Protein AF-A0A7V6KFT4-F1 (afdb_monomer)

pLDDT: mean 92.65, std 9.0, range [36.56, 98.69]

Sequence (392 aa):
MIRRILLLGEDSLYEKSLPVTEDDLPKLAQWIGDLHDTLIDFRRTYGAGRAIAAPQIGLQKRLLYMYIDRPTVFINPRLVPLSDELFEVWDDCMSFPNIRVLVDRYRHCRIDYLDEHFQPQSLELTGDLSELLQHEYDHLDGILATMRAKDRQSIRLEPARPKRDGLRIGLLGGISYTSTLVYYRRLLELYYDRFHDYYYPEIVIHSLDFQKFTDFENHDPKNYLDYIARSLTLLKEADVDIALMAANSPHSVFAQLEAMGIVPLISLVEAVAKEAKRLRLKKLLLLGIKYTMDHTFYPETFEKYGLTILTPTEADKIEVDRIIFGELAREIIEPESKDRLKDLIECSDVDGVILGCTELPLILSQSDLSIPVLDSMDLHCREVIDAIYRVV

Mean predicted aligned error: 12.97 Å

Secondary structure (DSSP, 8-state):
---PPPPTT-GGGGSPPBPP-GGGHHHHHHHHHHHHHHHHHHHHHHS--SEEEGGGGT--BSEEEEESSSEEEEEEEEEEESSS-EEEEEE--TTSTTEEEEEEEESEEEEEEE-TTS-EEEEEEEHHHHHHHHHHHHHHTT--GGGG-SSTTSEEEPPPPPP-----EEEEE-SSHHHHHHHHHHHHHHHHHHH-SS-PPPEEEEE--HHHHHHHHHH-HHHHHHHHHHHHHHHHHTT-SEEEESSSGGGGGHHHHHHHTSS-B--HHHHHHHHHHHTT--EEEEES-HHHHHSTHHHHHHHHTT-EEE---HHHHHHHHHHHHHTGGGT---HHHHHHHHHHHHTS--SEEEE-STTGGGT--GGG-SS-EEEHHHHHHHHHHHHHHHH-

Solvent-accessible surface area (backbone atoms only — not comparable to full-atom values): 21343 Å² total; per-residue (Å²): 87,73,53,69,67,46,46,79,87,47,70,66,49,57,41,66,33,40,74,72,52,81,92,43,57,91,50,44,68,58,53,54,41,22,50,48,41,27,45,53,51,44,29,72,66,66,76,48,74,56,59,51,32,32,32,44,56,72,37,63,32,25,38,38,40,35,50,81,95,55,84,45,54,35,37,52,60,45,80,42,74,74,49,92,50,65,43,81,45,73,46,72,45,86,37,42,73,42,42,35,21,36,30,79,35,48,38,33,28,34,41,38,25,22,37,95,82,69,45,84,45,75,45,80,26,52,56,74,57,19,42,52,53,53,54,42,50,29,36,35,61,20,43,54,65,79,79,52,32,83,50,86,81,27,52,42,77,45,78,66,77,55,65,88,76,83,61,26,36,21,38,42,25,17,58,45,59,68,41,30,54,51,52,56,51,48,40,52,50,56,46,32,76,72,66,74,59,84,84,67,69,53,72,49,73,51,66,50,62,46,66,64,49,51,54,19,68,76,75,31,68,67,61,33,53,54,54,53,50,53,51,46,45,54,36,38,75,68,64,33,60,37,31,39,62,41,47,62,68,71,51,68,50,38,72,63,52,57,73,66,62,66,53,54,68,59,55,42,66,56,33,43,46,53,49,40,53,74,73,66,49,51,35,31,36,47,43,34,44,47,68,60,54,71,45,60,53,60,46,63,54,26,48,79,73,72,32,44,69,44,58,67,55,75,71,51,32,52,50,47,29,46,46,43,66,73,24,34,74,72,76,42,81,56,69,68,59,41,50,52,53,48,53,55,54,73,72,42,99,51,57,27,39,33,34,51,38,84,49,48,64,79,68,50,55,58,90,78,46,96,49,56,64,43,50,32,64,62,37,29,40,48,49,52,56,51,50,59,56,74,79,90

Nearest PDB structures (foldseek):
  2zsk-assembly1_B  TM=9.071E-01  e=5.905E-20  Pyrococcus horikoshii OT3
  5vcp-assembly2_B  TM=9.331E-01  e=2.421E-14  Paraburkholderia xenovorans LB400
  1jfl-assembly1_B  TM=8.823E-01  e=9.021E-16  Pyrococcus horikoshii OT3
  5kob-assembly2_D  TM=9.446E-01  e=1.115E-13  Paraburkholderia xenovorans LB400
  2dx7-assembly1_B  TM=8.593E-01  e=3.918E-15  Pyrococcus horikoshii OT3

Radius of gyration: 28.25 Å; Cα contacts (8 Å, |Δi|>4): 693; chains: 1; bounding box: 61×52×76 Å

Foldseek 3Di:
DAAQFAAPPPPLLQDAADADDPVCLVCVVVLLVRQVVNQVVLCVFQVDHQKAASSRRPHRYRWIWGDDPHIWIFGPKDKAQPDPDWDWDWDDDPNHQQKTFIAIFRQWMKIWGATNVRDIDIDIAGDPRRVVVVQNNCSNNSHHSVNRHPDPVRMDGHDRPPRLPAAEEEEEAPCPVVLVVVLVVLLQVLLCVPSVDDPRHHYDYDHDDNVVLVCCLVPNVPVNLVVVLVSLLVCVVVVHAEYEYSAQSSLLCVVVSVVVVNHHYQDLLVLLLVVCVVVVWAEEEEQDALNNLPGCSNVVNNVVSNHHYDYFDPVVNVLSNCCVPVAQVVPHEDPVSLVSVQVRRVPDPTQEYEHRGPRVCSRDDPVSDPHHYHDSSSSSSVVVSVVSVVVD

Structure (mmCIF, N/CA/C/O backbone):
data_AF-A0A7V6KFT4-F1
#
_entry.id   AF-A0A7V6KFT4-F1
#
loop_
_atom_site.group_PDB
_atom_site.id
_atom_site.type_symbol
_atom_site.label_atom_id
_atom_site.label_alt_id
_atom_site.label_comp_id
_atom_site.label_asym_id
_atom_site.label_entity_id
_atom_site.label_seq_id
_atom_site.pdbx_PDB_ins_code
_atom_site.Cartn_x
_atom_site.Cartn_y
_atom_site.Cartn_z
_atom_site.occupancy
_atom_site.B_iso_or_equiv
_atom_site.auth_seq_id
_atom_site.auth_comp_id
_atom_site.auth_asym_id
_atom_site.auth_atom_id
_atom_site.pdbx_PDB_model_num
ATOM 1 N N . MET A 1 1 ? 21.791 10.416 -21.873 1.00 87.12 1 MET A N 1
ATOM 2 C CA . MET A 1 1 ? 20.685 11.325 -22.254 1.00 87.12 1 MET A CA 1
ATOM 3 C C . MET A 1 1 ? 19.443 10.478 -22.459 1.00 87.12 1 MET A C 1
ATOM 5 O O . MET A 1 1 ? 19.546 9.437 -23.094 1.00 87.12 1 MET A O 1
ATOM 9 N N . ILE A 1 2 ? 18.277 10.921 -21.980 1.00 90.88 2 ILE A N 1
ATOM 10 C CA . ILE A 1 2 ? 17.009 10.214 -22.227 1.00 90.88 2 ILE A CA 1
ATOM 11 C C . ILE A 1 2 ? 16.731 10.185 -23.737 1.00 90.88 2 ILE A C 1
ATOM 13 O O . ILE A 1 2 ? 16.728 11.227 -24.399 1.00 90.88 2 ILE A O 1
ATOM 17 N N . ARG A 1 3 ? 16.523 8.990 -24.289 1.00 96.12 3 ARG A N 1
ATOM 18 C CA . ARG A 1 3 ? 16.185 8.759 -25.696 1.00 96.12 3 ARG A CA 1
ATOM 19 C C . ARG A 1 3 ? 14.706 8.423 -25.833 1.00 96.12 3 ARG A C 1
ATOM 21 O O . ARG A 1 3 ? 14.082 7.885 -24.927 1.00 96.12 3 ARG A O 1
ATOM 28 N N . ARG A 1 4 ? 14.145 8.711 -27.008 1.00 95.88 4 ARG A N 1
ATOM 29 C CA . ARG A 1 4 ? 12.795 8.266 -27.360 1.00 95.88 4 ARG A CA 1
ATOM 30 C C . ARG A 1 4 ? 12.811 6.752 -27.561 1.00 95.88 4 ARG A C 1
ATOM 32 O O . ARG A 1 4 ? 13.573 6.267 -28.394 1.00 95.88 4 ARG A O 1
ATOM 39 N N . ILE A 1 5 ? 11.937 6.046 -26.854 1.00 97.19 5 ILE A N 1
ATOM 40 C CA . ILE A 1 5 ? 11.676 4.630 -27.111 1.00 97.19 5 ILE A CA 1
ATOM 41 C C . ILE A 1 5 ? 10.840 4.512 -28.388 1.00 97.19 5 ILE A C 1
ATOM 43 O O . ILE A 1 5 ? 9.820 5.187 -28.530 1.00 97.19 5 ILE A O 1
ATOM 47 N N . LEU A 1 6 ? 11.300 3.690 -29.324 1.00 97.56 6 LEU A N 1
ATOM 48 C CA . LEU A 1 6 ? 10.589 3.368 -30.552 1.00 97.56 6 LEU A CA 1
ATOM 49 C C . LEU A 1 6 ? 9.371 2.505 -30.239 1.00 97.56 6 LEU A C 1
ATOM 51 O O . LEU A 1 6 ? 9.444 1.585 -29.418 1.00 97.56 6 LEU A O 1
ATOM 55 N N . LEU A 1 7 ? 8.263 2.801 -30.910 1.00 96.88 7 LEU A N 1
ATOM 56 C CA . LEU A 1 7 ? 6.974 2.168 -30.684 1.00 96.88 7 LEU A CA 1
ATOM 57 C C . LEU A 1 7 ? 6.652 1.098 -31.735 1.00 96.88 7 LEU A C 1
ATOM 59 O O . LEU A 1 7 ? 7.166 1.107 -32.854 1.00 96.88 7 LEU A O 1
ATOM 63 N N . LEU A 1 8 ? 5.766 0.170 -31.366 1.00 95.31 8 LEU A N 1
ATOM 64 C CA . LEU A 1 8 ? 5.267 -0.899 -32.228 1.00 95.31 8 LEU A CA 1
ATOM 65 C C . LEU A 1 8 ? 4.815 -0.347 -33.584 1.00 95.31 8 LEU A C 1
ATOM 67 O O . LEU A 1 8 ? 3.923 0.497 -33.656 1.00 95.31 8 LEU A O 1
ATOM 71 N N . GLY A 1 9 ? 5.407 -0.880 -34.652 1.00 94.00 9 GLY A N 1
ATOM 72 C CA . GLY A 1 9 ? 5.147 -0.447 -36.026 1.00 94.00 9 GLY A CA 1
ATOM 73 C C . GLY A 1 9 ? 6.238 0.441 -36.625 1.00 94.00 9 GLY A C 1
ATOM 74 O O . GLY A 1 9 ? 6.210 0.661 -37.829 1.00 94.00 9 GLY A O 1
ATOM 75 N N . GLU A 1 10 ? 7.214 0.906 -35.840 1.00 97.50 10 GLU A N 1
ATOM 76 C CA . GLU A 1 10 ? 8.401 1.581 -36.378 1.00 97.50 10 GLU A CA 1
ATOM 77 C C . GLU A 1 10 ? 9.403 0.562 -36.959 1.00 97.50 10 GLU A C 1
ATOM 79 O O . GLU A 1 10 ? 9.819 -0.366 -36.264 1.00 97.50 10 GLU A O 1
ATOM 84 N N . ASP A 1 11 ? 9.811 0.749 -38.223 1.00 95.44 11 ASP A N 1
ATOM 85 C CA . ASP A 1 11 ? 10.597 -0.225 -39.010 1.00 95.44 11 ASP A CA 1
ATOM 86 C C . ASP A 1 11 ? 11.904 -0.667 -38.334 1.00 95.44 11 ASP A C 1
ATOM 88 O O . ASP A 1 11 ? 12.266 -1.841 -38.382 1.00 95.44 11 ASP A O 1
ATOM 92 N N . SER A 1 12 ? 12.586 0.249 -37.641 1.00 94.88 12 SER A N 1
ATOM 93 C CA . SER A 1 12 ? 13.847 -0.047 -36.954 1.00 94.88 12 SER A CA 1
ATOM 94 C C . SER A 1 12 ? 13.724 -1.140 -35.887 1.00 94.88 12 SER A C 1
ATOM 96 O O . SER A 1 12 ? 14.705 -1.822 -35.615 1.00 94.88 12 SER A O 1
ATOM 98 N N . LEU A 1 13 ? 12.544 -1.358 -35.297 1.00 97.06 13 LEU A N 1
ATOM 99 C CA . LEU A 1 13 ? 12.353 -2.431 -34.313 1.00 97.06 13 LEU A CA 1
ATOM 100 C C . LEU A 1 13 ? 12.432 -3.841 -34.919 1.00 97.06 13 LEU A C 1
ATOM 102 O O . LEU A 1 13 ? 12.591 -4.808 -34.180 1.00 97.06 13 LEU A O 1
ATOM 106 N N . TYR A 1 14 ? 12.311 -3.966 -36.242 1.00 97.44 14 TYR A N 1
ATOM 107 C CA . TYR A 1 14 ? 12.306 -5.247 -36.953 1.00 97.44 14 TYR A CA 1
ATOM 108 C C . TYR A 1 14 ? 13.655 -5.560 -37.620 1.00 97.44 14 TYR A C 1
ATOM 110 O O . TYR A 1 14 ? 13.802 -6.576 -38.304 1.00 97.44 14 TYR A O 1
ATOM 118 N N . GLU A 1 15 ? 14.652 -4.692 -37.443 1.00 97.19 15 GLU A N 1
ATOM 119 C CA . GLU A 1 15 ? 15.998 -4.875 -37.978 1.00 97.19 15 GLU A CA 1
ATOM 120 C C . GLU A 1 15 ? 16.873 -5.689 -37.017 1.00 97.1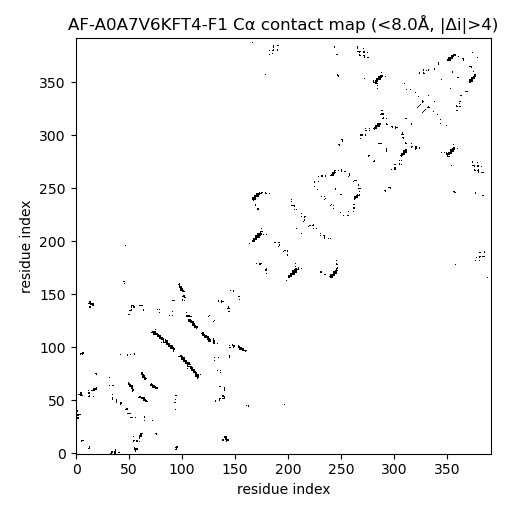9 15 GLU A C 1
ATOM 122 O O . GLU A 1 15 ? 16.808 -5.546 -35.798 1.00 97.19 15 GLU A O 1
ATOM 127 N N . LYS A 1 16 ? 17.745 -6.539 -37.571 1.00 98.06 16 LYS A N 1
ATOM 128 C CA . LYS A 1 16 ? 18.737 -7.265 -36.771 1.00 98.06 16 LYS A CA 1
ATOM 129 C C . LYS A 1 16 ? 19.883 -6.345 -36.371 1.00 98.06 16 LYS A C 1
ATOM 131 O O . LYS A 1 16 ? 20.523 -5.729 -37.223 1.00 98.06 16 LYS A O 1
ATOM 136 N N . SER A 1 17 ? 20.209 -6.351 -35.086 1.00 98.31 17 SER A N 1
ATOM 137 C CA . SER A 1 17 ? 21.313 -5.583 -34.519 1.00 98.31 17 SER A CA 1
ATOM 138 C C . SER A 1 17 ? 22.682 -6.105 -34.931 1.00 98.31 17 SER A C 1
ATOM 140 O O . SER A 1 17 ? 22.939 -7.313 -34.947 1.00 98.31 17 SER A O 1
ATOM 142 N N . LEU A 1 18 ? 23.611 -5.176 -35.155 1.00 98.25 18 LEU A N 1
ATOM 143 C CA . LEU A 1 18 ? 25.008 -5.489 -35.441 1.00 98.25 18 LEU A CA 1
ATOM 144 C C . LEU A 1 18 ? 25.806 -5.708 -34.147 1.00 98.25 18 LEU A C 1
ATOM 146 O O . LEU A 1 18 ? 25.512 -5.078 -33.130 1.00 98.25 18 LEU A O 1
ATOM 150 N N . PRO A 1 19 ? 26.848 -6.553 -34.152 1.00 98.19 19 PRO A N 1
ATOM 151 C CA . PRO A 1 19 ? 27.751 -6.651 -33.013 1.00 98.19 19 PRO A CA 1
ATOM 152 C C . PRO A 1 19 ? 28.384 -5.298 -32.652 1.00 98.19 19 PRO A C 1
ATOM 154 O O . PRO A 1 19 ? 28.642 -4.456 -33.520 1.00 98.19 19 PRO A O 1
ATOM 157 N N . VAL A 1 20 ? 28.650 -5.109 -31.364 1.00 97.81 20 VAL A N 1
ATOM 158 C CA . VAL A 1 20 ? 29.560 -4.083 -30.852 1.00 97.81 20 VAL A CA 1
ATOM 159 C C . VAL A 1 20 ? 30.991 -4.536 -31.147 1.00 97.81 20 VAL A C 1
ATOM 161 O O . VAL A 1 20 ? 31.372 -5.653 -30.793 1.00 97.81 20 VAL A O 1
ATOM 164 N N . THR A 1 21 ? 31.776 -3.691 -31.804 1.00 95.69 21 THR A N 1
ATOM 165 C CA . THR A 1 21 ? 33.168 -3.956 -32.198 1.00 95.69 21 THR A CA 1
ATOM 166 C C . THR A 1 21 ? 34.128 -2.987 -31.510 1.00 95.69 21 THR A C 1
ATOM 168 O O . THR A 1 21 ? 33.699 -2.043 -30.851 1.00 95.69 21 THR A O 1
ATOM 171 N N . GLU A 1 22 ? 35.439 -3.170 -31.684 1.00 89.19 22 GLU A N 1
ATOM 172 C CA . GLU A 1 22 ? 36.450 -2.262 -31.113 1.00 89.19 22 GLU A CA 1
ATOM 173 C C . GLU A 1 22 ? 36.261 -0.801 -31.563 1.00 89.19 22 GLU A C 1
ATOM 175 O O . GLU A 1 22 ? 36.403 0.116 -30.756 1.00 89.19 22 GLU A O 1
ATOM 180 N N . ASP A 1 23 ? 35.823 -0.578 -32.807 1.00 94.12 23 ASP A N 1
ATOM 181 C CA . ASP A 1 23 ? 35.513 0.760 -33.341 1.00 94.12 23 ASP A CA 1
ATOM 182 C C . ASP A 1 23 ? 34.383 1.488 -32.584 1.00 94.12 23 ASP A C 1
ATOM 184 O O . ASP A 1 23 ? 34.249 2.712 -32.667 1.00 94.12 23 ASP A O 1
ATOM 188 N N . ASP A 1 24 ? 33.563 0.750 -31.833 1.00 95.38 24 ASP A N 1
ATOM 189 C CA . ASP A 1 24 ? 32.456 1.299 -31.055 1.00 95.38 24 ASP A CA 1
ATOM 190 C C . ASP A 1 24 ? 32.860 1.687 -29.624 1.00 95.38 24 ASP A C 1
ATOM 192 O O . ASP A 1 24 ? 32.124 2.429 -28.965 1.00 95.38 24 ASP A O 1
ATOM 196 N N . LEU A 1 25 ? 34.027 1.233 -29.140 1.00 91.12 25 LEU A N 1
ATOM 197 C CA . LEU A 1 25 ? 34.510 1.473 -27.773 1.00 91.12 25 LEU A CA 1
ATOM 198 C C . LEU A 1 25 ? 34.422 2.942 -27.333 1.00 91.12 25 LEU A C 1
ATOM 200 O O . LEU A 1 25 ? 33.947 3.188 -26.221 1.00 91.12 25 LEU A O 1
ATOM 204 N N . PRO A 1 26 ? 34.779 3.939 -28.174 1.00 95.94 26 PRO A N 1
ATOM 205 C CA . PRO A 1 26 ? 34.692 5.342 -27.773 1.00 95.94 26 PRO A CA 1
ATOM 206 C C . PRO A 1 26 ? 33.262 5.826 -27.481 1.00 95.94 26 PRO A C 1
ATOM 208 O O . PRO A 1 26 ? 33.089 6.834 -26.802 1.00 95.94 26 PRO A O 1
ATOM 211 N N . LYS A 1 27 ? 32.234 5.142 -28.005 1.00 96.31 27 LYS A N 1
ATOM 212 C CA . LYS A 1 27 ? 30.814 5.516 -27.863 1.00 96.31 27 LYS A CA 1
ATOM 213 C C . LYS A 1 27 ? 30.073 4.673 -26.830 1.00 96.31 27 LYS A C 1
ATOM 215 O O . LYS A 1 27 ? 28.998 5.071 -26.386 1.00 96.31 27 LYS A O 1
ATOM 220 N N . LEU A 1 28 ? 30.631 3.532 -26.434 1.00 95.75 28 LEU A N 1
ATOM 221 C CA . LEU A 1 28 ? 29.942 2.554 -25.601 1.00 95.75 28 LEU A CA 1
ATOM 222 C C . LEU A 1 28 ? 29.464 3.134 -24.264 1.00 95.75 28 LEU A C 1
ATOM 224 O O . LEU A 1 28 ? 28.309 2.937 -23.896 1.00 95.75 28 LEU A O 1
ATOM 228 N N . ALA A 1 29 ? 30.312 3.894 -23.568 1.00 95.69 29 ALA A N 1
ATOM 229 C CA . ALA A 1 29 ? 29.937 4.524 -22.300 1.00 95.69 29 ALA A CA 1
ATOM 230 C C . ALA A 1 29 ? 28.734 5.472 -22.458 1.00 95.69 29 ALA A C 1
ATOM 232 O O . ALA A 1 29 ? 27.842 5.494 -21.611 1.00 95.69 29 ALA A O 1
ATOM 233 N N . GLN A 1 30 ? 28.671 6.208 -23.574 1.00 97.44 30 GLN A N 1
ATOM 234 C CA . GLN A 1 30 ? 27.526 7.058 -23.891 1.00 97.44 30 GLN A CA 1
ATOM 235 C C . GLN A 1 30 ? 26.268 6.222 -24.148 1.00 97.44 30 GLN A C 1
ATOM 237 O O . GLN A 1 30 ? 25.205 6.567 -23.646 1.00 97.44 30 GLN A O 1
ATOM 242 N N . TRP A 1 31 ? 26.367 5.128 -24.907 1.00 98.12 31 TRP A N 1
ATOM 243 C CA . TRP A 1 31 ? 25.222 4.259 -25.195 1.00 98.12 31 TRP A CA 1
ATOM 244 C C . TRP A 1 31 ? 24.659 3.592 -23.943 1.00 98.12 31 TRP A C 1
ATOM 246 O O . TRP A 1 31 ? 23.445 3.556 -23.770 1.00 98.12 31 TRP A O 1
ATOM 256 N N . ILE A 1 32 ? 25.532 3.121 -23.049 1.00 97.88 32 ILE A N 1
ATOM 257 C CA . ILE A 1 32 ? 25.129 2.578 -21.747 1.00 97.88 32 ILE A CA 1
ATOM 258 C C . ILE A 1 32 ? 24.413 3.658 -20.927 1.00 97.88 32 ILE A C 1
ATOM 260 O O . ILE A 1 32 ? 23.355 3.389 -20.364 1.00 97.88 32 ILE A O 1
ATOM 264 N N . GLY A 1 33 ? 24.943 4.886 -20.900 1.00 97.62 33 GLY A N 1
ATOM 265 C CA . GLY A 1 33 ? 24.297 6.019 -20.231 1.00 97.62 33 GLY A CA 1
ATOM 266 C C . GLY A 1 33 ? 22.936 6.382 -20.833 1.00 97.62 33 GLY A C 1
ATOM 267 O O . GLY A 1 33 ? 21.986 6.630 -20.100 1.00 97.62 33 GLY A O 1
ATOM 268 N N . ASP A 1 34 ? 22.806 6.366 -22.161 1.00 98.06 34 ASP A N 1
ATOM 269 C CA . ASP A 1 34 ? 21.537 6.616 -22.852 1.00 98.06 34 ASP A CA 1
ATOM 270 C C . ASP A 1 34 ? 20.489 5.535 -22.524 1.00 98.06 34 ASP A C 1
ATOM 272 O O . ASP A 1 34 ? 19.331 5.867 -22.265 1.00 98.06 34 ASP A O 1
ATOM 276 N N . LEU A 1 35 ? 20.883 4.256 -22.473 1.00 98.25 35 LEU A N 1
ATOM 277 C CA . LEU A 1 35 ? 20.003 3.154 -22.061 1.00 98.25 35 LEU A CA 1
ATOM 278 C C . LEU A 1 35 ? 19.595 3.266 -20.592 1.00 98.25 35 LEU A C 1
ATOM 280 O O . LEU A 1 35 ? 18.417 3.107 -20.279 1.00 98.25 35 LEU A O 1
ATOM 284 N N . HIS A 1 36 ? 20.544 3.584 -19.708 1.00 96.38 36 HIS A N 1
ATOM 285 C CA . HIS A 1 36 ? 20.273 3.813 -18.292 1.00 96.38 36 HIS A CA 1
ATOM 286 C C . HIS A 1 36 ? 19.260 4.941 -18.094 1.00 96.38 36 HIS A C 1
ATOM 288 O O . HIS A 1 36 ? 18.208 4.720 -17.497 1.00 96.38 36 HIS A O 1
ATOM 294 N N . ASP A 1 37 ? 19.546 6.130 -18.628 1.00 89.81 37 ASP A N 1
ATOM 295 C CA . ASP A 1 37 ? 18.690 7.305 -18.461 1.00 89.81 37 ASP A CA 1
ATOM 296 C C . ASP A 1 37 ? 17.278 7.039 -18.996 1.00 89.81 37 ASP A C 1
ATOM 298 O O . ASP A 1 37 ? 16.292 7.403 -18.357 1.00 89.81 37 ASP A O 1
ATOM 302 N N . THR A 1 38 ? 17.177 6.361 -20.144 1.00 94.50 38 THR A N 1
ATOM 303 C CA . THR A 1 38 ? 15.892 6.017 -20.768 1.00 94.50 38 THR A CA 1
ATOM 304 C C . THR A 1 38 ? 15.116 4.981 -19.954 1.00 94.50 38 THR A C 1
ATOM 306 O O . THR A 1 38 ? 13.915 5.146 -19.751 1.00 94.50 38 THR A O 1
ATOM 309 N N . LEU A 1 39 ? 15.784 3.946 -19.428 1.00 93.25 39 LEU A N 1
ATOM 310 C CA . LEU A 1 39 ? 15.161 2.956 -18.546 1.00 93.25 39 LEU A CA 1
ATOM 311 C C . LEU A 1 39 ? 14.618 3.612 -17.269 1.00 93.25 39 LEU A C 1
ATOM 313 O O . LEU A 1 39 ? 13.496 3.328 -16.850 1.00 93.25 39 LEU A O 1
ATOM 317 N N . ILE A 1 40 ? 15.410 4.487 -16.644 1.00 85.94 40 ILE A N 1
ATOM 318 C CA . ILE A 1 40 ? 15.018 5.186 -15.417 1.00 85.94 40 ILE A CA 1
ATOM 319 C C . ILE A 1 40 ? 13.859 6.153 -15.678 1.00 85.94 40 ILE A C 1
ATOM 321 O O . ILE A 1 40 ? 12.928 6.204 -14.876 1.00 85.94 40 ILE A O 1
ATOM 325 N N . ASP A 1 41 ? 13.868 6.884 -16.791 1.00 82.75 41 ASP A N 1
ATOM 326 C CA . ASP A 1 41 ? 12.754 7.755 -17.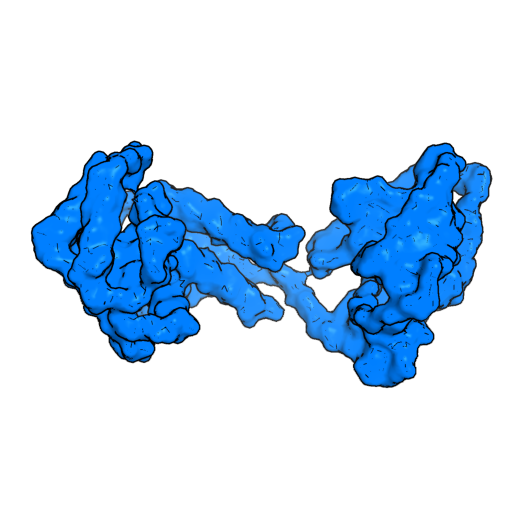185 1.00 82.75 41 ASP A CA 1
ATOM 327 C C . ASP A 1 41 ? 11.464 6.965 -17.472 1.00 82.75 41 ASP A C 1
ATOM 329 O O . ASP A 1 41 ? 10.377 7.331 -17.012 1.00 82.75 41 ASP A O 1
ATOM 333 N N . PHE A 1 42 ? 11.579 5.810 -18.134 1.00 82.06 42 PHE A N 1
ATOM 334 C CA . PHE A 1 42 ? 10.442 4.922 -18.359 1.00 82.06 42 PHE A CA 1
ATOM 335 C C . PHE A 1 42 ? 9.876 4.384 -17.036 1.00 82.06 42 PHE A C 1
ATOM 337 O O . PHE A 1 42 ? 8.663 4.422 -16.830 1.00 82.06 42 PHE A O 1
ATOM 344 N N . ARG A 1 43 ? 10.731 3.976 -16.086 1.00 82.44 43 ARG A N 1
ATOM 345 C CA . ARG A 1 43 ? 10.296 3.598 -14.726 1.00 82.44 43 ARG A CA 1
ATOM 346 C C . ARG A 1 43 ? 9.568 4.727 -14.014 1.00 82.44 43 ARG A C 1
ATOM 348 O O . ARG A 1 43 ? 8.589 4.460 -13.321 1.00 82.44 43 ARG A O 1
ATOM 355 N N . ARG A 1 44 ? 10.035 5.967 -14.192 1.00 67.62 44 ARG A N 1
ATOM 356 C CA . ARG A 1 44 ? 9.376 7.179 -13.682 1.00 67.62 44 ARG A CA 1
ATOM 357 C C . ARG A 1 44 ? 7.981 7.376 -14.216 1.00 67.62 44 ARG A C 1
ATOM 359 O O . ARG A 1 44 ? 7.087 7.730 -13.460 1.00 67.62 44 ARG A O 1
ATOM 366 N N . THR A 1 45 ? 7.794 7.088 -15.490 1.00 67.81 45 THR A N 1
ATOM 367 C CA . THR A 1 45 ? 6.518 7.336 -16.153 1.00 67.81 45 THR A CA 1
ATOM 368 C C . THR A 1 45 ? 5.522 6.185 -15.982 1.00 67.81 45 THR A C 1
ATOM 370 O O . THR A 1 45 ? 4.327 6.437 -15.852 1.00 67.81 45 THR A O 1
ATOM 373 N N . TYR A 1 46 ? 5.989 4.932 -15.980 1.00 68.00 46 TYR A N 1
ATOM 374 C CA . TYR A 1 46 ? 5.128 3.744 -16.092 1.00 68.00 46 TYR A CA 1
ATOM 375 C C . TYR A 1 46 ? 5.193 2.786 -14.890 1.00 68.00 46 TYR A C 1
ATOM 377 O O . TYR A 1 46 ? 4.417 1.829 -14.830 1.00 68.00 46 TYR A O 1
ATOM 385 N N . GLY A 1 47 ? 6.108 2.996 -13.934 1.00 65.69 47 GLY A N 1
ATOM 386 C CA . GLY A 1 47 ? 6.271 2.112 -12.770 1.00 65.69 47 GLY A CA 1
ATOM 387 C C . GLY A 1 47 ? 6.666 0.673 -13.138 1.00 65.69 47 GLY A C 1
ATOM 388 O O . GLY A 1 47 ? 6.331 -0.267 -12.420 1.00 65.69 47 GLY A O 1
ATOM 389 N N . ALA A 1 48 ? 7.308 0.485 -14.294 1.00 75.81 48 ALA A N 1
ATOM 390 C CA . ALA A 1 48 ? 7.725 -0.807 -14.839 1.00 75.81 48 ALA A CA 1
ATOM 391 C C . ALA A 1 48 ? 8.998 -0.653 -15.691 1.00 75.81 48 ALA A C 1
ATOM 393 O O . ALA A 1 48 ? 9.431 0.463 -15.971 1.00 75.81 48 ALA A O 1
ATOM 394 N N . GLY A 1 49 ? 9.586 -1.779 -16.108 1.00 85.56 49 GLY A N 1
ATOM 395 C CA . GLY A 1 49 ? 10.767 -1.830 -16.973 1.00 85.56 49 GLY A CA 1
ATOM 396 C C . GLY A 1 49 ? 12.011 -2.309 -16.237 1.00 85.56 49 GLY A C 1
ATOM 397 O O . GLY A 1 49 ? 12.632 -1.545 -15.508 1.00 85.56 49 GLY A O 1
ATOM 398 N N . ARG A 1 50 ? 12.396 -3.577 -16.400 1.00 92.56 50 ARG A N 1
ATOM 399 C CA . ARG A 1 50 ? 13.554 -4.186 -15.707 1.00 92.56 50 ARG A CA 1
ATOM 400 C C . ARG A 1 50 ? 14.850 -4.109 -16.521 1.00 92.56 50 ARG A C 1
ATOM 402 O O . ARG A 1 50 ? 15.932 -3.999 -15.939 1.00 92.56 50 ARG A O 1
ATOM 409 N N . ALA A 1 51 ? 14.720 -4.116 -17.840 1.00 97.25 51 ALA A N 1
ATOM 410 C CA . ALA A 1 51 ? 15.800 -4.028 -18.803 1.00 97.25 51 ALA A CA 1
ATOM 411 C C . ALA A 1 51 ? 15.325 -3.290 -20.066 1.00 97.25 51 ALA A C 1
ATOM 413 O O . ALA A 1 51 ? 14.142 -2.972 -20.181 1.00 97.25 51 ALA A O 1
ATOM 414 N N . ILE A 1 52 ? 16.269 -2.947 -20.938 1.00 98.38 52 ILE A N 1
ATOM 415 C CA . ILE A 1 52 ? 16.028 -2.328 -22.241 1.00 98.38 52 ILE A CA 1
ATOM 416 C C . ILE A 1 52 ? 17.114 -2.770 -23.234 1.00 98.38 52 ILE A C 1
ATOM 418 O O . ILE A 1 52 ? 18.306 -2.821 -22.898 1.00 98.38 52 ILE A O 1
ATOM 422 N N . ALA A 1 53 ? 16.714 -3.054 -24.468 1.00 98.56 53 ALA A N 1
ATOM 423 C CA . ALA A 1 53 ? 17.594 -3.362 -25.586 1.00 98.56 53 ALA A CA 1
ATOM 424 C C . ALA A 1 53 ? 17.915 -2.109 -26.418 1.00 98.56 53 ALA A C 1
ATOM 426 O O . ALA A 1 53 ? 17.056 -1.266 -26.677 1.00 98.56 53 ALA A O 1
ATOM 427 N N . ALA A 1 54 ? 19.153 -1.995 -26.907 1.00 98.44 54 ALA A N 1
ATOM 428 C CA . ALA A 1 54 ? 19.593 -0.856 -27.719 1.00 98.44 54 ALA A CA 1
ATOM 429 C C . ALA A 1 54 ? 18.704 -0.521 -28.941 1.00 98.44 54 ALA A C 1
ATOM 431 O O . ALA A 1 54 ? 18.452 0.670 -29.170 1.00 98.44 54 ALA A O 1
ATOM 432 N N . PRO A 1 55 ? 18.145 -1.495 -29.686 1.00 98.25 55 PRO A N 1
ATOM 433 C CA . PRO A 1 55 ? 17.235 -1.206 -30.798 1.00 98.25 55 PRO A CA 1
ATOM 434 C C . PRO A 1 55 ? 15.987 -0.430 -30.389 1.00 98.25 55 PRO A C 1
ATOM 436 O O . PRO A 1 55 ? 15.492 0.382 -31.168 1.00 98.25 55 PRO A O 1
ATOM 439 N N . GLN A 1 56 ? 15.520 -0.593 -29.147 1.00 98.19 56 GLN A N 1
ATOM 440 C CA . GLN A 1 56 ? 14.345 0.118 -28.646 1.00 98.19 56 GLN A CA 1
ATOM 441 C C . GLN A 1 56 ? 14.572 1.627 -28.539 1.00 98.19 56 GLN A C 1
ATOM 443 O O . GLN A 1 56 ? 13.603 2.373 -28.541 1.00 98.19 56 GLN A O 1
ATOM 448 N N . ILE A 1 57 ? 15.821 2.101 -28.498 1.00 97.94 57 ILE A N 1
ATOM 449 C CA . ILE A 1 57 ? 16.161 3.535 -28.559 1.00 97.94 57 ILE A CA 1
ATOM 450 C C . ILE A 1 57 ? 16.720 3.954 -29.930 1.00 97.94 57 ILE A C 1
ATOM 452 O O . ILE A 1 57 ? 17.306 5.030 -30.065 1.00 97.94 57 ILE A O 1
ATOM 456 N N . GLY A 1 58 ? 16.568 3.102 -30.950 1.00 96.88 58 GLY A N 1
ATOM 457 C CA . GLY A 1 58 ? 17.065 3.323 -32.311 1.00 96.88 58 GLY A CA 1
ATOM 458 C C . GLY A 1 58 ? 18.557 3.047 -32.506 1.00 96.88 58 GLY A C 1
ATOM 459 O O . GLY A 1 58 ? 19.127 3.456 -33.517 1.00 96.88 58 GLY A O 1
ATOM 460 N N . LEU A 1 59 ? 19.214 2.368 -31.560 1.00 97.69 59 LEU A N 1
ATOM 461 C CA . LEU A 1 59 ? 20.617 1.976 -31.672 1.00 97.69 59 LEU A CA 1
ATOM 462 C C . LEU A 1 59 ? 20.725 0.505 -32.104 1.00 97.69 59 LEU A C 1
ATOM 464 O O . LEU A 1 59 ? 20.565 -0.397 -31.290 1.00 97.69 59 LEU A O 1
ATOM 468 N N . GLN A 1 60 ? 21.070 0.257 -33.372 1.00 97.56 60 GLN A N 1
ATOM 469 C CA . GLN A 1 60 ? 21.181 -1.097 -33.947 1.00 97.56 60 GLN A CA 1
ATOM 470 C C . GLN A 1 60 ? 22.469 -1.834 -33.554 1.00 97.56 60 GLN A C 1
ATOM 472 O O . GLN A 1 60 ? 23.278 -2.232 -34.401 1.00 97.56 60 GLN A O 1
ATOM 477 N N . LYS A 1 61 ? 22.684 -1.998 -32.248 1.00 98.31 61 LYS A N 1
ATOM 478 C CA . LYS A 1 61 ? 23.824 -2.714 -31.676 1.00 98.31 61 LYS A CA 1
ATOM 479 C C . LYS A 1 61 ? 23.357 -3.801 -30.720 1.00 98.31 61 LYS A C 1
ATOM 481 O O . LYS A 1 61 ? 22.382 -3.625 -30.001 1.00 98.31 61 LYS A O 1
ATOM 486 N N . ARG A 1 62 ? 24.076 -4.927 -30.691 1.00 98.56 62 ARG A N 1
ATOM 487 C CA . ARG A 1 62 ? 23.821 -6.052 -29.777 1.00 98.56 62 ARG A CA 1
ATOM 488 C C . ARG A 1 62 ? 24.238 -5.692 -28.353 1.00 98.56 62 ARG A C 1
ATOM 490 O O . ARG A 1 62 ? 25.288 -6.117 -27.879 1.00 98.56 62 ARG A O 1
ATOM 497 N N . LEU A 1 63 ? 23.426 -4.865 -27.711 1.00 98.62 63 LEU A N 1
ATOM 498 C CA . LEU A 1 63 ? 23.674 -4.296 -26.396 1.00 98.62 63 LEU A CA 1
ATOM 499 C C . LEU A 1 63 ? 22.374 -4.298 -25.592 1.00 98.62 63 LEU A C 1
ATOM 501 O O . LEU A 1 63 ? 21.379 -3.720 -26.032 1.00 98.62 63 LEU A O 1
ATOM 505 N N . LEU A 1 64 ? 22.403 -4.923 -24.417 1.00 98.69 64 LEU A N 1
ATOM 506 C CA . LEU A 1 64 ? 21.303 -4.898 -23.452 1.00 98.69 64 LEU A CA 1
ATOM 507 C C . LEU A 1 64 ? 21.748 -4.199 -22.174 1.00 98.69 64 LEU A C 1
ATOM 509 O O . LEU A 1 64 ? 22.899 -4.336 -21.751 1.00 98.69 64 LEU A O 1
ATOM 513 N N . TYR A 1 65 ? 20.815 -3.504 -21.540 1.00 98.62 65 TYR A N 1
ATOM 514 C CA . TYR A 1 65 ? 21.006 -2.890 -20.23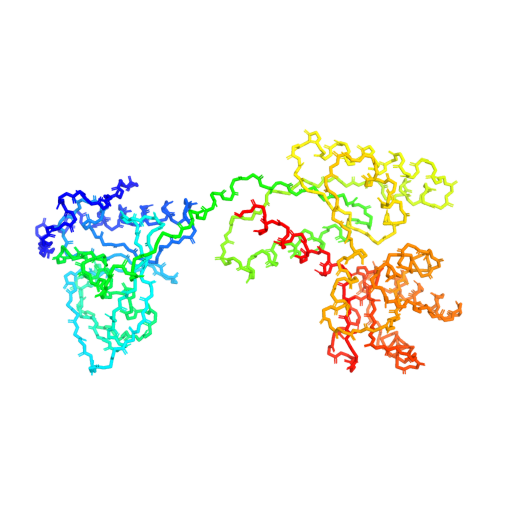7 1.00 98.62 65 TYR A CA 1
ATOM 515 C C . TYR A 1 65 ? 19.927 -3.380 -19.275 1.00 98.62 65 TYR A C 1
ATOM 517 O O . TYR A 1 65 ? 18.740 -3.221 -19.541 1.00 98.62 65 TYR A O 1
ATOM 525 N N . MET A 1 66 ? 20.331 -3.953 -18.144 1.00 97.69 66 MET A N 1
ATOM 526 C CA . MET A 1 66 ? 19.434 -4.420 -17.087 1.00 97.69 66 MET A CA 1
ATOM 527 C C . MET A 1 66 ? 19.748 -3.697 -15.783 1.00 97.69 66 MET A C 1
ATOM 529 O O . MET A 1 66 ? 20.915 -3.484 -15.452 1.00 97.69 66 MET A O 1
ATOM 533 N N . TYR A 1 67 ? 18.715 -3.371 -15.007 1.00 93.50 67 TYR A N 1
ATOM 534 C CA . TYR A 1 67 ? 18.905 -2.803 -13.676 1.00 93.50 67 TYR A CA 1
ATOM 535 C C . TYR A 1 67 ? 17.866 -3.325 -12.682 1.00 93.50 67 TYR A C 1
ATOM 537 O O . TYR A 1 67 ? 16.838 -2.696 -12.473 1.00 93.50 67 TYR A O 1
ATOM 545 N N . ILE A 1 68 ? 18.130 -4.453 -12.028 1.00 84.62 68 ILE A N 1
ATOM 546 C CA . ILE A 1 68 ? 17.275 -4.949 -10.935 1.00 84.62 68 ILE A CA 1
ATOM 547 C C . ILE A 1 68 ? 17.848 -4.447 -9.606 1.00 84.62 68 ILE A C 1
ATOM 549 O O . ILE A 1 68 ? 17.411 -3.411 -9.117 1.00 84.62 68 ILE A O 1
ATOM 553 N N . ASP A 1 69 ? 18.908 -5.087 -9.110 1.00 81.25 69 ASP A N 1
ATOM 554 C CA . ASP A 1 69 ? 19.616 -4.644 -7.896 1.00 81.25 69 ASP A CA 1
ATOM 555 C C . ASP A 1 69 ? 20.806 -3.736 -8.224 1.00 81.25 69 ASP A C 1
ATOM 557 O O . ASP A 1 69 ? 21.119 -2.780 -7.515 1.00 81.25 69 ASP A O 1
ATOM 561 N N . ARG A 1 70 ? 21.482 -4.035 -9.336 1.00 89.38 70 ARG A N 1
ATOM 562 C CA . ARG A 1 70 ? 22.650 -3.311 -9.840 1.00 89.38 70 ARG A CA 1
ATOM 563 C C . ARG A 1 70 ? 22.588 -3.188 -11.362 1.00 89.38 70 ARG A C 1
ATOM 565 O O . ARG A 1 70 ? 21.983 -4.053 -12.003 1.00 89.38 70 ARG A O 1
ATOM 572 N N . PRO A 1 71 ? 23.211 -2.155 -11.950 1.00 93.31 71 PRO A N 1
ATOM 573 C CA . PRO A 1 71 ? 23.361 -2.071 -13.396 1.00 93.31 71 PRO A CA 1
ATOM 574 C C . PRO A 1 71 ? 24.144 -3.282 -13.914 1.00 93.31 71 PRO A C 1
ATOM 576 O O . PRO A 1 71 ? 25.137 -3.693 -13.318 1.00 93.31 71 PRO A O 1
ATOM 579 N N . THR A 1 72 ? 23.685 -3.880 -15.006 1.00 97.06 72 THR A N 1
ATOM 580 C CA . THR A 1 72 ? 24.381 -4.958 -15.715 1.00 97.06 72 THR A CA 1
ATOM 581 C C . THR A 1 72 ? 24.241 -4.728 -17.211 1.00 97.06 72 THR A C 1
ATOM 583 O O . THR A 1 72 ? 23.139 -4.491 -17.710 1.00 97.06 72 THR A O 1
ATOM 586 N N . VAL A 1 73 ? 25.364 -4.783 -17.920 1.00 97.94 73 VAL A N 1
ATOM 587 C CA . VAL A 1 73 ? 25.435 -4.566 -19.364 1.00 97.94 73 VAL A CA 1
ATOM 588 C C . VAL A 1 73 ? 25.778 -5.881 -20.043 1.00 97.94 73 VAL A C 1
ATOM 590 O O . VAL A 1 73 ? 26.687 -6.583 -19.609 1.00 97.94 73 VAL A O 1
ATOM 593 N N . PHE A 1 74 ? 25.067 -6.198 -21.121 1.00 98.56 74 PHE A N 1
ATOM 594 C CA . PHE A 1 74 ? 25.326 -7.386 -21.925 1.00 98.56 74 PHE A CA 1
ATOM 595 C C . PHE A 1 74 ? 25.749 -6.957 -23.325 1.00 98.56 74 PHE A C 1
ATOM 597 O O . PHE A 1 74 ? 24.910 -6.570 -24.142 1.00 98.56 74 PHE A O 1
ATOM 604 N N . ILE A 1 75 ? 27.051 -7.010 -23.606 1.00 98.56 75 ILE A N 1
ATOM 605 C CA . ILE A 1 75 ? 27.607 -6.728 -24.931 1.00 98.56 75 ILE A CA 1
ATOM 606 C C . ILE A 1 75 ? 27.708 -8.030 -25.719 1.00 98.56 75 ILE A C 1
ATOM 608 O O . ILE A 1 75 ? 28.230 -9.033 -25.235 1.00 98.56 75 ILE A O 1
ATOM 612 N N . ASN A 1 76 ? 27.212 -8.002 -26.956 1.00 98.44 76 ASN A N 1
ATOM 613 C CA . ASN A 1 76 ? 27.187 -9.139 -27.876 1.00 98.44 76 ASN A CA 1
ATOM 614 C C . ASN A 1 76 ? 26.651 -10.442 -27.251 1.00 98.44 76 ASN A C 1
ATOM 616 O O . ASN A 1 76 ? 27.273 -11.493 -27.433 1.00 98.44 76 ASN A O 1
ATOM 620 N N . PRO A 1 77 ? 25.514 -10.415 -26.529 1.00 98.44 77 PRO A N 1
ATOM 621 C CA . PRO A 1 77 ? 25.035 -11.602 -25.850 1.00 98.44 77 PRO A CA 1
ATOM 622 C C . PRO A 1 77 ? 24.658 -12.710 -26.837 1.00 98.44 77 PRO A C 1
ATOM 624 O O . PRO A 1 77 ? 24.195 -12.462 -27.962 1.00 98.44 77 PRO A O 1
ATOM 627 N N . ARG A 1 78 ? 24.790 -13.946 -26.358 1.00 98.19 78 ARG A N 1
ATOM 628 C CA . ARG A 1 78 ? 24.330 -15.184 -26.979 1.00 98.19 78 ARG A CA 1
ATOM 629 C C . ARG A 1 78 ? 23.530 -15.987 -25.960 1.00 98.19 78 ARG A C 1
ATOM 631 O O . ARG A 1 78 ? 24.045 -16.321 -24.900 1.00 98.19 78 ARG A O 1
ATOM 638 N N . LEU A 1 79 ? 22.296 -16.327 -26.313 1.00 97.94 79 LEU A N 1
ATOM 639 C CA . LEU A 1 79 ? 21.403 -17.102 -25.460 1.00 97.94 79 LEU A CA 1
ATOM 640 C C . LEU A 1 79 ? 21.406 -18.579 -25.875 1.00 97.94 79 LEU A C 1
ATOM 642 O O . LEU A 1 79 ? 21.369 -18.899 -27.064 1.00 97.94 79 LEU A O 1
ATOM 646 N N . VAL A 1 80 ? 21.477 -19.477 -24.893 1.00 97.12 80 VAL A N 1
ATOM 647 C CA . VAL A 1 80 ? 21.510 -20.933 -25.076 1.00 97.12 80 VAL A CA 1
ATOM 648 C C . VAL A 1 80 ? 20.496 -21.580 -24.122 1.00 97.12 80 VAL A C 1
ATOM 650 O O . VAL A 1 80 ? 20.682 -21.489 -22.909 1.00 97.12 80 VAL A O 1
ATOM 653 N N . PRO A 1 81 ? 19.430 -22.237 -24.614 1.00 95.31 81 PRO A N 1
ATOM 654 C CA . PRO A 1 81 ? 18.544 -23.037 -23.768 1.00 95.31 81 PRO A CA 1
ATOM 655 C C . PRO A 1 81 ? 19.319 -24.162 -23.074 1.00 95.31 81 PRO A C 1
ATOM 657 O O . PRO A 1 81 ? 20.139 -24.829 -23.705 1.00 95.31 81 PRO A O 1
ATOM 660 N N . LEU A 1 82 ? 19.075 -24.366 -21.779 1.00 94.62 82 LEU A N 1
ATOM 661 C CA . LEU A 1 82 ? 19.694 -25.449 -21.000 1.00 94.62 82 LEU A CA 1
ATOM 662 C C . LEU A 1 82 ? 18.778 -26.675 -20.874 1.00 94.62 82 LEU A C 1
ATOM 664 O O . LEU A 1 82 ? 19.247 -27.764 -20.549 1.00 94.62 82 LEU A O 1
ATOM 668 N N . SER A 1 83 ? 17.485 -26.504 -21.149 1.00 93.44 83 SER A N 1
ATOM 669 C CA . SER A 1 83 ? 16.495 -27.572 -21.261 1.00 93.44 83 SER A CA 1
ATOM 670 C C . SER A 1 83 ? 15.420 -27.197 -22.285 1.00 93.44 83 SER A C 1
ATOM 672 O O . SER A 1 83 ? 15.277 -26.028 -22.642 1.00 93.44 83 SER A O 1
ATOM 674 N N . ASP A 1 84 ? 14.634 -28.185 -22.716 1.00 94.62 84 ASP A N 1
ATOM 675 C CA . ASP A 1 84 ? 13.456 -27.982 -23.574 1.00 94.62 84 ASP A CA 1
ATOM 676 C C . ASP A 1 84 ? 12.198 -27.589 -22.772 1.00 94.62 84 ASP A C 1
ATOM 678 O O . ASP A 1 84 ? 11.093 -27.538 -23.312 1.00 94.62 84 ASP A O 1
ATOM 682 N N . GLU A 1 85 ? 12.333 -27.347 -21.464 1.00 96.88 85 GLU A N 1
ATOM 683 C CA . GLU A 1 85 ? 11.201 -26.976 -20.623 1.00 96.88 85 GLU A CA 1
ATOM 684 C C . GLU A 1 85 ? 10.765 -25.540 -20.928 1.00 96.88 85 GLU A C 1
ATOM 686 O O . GLU A 1 85 ? 11.506 -24.583 -20.692 1.00 96.88 85 GLU A O 1
ATOM 691 N N . LEU A 1 86 ? 9.536 -25.400 -21.422 1.00 96.12 86 LEU A N 1
ATOM 692 C CA . LEU A 1 86 ? 8.892 -24.118 -21.674 1.00 96.12 86 LEU A CA 1
ATOM 693 C C . LEU A 1 86 ? 7.912 -23.772 -20.553 1.00 96.12 86 LEU A C 1
ATOM 695 O O . LEU A 1 86 ? 7.340 -24.651 -19.904 1.00 96.12 86 LEU A O 1
ATOM 699 N N . PHE A 1 87 ? 7.684 -22.480 -20.357 1.00 94.56 87 PHE A N 1
ATOM 700 C CA . PHE A 1 87 ? 6.609 -21.984 -19.513 1.00 94.56 87 PHE A CA 1
ATOM 701 C C . PHE A 1 87 ? 5.901 -20.805 -20.171 1.00 94.56 87 PHE A C 1
ATOM 703 O O . PHE A 1 87 ? 6.507 -20.022 -20.907 1.00 94.56 87 PHE A O 1
ATOM 710 N N . GLU A 1 88 ? 4.604 -20.715 -19.894 1.00 95.38 88 GLU A N 1
ATOM 711 C CA . GLU A 1 88 ? 3.753 -19.632 -20.364 1.00 95.38 88 GLU A CA 1
ATOM 712 C C . GLU A 1 88 ? 3.927 -18.404 -19.477 1.00 95.38 88 GLU A C 1
ATOM 714 O O . GLU A 1 88 ? 3.856 -18.492 -18.247 1.00 95.38 88 GLU A O 1
ATOM 719 N N . VAL A 1 89 ? 4.118 -17.253 -20.112 1.00 93.62 89 VAL A N 1
ATOM 720 C CA . VAL A 1 89 ? 4.277 -15.970 -19.432 1.00 93.62 89 VAL A CA 1
ATOM 721 C C . VAL A 1 89 ? 3.691 -14.843 -20.273 1.00 93.62 89 VAL A C 1
ATOM 723 O O . VAL A 1 89 ? 3.647 -14.916 -21.501 1.00 93.62 89 VAL A O 1
ATOM 726 N N . TRP A 1 90 ? 3.184 -13.815 -19.596 1.00 92.62 90 TRP A N 1
ATOM 727 C CA . TRP A 1 90 ? 2.681 -12.606 -20.236 1.00 92.62 90 TRP A CA 1
ATOM 728 C C . TRP A 1 90 ? 3.779 -11.543 -20.291 1.00 92.62 90 TRP A C 1
ATOM 730 O O . TRP A 1 90 ? 3.967 -10.809 -19.318 1.00 92.62 90 TRP A O 1
ATOM 740 N N . ASP A 1 91 ? 4.444 -11.437 -21.438 1.00 91.06 91 ASP A N 1
ATOM 741 C CA . ASP A 1 91 ? 5.438 -10.400 -21.716 1.00 91.06 91 ASP A CA 1
ATOM 742 C C . ASP A 1 91 ? 4.773 -9.016 -21.768 1.00 91.06 91 ASP A C 1
ATOM 744 O O . ASP A 1 91 ? 3.697 -8.846 -22.355 1.00 91.06 91 ASP A O 1
ATOM 748 N N . ASP A 1 92 ? 5.454 -8.011 -21.222 1.00 90.50 92 ASP A N 1
ATOM 749 C CA . ASP A 1 92 ? 5.207 -6.593 -21.477 1.00 90.50 92 ASP A CA 1
ATOM 750 C C . ASP A 1 92 ? 6.435 -5.946 -22.138 1.00 90.50 92 ASP A C 1
ATOM 752 O O . ASP A 1 92 ? 7.531 -6.500 -22.131 1.00 90.50 92 ASP A O 1
ATOM 756 N N . CYS A 1 93 ? 6.248 -4.809 -22.817 1.00 94.31 93 CYS A N 1
ATOM 757 C CA . CYS A 1 93 ? 7.330 -4.157 -23.552 1.00 94.31 93 CYS A CA 1
ATOM 758 C C . CYS A 1 93 ? 7.198 -2.636 -23.546 1.00 94.31 93 CYS A C 1
ATOM 760 O O . CYS A 1 93 ? 6.112 -2.088 -23.743 1.00 94.31 93 CYS A O 1
ATOM 762 N N . MET A 1 94 ? 8.331 -1.944 -23.440 1.00 93.50 94 MET A N 1
ATOM 763 C CA . MET A 1 94 ? 8.385 -0.481 -23.517 1.00 93.50 94 MET A CA 1
ATOM 764 C C . MET A 1 94 ? 7.993 0.079 -24.887 1.00 93.50 94 MET A C 1
ATOM 766 O O . MET A 1 94 ? 7.548 1.218 -24.977 1.00 93.50 94 MET A O 1
ATOM 770 N N . SER A 1 95 ? 8.139 -0.713 -25.952 1.00 95.25 95 SER A N 1
ATOM 771 C CA . SER A 1 95 ? 7.769 -0.317 -27.316 1.00 95.25 95 SER A CA 1
ATOM 772 C C . SER A 1 95 ? 6.262 -0.394 -27.576 1.00 95.25 95 SER A C 1
ATOM 774 O O . SER A 1 95 ? 5.771 0.089 -28.591 1.00 95.25 95 SER A O 1
ATOM 776 N N . PHE A 1 96 ? 5.489 -1.002 -26.684 1.00 92.12 96 PHE A N 1
ATOM 777 C CA . PHE A 1 96 ? 4.031 -1.033 -26.764 1.00 92.12 96 PHE A CA 1
ATOM 778 C C . PHE A 1 96 ? 3.469 -1.052 -25.344 1.00 92.12 96 PHE A C 1
ATOM 780 O O . PHE A 1 96 ? 2.908 -2.062 -24.904 1.00 92.12 96 PHE A O 1
ATOM 787 N N . PRO A 1 97 ? 3.643 0.064 -24.609 1.00 77.75 97 PRO A N 1
ATOM 788 C CA . PRO A 1 97 ? 3.169 0.150 -23.242 1.00 77.75 97 PRO A CA 1
ATOM 789 C C . PRO A 1 97 ? 1.657 -0.081 -23.268 1.00 77.75 97 PRO A C 1
ATOM 791 O O . PRO A 1 97 ? 0.959 0.495 -24.106 1.00 77.75 97 PRO A O 1
ATOM 794 N N . ASN A 1 98 ? 1.165 -0.938 -22.369 1.00 83.25 98 ASN A N 1
ATOM 795 C CA . ASN A 1 98 ? -0.240 -1.360 -22.243 1.00 83.25 98 ASN A CA 1
ATOM 796 C C . ASN A 1 98 ? -0.684 -2.525 -23.145 1.00 83.25 98 ASN A C 1
ATOM 798 O O . ASN A 1 98 ? -1.870 -2.846 -23.180 1.00 83.25 98 ASN A O 1
ATOM 802 N N . ILE A 1 99 ? 0.226 -3.191 -23.855 1.00 89.94 99 ILE A N 1
ATOM 803 C CA . ILE A 1 99 ? -0.073 -4.471 -24.509 1.00 89.94 99 ILE A CA 1
ATOM 804 C C . ILE A 1 99 ? 0.717 -5.573 -23.804 1.00 89.94 99 ILE A C 1
ATOM 806 O O . ILE A 1 99 ? 1.945 -5.521 -23.764 1.00 89.94 99 ILE A O 1
ATOM 810 N N . ARG A 1 100 ? 0.012 -6.587 -23.293 1.00 91.50 100 ARG A N 1
ATOM 811 C CA . ARG A 1 100 ? 0.617 -7.847 -22.849 1.00 91.50 100 ARG A CA 1
ATOM 812 C C . ARG A 1 100 ? 0.467 -8.920 -23.911 1.00 91.50 100 ARG A C 1
ATOM 814 O O . ARG A 1 100 ? -0.585 -9.026 -24.551 1.00 91.50 100 ARG A O 1
ATOM 821 N N . VAL A 1 101 ? 1.498 -9.745 -24.058 1.00 95.69 101 VAL A N 1
ATOM 822 C CA . VAL A 1 101 ? 1.511 -10.855 -25.013 1.00 95.69 101 VAL A CA 1
ATOM 823 C C . VAL A 1 101 ? 1.855 -12.161 -24.308 1.00 95.69 101 VAL A C 1
ATOM 825 O O . VAL A 1 101 ? 2.904 -12.273 -23.688 1.00 95.69 101 VAL A O 1
ATOM 828 N N . LEU A 1 102 ? 0.974 -13.155 -24.402 1.00 96.31 102 LEU A N 1
ATOM 829 C CA . LEU A 1 102 ? 1.222 -14.500 -23.898 1.00 96.31 102 LEU A CA 1
ATOM 830 C C . LEU A 1 102 ? 2.167 -15.224 -24.854 1.00 96.31 102 LEU A C 1
ATOM 832 O O . LEU A 1 102 ? 1.840 -15.431 -26.028 1.00 96.31 102 LEU A O 1
ATOM 836 N N . VAL A 1 103 ? 3.325 -15.616 -24.337 1.00 96.44 103 VAL A N 1
ATOM 837 C CA . VAL A 1 103 ? 4.396 -16.277 -25.085 1.00 96.44 103 VAL A CA 1
ATOM 838 C C . VAL A 1 103 ? 4.901 -17.505 -24.327 1.00 96.44 103 VAL A C 1
ATOM 840 O O . VAL A 1 103 ? 4.708 -17.629 -23.117 1.00 96.44 103 VAL A O 1
ATOM 843 N N . ASP A 1 104 ? 5.560 -18.410 -25.050 1.00 96.62 104 ASP A N 1
ATOM 844 C CA . ASP A 1 104 ? 6.346 -19.491 -24.451 1.00 96.62 104 ASP A CA 1
ATOM 845 C C . ASP A 1 104 ? 7.814 -19.073 -24.352 1.00 96.62 104 ASP A C 1
ATOM 847 O O . ASP A 1 104 ? 8.427 -18.669 -25.347 1.00 96.62 104 ASP A O 1
ATOM 851 N N . ARG A 1 105 ? 8.392 -19.205 -23.157 1.00 97.19 105 ARG A N 1
ATOM 852 C CA . ARG A 1 105 ? 9.812 -18.950 -22.880 1.00 97.19 105 ARG A CA 1
ATOM 853 C C . ARG A 1 105 ? 10.466 -20.205 -22.318 1.00 97.19 105 ARG A C 1
ATOM 855 O O . ARG A 1 105 ? 9.821 -20.971 -21.607 1.00 97.19 105 ARG A O 1
ATOM 862 N N . TYR A 1 106 ? 11.755 -20.411 -22.588 1.00 97.56 106 TYR A N 1
ATOM 863 C CA . TYR A 1 106 ? 12.513 -21.472 -21.917 1.00 97.56 106 TYR A CA 1
ATOM 864 C C . TYR A 1 106 ? 12.618 -21.165 -20.426 1.00 97.56 106 TYR A C 1
ATOM 866 O O . TYR A 1 106 ? 13.036 -20.068 -20.049 1.00 97.56 106 TYR A O 1
ATOM 874 N N . ARG A 1 107 ? 12.275 -22.127 -19.565 1.00 96.12 107 ARG A N 1
ATOM 875 C CA . ARG A 1 107 ? 12.377 -21.962 -18.108 1.00 96.12 107 ARG A CA 1
ATOM 876 C C . ARG A 1 107 ? 13.824 -21.804 -17.660 1.00 96.12 107 ARG A C 1
ATOM 878 O O . ARG A 1 107 ? 14.078 -21.059 -16.717 1.00 96.12 107 ARG A O 1
ATOM 885 N N . HIS A 1 108 ? 14.742 -22.477 -18.353 1.00 97.19 108 HIS A N 1
ATOM 886 C CA . HIS A 1 108 ? 16.164 -22.505 -18.044 1.00 97.19 108 HIS A CA 1
ATOM 887 C C . HIS A 1 108 ? 16.988 -22.191 -19.292 1.00 97.19 108 HIS A C 1
ATOM 889 O O . HIS A 1 108 ? 16.975 -22.939 -20.273 1.00 97.19 108 HIS A O 1
ATOM 895 N N . CYS A 1 109 ? 17.744 -21.100 -19.248 1.00 97.25 109 CYS A N 1
ATOM 896 C CA . CYS A 1 109 ? 18.702 -20.765 -20.294 1.00 97.25 109 CYS A CA 1
ATOM 897 C C . CYS A 1 109 ? 19.990 -20.196 -19.698 1.00 97.25 109 CYS A C 1
ATOM 899 O O . CYS A 1 109 ? 20.073 -19.901 -18.510 1.00 97.25 109 CYS A O 1
ATOM 901 N N . ARG A 1 110 ? 21.018 -20.080 -20.528 1.00 98.12 110 ARG A N 1
ATOM 902 C CA . ARG A 1 110 ? 22.276 -19.415 -20.211 1.00 98.12 110 ARG A CA 1
ATOM 903 C C . ARG A 1 110 ? 22.485 -18.280 -21.193 1.00 98.12 110 ARG A C 1
ATOM 905 O O . ARG A 1 110 ? 22.238 -18.452 -22.387 1.00 98.12 110 ARG A O 1
ATOM 912 N N . ILE A 1 111 ? 22.957 -17.146 -20.702 1.00 98.38 111 ILE A N 1
ATOM 913 C CA . ILE A 1 111 ? 23.401 -16.038 -21.539 1.00 98.38 111 ILE A CA 1
ATOM 914 C C . ILE A 1 111 ? 24.912 -15.869 -21.391 1.00 98.38 111 ILE A C 1
ATOM 916 O O . ILE A 1 111 ? 25.423 -15.633 -20.298 1.00 98.38 111 ILE A O 1
ATOM 920 N N . ASP A 1 112 ? 25.616 -16.015 -22.508 1.00 98.56 112 ASP A N 1
ATOM 921 C CA . ASP A 1 112 ? 27.050 -15.764 -22.630 1.00 98.56 112 ASP A CA 1
ATOM 922 C C . ASP A 1 112 ? 27.224 -14.364 -23.235 1.00 98.56 112 ASP A C 1
ATOM 924 O O . ASP A 1 112 ? 26.591 -14.055 -24.247 1.00 98.56 112 ASP A O 1
ATOM 928 N N . TYR A 1 113 ? 28.030 -13.494 -22.632 1.00 98.50 113 TYR A N 1
ATOM 929 C CA . TYR A 1 113 ? 28.146 -12.090 -23.049 1.00 98.50 113 TYR A CA 1
ATOM 930 C C . TYR A 1 113 ? 29.505 -11.486 -22.680 1.00 98.50 113 TYR A C 1
ATOM 932 O O . TYR A 1 113 ? 30.306 -12.112 -21.991 1.00 98.50 113 TYR A O 1
ATOM 940 N N . LEU A 1 114 ? 29.773 -10.269 -23.152 1.00 98.12 114 LEU A N 1
ATOM 941 C CA . LEU A 1 114 ? 30.890 -9.443 -22.699 1.00 98.12 114 LEU A CA 1
ATOM 942 C C . LEU A 1 114 ? 30.376 -8.353 -21.750 1.00 98.12 114 LEU A C 1
ATOM 944 O O . LEU A 1 114 ? 29.359 -7.719 -22.041 1.00 98.12 114 LEU A O 1
ATOM 948 N N . ASP A 1 115 ? 31.063 -8.125 -20.636 1.00 95.56 115 ASP A N 1
ATOM 949 C CA . ASP A 1 115 ? 30.755 -7.013 -19.727 1.00 95.56 115 ASP A CA 1
ATOM 950 C C . ASP A 1 115 ? 31.294 -5.663 -20.239 1.00 95.56 115 ASP A C 1
ATOM 952 O O . ASP A 1 115 ? 31.930 -5.581 -21.293 1.00 95.56 115 ASP A O 1
ATOM 956 N N . GLU A 1 116 ? 31.057 -4.579 -19.495 1.00 90.50 116 GLU A N 1
ATOM 957 C CA . GLU A 1 116 ? 31.511 -3.222 -19.829 1.00 90.50 116 GLU A CA 1
ATOM 958 C C . GLU A 1 116 ? 33.040 -3.077 -19.961 1.00 90.50 116 GLU A C 1
ATOM 960 O O . GLU A 1 116 ? 33.525 -2.091 -20.521 1.00 90.50 116 GLU A O 1
ATOM 965 N N . HIS A 1 117 ? 33.801 -4.061 -19.476 1.00 91.06 117 HIS A N 1
ATOM 966 C CA . HIS A 1 117 ? 35.253 -4.161 -19.592 1.00 91.06 117 HIS A CA 1
ATOM 967 C C . HIS A 1 117 ? 35.690 -5.162 -20.677 1.00 91.06 117 HIS A C 1
ATOM 969 O O . HIS A 1 117 ? 36.867 -5.534 -20.743 1.00 91.06 117 HIS A O 1
ATOM 975 N N . PHE A 1 118 ? 34.756 -5.588 -21.535 1.00 92.69 118 PHE A N 1
ATOM 976 C CA . PHE A 1 118 ? 34.943 -6.581 -22.595 1.00 92.69 118 PHE A CA 1
ATOM 977 C C . PHE A 1 118 ? 35.424 -7.942 -22.084 1.00 92.69 118 PHE A C 1
ATOM 979 O O . PHE A 1 118 ? 36.026 -8.712 -22.834 1.00 92.69 118 PHE A O 1
ATOM 986 N N . GLN A 1 119 ? 35.160 -8.264 -20.817 1.00 96.06 119 GLN A N 1
ATOM 987 C CA . GLN A 1 119 ? 35.490 -9.574 -20.276 1.00 96.06 119 GLN A CA 1
ATOM 988 C C . GLN A 1 119 ? 34.334 -10.552 -20.509 1.00 96.06 119 GLN A C 1
ATOM 990 O O . GLN A 1 119 ? 33.170 -10.175 -20.360 1.00 96.06 119 GLN A O 1
ATOM 995 N N . PRO A 1 120 ? 34.630 -11.808 -20.885 1.00 98.00 120 PRO A N 1
ATOM 996 C CA . PRO A 1 120 ? 33.605 -12.816 -21.079 1.00 98.00 120 PRO A CA 1
ATOM 997 C C . PRO A 1 120 ? 32.955 -13.201 -19.754 1.00 98.00 120 PRO A C 1
ATOM 999 O O . PRO A 1 120 ? 33.631 -13.571 -18.796 1.00 98.00 120 PRO A O 1
ATOM 1002 N N . GLN A 1 121 ? 31.630 -13.167 -19.749 1.00 98.31 121 GLN A N 1
ATOM 1003 C CA . GLN A 1 121 ? 30.770 -13.546 -18.641 1.00 98.31 121 GLN A CA 1
ATOM 1004 C C . GLN A 1 121 ? 29.744 -14.583 -19.104 1.00 98.31 121 GLN A C 1
ATOM 1006 O O . GLN A 1 121 ? 29.393 -14.671 -20.283 1.00 98.31 121 GLN A O 1
ATOM 1011 N N . SER A 1 122 ? 29.248 -15.365 -18.151 1.00 97.75 122 SER A N 1
ATOM 1012 C CA . SER A 1 122 ? 28.185 -16.343 -18.362 1.00 97.75 122 SER A CA 1
ATOM 1013 C C . SER A 1 122 ? 27.238 -16.304 -17.174 1.00 97.75 122 SER A C 1
ATOM 1015 O O . SER A 1 122 ? 27.680 -16.372 -16.027 1.00 97.75 122 SER A O 1
ATOM 1017 N N . LEU A 1 123 ? 25.940 -16.239 -17.450 1.00 96.56 123 LEU A N 1
ATOM 1018 C CA . LEU A 1 123 ? 24.897 -16.207 -16.433 1.00 96.56 123 LEU A CA 1
ATOM 1019 C C . LEU A 1 123 ? 23.830 -17.257 -16.746 1.00 96.56 123 LEU A C 1
ATOM 1021 O O . LEU A 1 123 ? 23.272 -17.276 -17.842 1.00 96.56 123 LEU A O 1
ATOM 1025 N N . GLU A 1 124 ? 23.550 -18.129 -15.780 1.00 97.44 124 GLU A N 1
ATOM 1026 C CA . GLU A 1 124 ? 22.397 -19.028 -15.836 1.00 97.44 124 GLU A CA 1
ATOM 1027 C C . GLU A 1 124 ? 21.137 -18.281 -15.393 1.00 97.44 124 GLU A C 1
ATOM 1029 O O . GLU A 1 124 ? 21.142 -17.531 -14.416 1.00 97.44 124 GLU A O 1
ATOM 1034 N N . LEU A 1 125 ? 20.057 -18.482 -16.135 1.00 95.94 125 LEU A N 1
ATOM 1035 C CA . LEU A 1 125 ? 18.807 -17.753 -16.019 1.00 95.94 125 LEU A CA 1
ATOM 1036 C C . LEU A 1 125 ? 17.686 -18.748 -15.753 1.00 95.94 125 LEU A C 1
ATOM 1038 O O . LEU A 1 125 ? 17.557 -19.759 -16.450 1.00 95.94 125 LEU A O 1
ATOM 1042 N N . THR A 1 126 ? 16.857 -18.450 -14.755 1.00 93.12 126 THR A N 1
ATOM 1043 C CA . THR A 1 126 ? 15.691 -19.264 -14.408 1.00 93.12 126 THR A CA 1
ATOM 1044 C C . THR A 1 126 ? 14.474 -18.377 -14.149 1.00 93.12 126 THR A C 1
ATOM 1046 O O . THR A 1 126 ? 14.621 -17.216 -13.759 1.00 93.12 126 THR A O 1
ATOM 1049 N N . GLY A 1 127 ? 13.271 -18.900 -14.410 1.00 90.50 127 GLY A N 1
ATOM 1050 C CA . GLY A 1 127 ? 12.006 -18.209 -14.117 1.00 90.50 127 GLY A CA 1
ATOM 1051 C C . GLY A 1 127 ? 11.924 -16.807 -14.735 1.00 90.50 127 GLY A C 1
ATOM 1052 O O . GLY A 1 127 ? 12.212 -16.634 -15.918 1.00 90.50 127 GLY A O 1
ATOM 1053 N N . ASP A 1 128 ? 11.575 -15.809 -13.923 1.00 89.19 128 ASP A N 1
ATOM 1054 C CA . ASP A 1 128 ? 11.347 -14.418 -14.346 1.00 89.19 128 ASP A CA 1
ATOM 1055 C C . ASP A 1 128 ? 12.569 -13.752 -14.993 1.00 89.19 128 ASP A C 1
ATOM 1057 O O . ASP A 1 128 ? 12.423 -12.864 -15.830 1.00 89.19 128 ASP A O 1
ATOM 1061 N N . LEU A 1 129 ? 13.786 -14.152 -14.610 1.00 92.75 129 LEU A N 1
ATOM 1062 C CA . LEU A 1 129 ? 15.007 -13.622 -15.220 1.00 92.75 129 LEU A CA 1
ATOM 1063 C C . LEU A 1 129 ? 15.274 -14.270 -16.589 1.00 92.75 129 LEU A C 1
ATOM 1065 O O . LEU A 1 129 ? 15.810 -13.625 -17.490 1.00 92.75 129 LEU A O 1
ATOM 1069 N N . SER A 1 130 ? 14.871 -15.537 -16.748 1.00 95.56 130 SER A N 1
ATOM 1070 C CA . SER A 1 130 ? 14.920 -16.250 -18.028 1.00 95.56 130 SER A CA 1
ATOM 1071 C C . SER A 1 130 ? 13.959 -15.637 -19.042 1.00 95.56 130 SER A C 1
ATOM 1073 O O . SER A 1 130 ? 14.344 -15.445 -20.194 1.00 95.56 130 SER A O 1
ATOM 1075 N N . GLU A 1 131 ? 12.733 -15.305 -18.627 1.00 96.19 131 GLU A N 1
ATOM 1076 C CA . GLU A 1 131 ? 11.778 -14.569 -19.464 1.00 96.19 131 GLU A CA 1
ATOM 1077 C C . GLU A 1 131 ? 12.344 -13.209 -19.873 1.00 96.19 131 GLU A C 1
ATOM 1079 O O . GLU A 1 131 ? 12.496 -12.963 -21.071 1.00 96.19 131 GLU A O 1
ATOM 1084 N N . LEU A 1 132 ? 12.751 -12.392 -18.894 1.00 96.38 132 LEU A N 1
ATOM 1085 C CA . LEU A 1 132 ? 13.231 -11.033 -19.133 1.00 96.38 132 LEU A CA 1
ATOM 1086 C C . LEU A 1 132 ? 14.346 -10.990 -20.182 1.00 96.38 132 LEU A C 1
ATOM 1088 O O . LEU A 1 132 ? 14.263 -10.240 -21.148 1.00 96.38 132 LEU A O 1
ATOM 1092 N N . LEU A 1 133 ? 15.400 -11.798 -20.031 1.00 98.06 133 LEU A N 1
ATOM 1093 C CA . LEU A 1 133 ? 16.517 -11.726 -20.976 1.00 98.06 133 LEU A CA 1
ATOM 1094 C C . LEU A 1 133 ? 16.228 -12.402 -22.316 1.00 98.06 133 LEU A C 1
ATOM 1096 O O . LEU A 1 133 ? 16.814 -11.987 -23.311 1.00 98.06 133 LEU A O 1
ATOM 1100 N N . GLN A 1 134 ? 15.320 -13.379 -22.391 1.00 98.44 134 GLN A N 1
ATOM 1101 C CA . GLN A 1 134 ? 14.834 -13.858 -23.690 1.00 98.44 134 GLN A CA 1
ATOM 1102 C C . GLN A 1 134 ? 14.046 -12.769 -24.428 1.00 98.44 134 GLN A C 1
ATOM 1104 O O . GLN A 1 134 ? 14.206 -12.636 -25.640 1.00 98.44 134 GLN A O 1
ATOM 1109 N N . HIS A 1 135 ? 13.240 -11.978 -23.712 1.00 98.00 135 HIS A N 1
ATOM 1110 C CA . HIS A 1 135 ? 12.526 -10.835 -24.277 1.00 98.00 135 HIS A CA 1
ATOM 1111 C C . HIS A 1 135 ? 13.490 -9.788 -24.837 1.00 98.00 135 HIS A C 1
ATOM 1113 O O . HIS A 1 135 ? 13.402 -9.418 -26.004 1.00 98.00 135 HIS A O 1
ATOM 1119 N N . GLU A 1 136 ? 14.449 -9.338 -24.031 1.00 98.31 136 GLU A N 1
ATOM 1120 C CA . GLU A 1 136 ? 15.422 -8.336 -24.472 1.00 98.31 136 GLU A CA 1
ATOM 1121 C C . GLU A 1 136 ? 16.315 -8.853 -25.608 1.00 98.31 136 GLU A C 1
ATOM 1123 O O . GLU A 1 136 ? 16.649 -8.119 -26.540 1.00 98.31 136 GLU A O 1
ATOM 1128 N N . TYR A 1 137 ? 16.681 -10.137 -25.569 1.00 98.56 137 TYR A N 1
ATOM 1129 C CA . TYR A 1 137 ? 17.453 -10.772 -26.633 1.00 98.56 137 TYR A CA 1
ATOM 1130 C C . TYR A 1 137 ? 16.704 -10.780 -27.969 1.00 98.56 137 TYR A C 1
ATOM 1132 O O . TYR A 1 137 ? 17.322 -10.540 -29.005 1.00 98.56 137 TYR A O 1
ATOM 1140 N N . ASP A 1 138 ? 15.389 -11.014 -27.962 1.00 98.50 138 ASP A N 1
ATOM 1141 C CA . ASP A 1 138 ? 14.572 -10.995 -29.178 1.00 98.50 138 ASP A CA 1
ATOM 1142 C C . ASP A 1 138 ? 14.638 -9.648 -29.907 1.00 98.50 138 ASP A C 1
ATOM 1144 O O . ASP A 1 138 ? 14.758 -9.628 -31.136 1.00 98.50 138 ASP A O 1
ATOM 1148 N N . HIS A 1 139 ? 14.653 -8.529 -29.171 1.00 98.50 139 HIS A N 1
ATOM 1149 C CA . HIS A 1 139 ? 14.808 -7.195 -29.767 1.00 98.50 139 HIS A CA 1
ATOM 1150 C C . HIS A 1 139 ? 16.114 -7.059 -30.552 1.00 98.50 139 HIS A C 1
ATOM 1152 O O . HIS A 1 139 ? 16.140 -6.390 -31.582 1.00 98.50 139 HIS A O 1
ATOM 1158 N N . LEU A 1 140 ? 17.196 -7.723 -30.127 1.00 98.62 140 LEU A N 1
ATOM 1159 C CA . LEU A 1 140 ? 18.463 -7.710 -30.871 1.00 98.62 140 LEU A CA 1
ATOM 1160 C C . LEU A 1 140 ? 18.353 -8.390 -32.238 1.00 98.62 140 LEU A C 1
ATOM 1162 O O . LEU A 1 140 ? 19.144 -8.097 -33.137 1.00 98.62 140 LEU A O 1
ATOM 1166 N N . ASP A 1 141 ? 17.398 -9.302 -32.394 1.00 98.56 141 ASP A N 1
ATOM 1167 C CA . ASP A 1 141 ? 17.154 -10.047 -33.624 1.00 98.56 141 ASP A CA 1
ATOM 1168 C C . ASP A 1 141 ? 15.960 -9.494 -34.424 1.00 98.56 141 ASP A C 1
ATOM 1170 O O . ASP A 1 141 ? 15.559 -10.108 -35.419 1.00 98.56 141 ASP A O 1
ATOM 1174 N N . GLY A 1 142 ? 15.421 -8.334 -34.029 1.00 97.88 142 GLY A N 1
ATOM 1175 C CA . GLY A 1 142 ? 14.269 -7.702 -34.672 1.00 97.88 142 GLY A CA 1
ATOM 1176 C C . GLY A 1 142 ? 12.954 -8.448 -34.424 1.00 97.88 142 GLY A C 1
ATOM 1177 O O . GLY A 1 142 ? 12.053 -8.428 -35.264 1.00 97.88 142 GLY A O 1
ATOM 1178 N N . ILE A 1 143 ? 12.862 -9.182 -33.312 1.00 98.25 143 ILE A N 1
ATOM 1179 C CA . ILE A 1 143 ? 11.698 -9.984 -32.940 1.00 98.25 143 ILE A CA 1
ATOM 1180 C C . ILE A 1 143 ? 10.989 -9.288 -31.777 1.00 98.25 143 ILE A C 1
ATOM 1182 O O . ILE A 1 143 ? 11.569 -9.056 -30.724 1.00 98.25 143 ILE A O 1
ATOM 1186 N N . LEU A 1 144 ? 9.705 -8.980 -31.952 1.00 97.62 144 LEU A N 1
ATOM 1187 C CA . LEU A 1 144 ? 8.859 -8.429 -30.892 1.00 97.62 144 LEU A CA 1
ATOM 1188 C C . LEU A 1 144 ? 8.018 -9.534 -30.250 1.00 97.62 144 LEU A C 1
ATOM 1190 O O . LEU A 1 144 ? 7.644 -10.501 -30.915 1.00 97.62 144 LEU A O 1
ATOM 1194 N N . ALA A 1 145 ? 7.630 -9.364 -28.983 1.00 96.50 145 ALA A N 1
ATOM 1195 C CA . ALA A 1 145 ? 6.766 -10.327 -28.289 1.00 96.50 145 ALA A CA 1
ATOM 1196 C C . ALA A 1 145 ? 5.459 -10.609 -29.059 1.00 96.50 145 ALA A C 1
ATOM 1198 O O . ALA A 1 145 ? 5.014 -11.751 -29.133 1.00 96.50 145 ALA A O 1
ATOM 1199 N N . THR A 1 146 ? 4.894 -9.602 -29.739 1.00 95.69 146 THR A N 1
ATOM 1200 C CA . THR A 1 146 ? 3.706 -9.738 -30.606 1.00 95.69 146 THR A CA 1
ATOM 1201 C C . THR A 1 146 ? 3.889 -10.736 -31.753 1.00 95.69 146 THR A C 1
ATOM 1203 O O . THR A 1 146 ? 2.913 -11.339 -32.192 1.00 95.69 146 THR A O 1
ATOM 1206 N N . MET A 1 147 ? 5.123 -10.959 -32.216 1.00 96.25 147 MET A N 1
ATOM 1207 C CA . MET A 1 147 ? 5.462 -11.948 -33.246 1.00 96.25 147 MET A CA 1
ATOM 1208 C C . MET A 1 147 ? 5.577 -13.372 -32.681 1.00 96.25 147 MET A C 1
ATOM 1210 O O . MET A 1 147 ? 5.560 -14.333 -33.447 1.00 96.25 147 MET A O 1
ATOM 1214 N N . ARG A 1 148 ? 5.686 -13.512 -31.353 1.00 95.62 148 ARG A N 1
ATOM 1215 C CA . ARG A 1 148 ? 5.702 -14.792 -30.625 1.00 95.62 148 ARG A CA 1
ATOM 1216 C C . ARG A 1 148 ? 4.339 -15.184 -30.043 1.00 95.62 148 ARG A C 1
ATOM 1218 O O . ARG A 1 148 ? 4.239 -16.237 -29.419 1.00 95.62 148 ARG A O 1
ATOM 1225 N N . ALA A 1 149 ? 3.304 -14.365 -30.239 1.00 94.81 149 ALA A N 1
ATOM 1226 C CA . ALA A 1 149 ? 1.950 -14.661 -29.780 1.00 94.81 149 ALA A CA 1
ATOM 1227 C C . ALA A 1 149 ? 1.449 -15.994 -30.363 1.00 94.81 149 ALA A C 1
ATOM 1229 O O . ALA A 1 149 ? 1.516 -16.208 -31.575 1.00 94.81 149 ALA A O 1
ATOM 1230 N N . LYS A 1 150 ? 0.905 -16.875 -29.514 1.00 87.56 150 LYS A N 1
ATOM 1231 C CA . LYS A 1 150 ? 0.389 -18.189 -29.951 1.00 87.56 150 LYS A CA 1
ATOM 1232 C C . LYS A 1 150 ? -0.810 -18.057 -30.883 1.00 87.56 150 LYS A C 1
ATOM 1234 O O . LYS A 1 150 ? -0.947 -18.790 -31.859 1.00 87.56 150 LYS A O 1
ATOM 1239 N N . ASP A 1 151 ? -1.692 -17.120 -30.557 1.00 91.38 151 ASP A N 1
ATOM 1240 C CA . ASP A 1 151 ? -2.907 -16.831 -31.300 1.00 91.38 151 ASP A CA 1
ATOM 1241 C C . ASP A 1 151 ? -3.373 -15.382 -31.078 1.00 91.38 151 ASP A C 1
ATOM 1243 O O . ASP A 1 151 ? -2.743 -14.582 -30.388 1.00 91.38 151 ASP A O 1
ATOM 1247 N N . ARG A 1 152 ? -4.521 -15.029 -31.662 1.00 87.69 152 ARG A N 1
ATOM 1248 C CA . ARG A 1 152 ? -5.085 -13.672 -31.577 1.00 87.69 152 ARG A CA 1
ATOM 1249 C C . ARG A 1 152 ? -5.628 -13.321 -30.185 1.00 87.69 152 ARG A C 1
ATOM 1251 O O . ARG A 1 152 ? -5.859 -12.146 -29.929 1.00 87.69 152 ARG A O 1
ATOM 1258 N N . GLN A 1 153 ? -5.866 -14.309 -29.319 1.00 89.62 153 GLN A N 1
ATOM 1259 C CA . GLN A 1 153 ? -6.326 -14.113 -27.936 1.00 89.62 153 GLN A CA 1
ATOM 1260 C C . GLN A 1 153 ? -5.153 -13.977 -26.953 1.00 89.62 153 GLN A C 1
ATOM 1262 O O . GLN A 1 153 ? -5.334 -13.536 -25.815 1.00 89.62 153 GLN A O 1
ATOM 1267 N N . SER A 1 154 ? -3.948 -14.309 -27.416 1.00 94.44 154 SER A N 1
ATOM 1268 C CA . SER A 1 154 ? -2.679 -14.179 -26.704 1.00 94.44 154 SER A CA 1
ATOM 1269 C C . SER A 1 154 ? -2.153 -12.743 -26.681 1.00 94.44 154 SER A C 1
ATOM 1271 O O . SER A 1 154 ? -1.046 -12.515 -26.220 1.00 94.44 154 SER A O 1
ATOM 1273 N N . ILE A 1 155 ? -2.919 -11.762 -27.163 1.00 94.19 155 ILE A N 1
ATOM 1274 C CA . ILE A 1 155 ? -2.585 -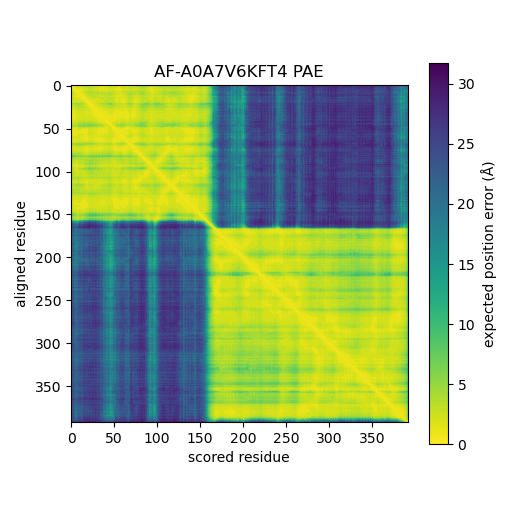10.338 -27.088 1.00 94.19 155 ILE A CA 1
ATOM 1275 C C . ILE A 1 155 ? -3.722 -9.641 -26.353 1.00 94.19 155 ILE A C 1
ATOM 1277 O O . ILE A 1 155 ? -4.882 -9.734 -26.759 1.00 94.19 155 ILE A O 1
ATOM 1281 N N . ARG A 1 156 ? -3.399 -8.944 -25.265 1.00 90.56 156 ARG A N 1
ATOM 1282 C CA . ARG A 1 156 ? -4.376 -8.216 -24.455 1.00 90.56 156 ARG A CA 1
ATOM 1283 C C . ARG A 1 156 ? -3.933 -6.779 -24.276 1.00 90.56 156 ARG A C 1
ATOM 1285 O O . ARG A 1 156 ? -2.775 -6.514 -23.971 1.00 90.56 156 ARG A O 1
ATOM 1292 N N . LEU A 1 157 ? -4.883 -5.867 -24.439 1.00 86.50 157 LEU A N 1
ATOM 1293 C CA . LEU A 1 157 ? -4.733 -4.514 -23.930 1.00 86.50 157 LEU A CA 1
ATOM 1294 C C . LEU A 1 157 ? -4.890 -4.584 -22.416 1.00 86.50 157 LEU A C 1
ATOM 1296 O O . LEU A 1 157 ? -5.936 -5.005 -21.921 1.00 86.50 157 LEU A O 1
ATOM 1300 N N . GLU A 1 158 ? -3.858 -4.179 -21.693 1.00 71.69 158 GLU A N 1
ATOM 1301 C CA . GLU A 1 158 ? -4.053 -3.747 -20.322 1.00 71.69 158 GLU A CA 1
ATOM 1302 C C . GLU A 1 158 ? -4.565 -2.310 -20.361 1.00 71.69 158 GLU A C 1
ATOM 1304 O O . GLU A 1 158 ? -4.079 -1.511 -21.163 1.00 71.69 158 GLU A O 1
ATOM 1309 N N . PRO A 1 159 ? -5.563 -1.944 -19.543 1.00 57.59 159 PRO A N 1
ATOM 1310 C CA . PRO A 1 159 ? -5.818 -0.532 -19.322 1.00 57.59 159 PRO A CA 1
ATOM 1311 C C . PRO A 1 159 ? -4.501 0.097 -18.868 1.00 57.59 159 PRO A C 1
ATOM 1313 O O . PRO A 1 159 ? -3.793 -0.481 -18.039 1.00 57.59 159 PRO A O 1
ATOM 1316 N N . ALA A 1 160 ? -4.143 1.239 -19.461 1.00 52.72 160 ALA A N 1
ATOM 1317 C CA . ALA A 1 160 ? -2.971 1.976 -19.023 1.00 52.72 160 ALA A CA 1
ATOM 1318 C C . ALA A 1 160 ? -3.040 2.100 -17.505 1.00 52.72 160 ALA A C 1
ATOM 1320 O O . ALA A 1 160 ? -4.071 2.543 -16.997 1.00 52.72 160 ALA A O 1
ATOM 1321 N N . ARG A 1 161 ? -1.981 1.688 -16.790 1.00 51.78 161 ARG A N 1
ATOM 1322 C CA . ARG A 1 161 ? -1.858 2.054 -15.377 1.00 51.78 161 ARG A CA 1
ATOM 1323 C C . ARG A 1 161 ? -2.002 3.571 -15.369 1.00 51.78 161 ARG A C 1
ATOM 1325 O O . ARG A 1 161 ? -1.194 4.221 -16.042 1.00 51.78 161 ARG A O 1
ATOM 1332 N N . PRO A 1 162 ? -3.039 4.140 -14.738 1.00 45.75 162 PRO A N 1
ATOM 1333 C CA . PRO A 1 162 ? -3.153 5.580 -14.695 1.00 45.75 162 PRO A CA 1
ATOM 1334 C C . PRO A 1 162 ? -1.835 6.108 -14.157 1.00 45.75 162 PRO A C 1
ATOM 1336 O O . PRO A 1 162 ? -1.270 5.541 -13.213 1.00 45.75 162 PRO A O 1
ATOM 1339 N N . LYS A 1 163 ? -1.319 7.169 -14.780 1.00 44.47 163 LYS A N 1
ATOM 1340 C CA . LYS A 1 163 ? -0.324 7.995 -14.104 1.00 44.47 163 LYS A CA 1
ATOM 1341 C C . LYS A 1 163 ? -0.885 8.251 -12.709 1.00 44.47 163 LYS A C 1
ATOM 1343 O O . LYS A 1 163 ? -1.992 8.775 -12.612 1.00 44.47 163 LYS A O 1
ATOM 1348 N N . ARG A 1 164 ? -0.170 7.859 -11.651 1.00 55.84 164 ARG A N 1
ATOM 1349 C CA . ARG A 1 164 ? -0.563 8.144 -10.259 1.00 55.84 164 ARG A CA 1
ATOM 1350 C C . ARG A 1 164 ? -0.350 9.631 -9.925 1.00 55.84 164 ARG A C 1
ATOM 1352 O O . ARG A 1 164 ? 0.077 9.970 -8.830 1.00 55.84 164 ARG A O 1
ATOM 1359 N N . ASP A 1 165 ? -0.621 10.507 -10.888 1.00 52.44 165 ASP A N 1
ATOM 1360 C CA . ASP A 1 165 ? -0.721 11.940 -10.683 1.00 52.44 165 ASP A CA 1
ATOM 1361 C C . ASP A 1 165 ? -2.116 12.196 -10.100 1.00 52.44 165 ASP A C 1
ATOM 1363 O O . ASP A 1 165 ? -3.116 12.037 -10.800 1.00 52.44 165 ASP A O 1
ATOM 1367 N N . GLY A 1 166 ? -2.186 12.598 -8.829 1.00 60.16 166 GLY A N 1
ATOM 1368 C CA . GLY A 1 166 ? -3.340 13.359 -8.345 1.00 60.16 166 GLY A CA 1
ATOM 1369 C C . GLY A 1 166 ? -4.298 12.680 -7.374 1.00 60.16 166 GLY A C 1
ATOM 1370 O O . GLY A 1 166 ? -5.479 12.986 -7.445 1.00 60.16 166 GLY A O 1
ATOM 1371 N N . LEU A 1 167 ? -3.835 11.810 -6.465 1.00 74.31 167 LEU A N 1
ATOM 1372 C CA . LEU A 1 167 ? -4.594 11.587 -5.229 1.00 74.31 167 LEU A CA 1
ATOM 1373 C C . LEU A 1 167 ? -3.819 12.118 -4.026 1.00 74.31 167 LEU A C 1
ATOM 1375 O O . LEU A 1 167 ? -2.864 11.501 -3.551 1.00 74.31 167 LEU A O 1
ATOM 1379 N N . ARG A 1 168 ? -4.232 13.293 -3.557 1.00 90.50 168 ARG A N 1
ATOM 1380 C CA . ARG A 1 168 ? -3.668 13.985 -2.407 1.00 90.50 168 ARG A CA 1
ATOM 1381 C C . ARG A 1 168 ? -4.457 13.629 -1.154 1.00 90.50 168 ARG A C 1
ATOM 1383 O O . ARG A 1 168 ? -5.674 13.795 -1.088 1.00 90.50 168 ARG A O 1
ATOM 1390 N N . ILE A 1 169 ? -3.745 13.150 -0.142 1.00 95.50 169 ILE A N 1
ATOM 1391 C CA . ILE A 1 169 ? -4.309 12.714 1.136 1.00 95.50 169 ILE A CA 1
ATOM 1392 C C . ILE A 1 169 ? -4.269 13.875 2.128 1.00 95.50 169 ILE A C 1
ATOM 1394 O O . ILE A 1 169 ? -3.228 14.495 2.332 1.00 95.50 169 ILE A O 1
ATOM 1398 N N . GLY A 1 170 ? -5.383 14.145 2.798 1.00 97.75 170 GLY A N 1
ATOM 1399 C CA . GLY A 1 170 ? -5.463 15.075 3.918 1.00 97.75 170 GLY A CA 1
ATOM 1400 C C . GLY A 1 170 ? -5.411 14.336 5.245 1.00 97.75 170 GLY A C 1
ATOM 1401 O O . GLY A 1 170 ? -6.329 13.593 5.578 1.00 97.75 170 GLY A O 1
ATOM 1402 N N . LEU A 1 171 ? -4.371 14.566 6.036 1.00 98.25 171 LEU A N 1
ATOM 1403 C CA . LEU A 1 171 ? -4.247 14.013 7.379 1.00 98.25 171 LEU A CA 1
ATOM 1404 C C . LEU A 1 171 ? -4.602 15.094 8.406 1.00 98.25 171 LEU A C 1
ATOM 1406 O O . LEU A 1 171 ? -3.808 16.001 8.669 1.00 98.25 171 LEU A O 1
ATOM 1410 N N . LEU A 1 172 ? -5.792 15.003 9.003 1.00 98.38 172 LEU A N 1
ATOM 1411 C CA . LEU A 1 172 ? -6.139 15.808 10.173 1.00 98.38 172 LEU A CA 1
ATOM 1412 C C . LEU A 1 172 ? -5.442 15.202 11.399 1.00 98.38 172 LEU A C 1
ATOM 1414 O O . LEU A 1 172 ? -5.831 14.136 11.877 1.00 98.38 172 LEU A O 1
ATOM 1418 N N . GLY A 1 173 ? -4.397 15.870 11.878 1.00 96.81 173 GLY A N 1
ATOM 1419 C CA . GLY A 1 173 ? -3.527 15.397 12.953 1.00 96.81 173 GLY A CA 1
ATOM 1420 C C . GLY A 1 173 ? -3.513 16.311 14.176 1.00 96.81 173 GLY A C 1
ATOM 1421 O O . GLY A 1 173 ? -4.373 17.169 14.360 1.00 96.81 173 GLY A O 1
ATOM 1422 N N . GLY A 1 174 ? -2.495 16.146 15.016 1.00 93.12 174 GLY A N 1
ATOM 1423 C CA . GLY A 1 174 ? -2.330 16.889 16.266 1.00 93.12 174 GLY A CA 1
ATOM 1424 C C . GLY A 1 174 ? -3.183 16.369 17.425 1.00 93.12 174 GLY A C 1
ATOM 1425 O O . GLY A 1 174 ? -3.333 17.080 18.412 1.00 93.12 174 GLY A O 1
ATOM 1426 N N . ILE A 1 175 ? -3.716 15.141 17.338 1.00 90.56 175 ILE A N 1
ATOM 1427 C CA . ILE A 1 175 ? -4.581 14.520 18.360 1.00 90.56 175 ILE A CA 1
ATOM 1428 C C . ILE A 1 175 ? -4.015 13.160 18.849 1.00 90.56 175 ILE A C 1
ATOM 1430 O O . ILE A 1 175 ? -4.598 12.105 18.647 1.00 90.56 175 ILE A O 1
ATOM 1434 N N . SER A 1 176 ? -2.839 13.083 19.462 1.00 87.69 176 SER A N 1
ATOM 1435 C CA . SER A 1 176 ? -1.824 14.127 19.598 1.00 87.69 176 SER A CA 1
ATOM 1436 C C . SER A 1 176 ? -0.872 14.132 18.378 1.00 87.69 176 SER A C 1
ATOM 1438 O O . SER A 1 176 ? -1.124 13.484 17.351 1.00 87.69 176 SER A O 1
ATOM 1440 N N . TYR A 1 177 ? 0.244 14.864 18.461 1.00 88.00 177 TYR A N 1
ATOM 1441 C CA . TYR A 1 177 ? 1.281 14.826 17.424 1.00 88.00 177 TYR A CA 1
ATOM 1442 C C . TYR A 1 177 ? 1.902 13.425 17.260 1.00 88.00 177 TYR A C 1
ATOM 1444 O O . TYR A 1 177 ? 2.290 13.069 16.149 1.00 88.00 177 TYR A O 1
ATOM 1452 N N . THR A 1 178 ? 1.961 12.615 18.327 1.00 86.25 178 THR A N 1
ATOM 1453 C CA . THR A 1 178 ? 2.557 11.267 18.294 1.00 86.25 178 THR A CA 1
ATOM 1454 C C . THR A 1 178 ? 1.798 10.358 17.334 1.00 86.25 178 THR A C 1
ATOM 1456 O O . THR A 1 178 ? 2.396 9.804 16.413 1.00 86.25 178 THR A O 1
ATOM 1459 N N . SER A 1 179 ? 0.468 10.303 17.463 1.00 89.56 179 SER A N 1
ATOM 1460 C CA . SER A 1 179 ? -0.414 9.580 16.538 1.00 89.56 179 SER A CA 1
ATOM 1461 C C . SER A 1 179 ? -0.195 10.033 15.090 1.00 89.56 179 SER A C 1
ATOM 1463 O O . SER A 1 179 ? -0.052 9.215 14.185 1.00 89.56 179 SER A O 1
ATOM 1465 N N . THR A 1 180 ? -0.053 11.342 14.866 1.00 95.06 180 THR A N 1
ATOM 1466 C CA . THR A 1 180 ? 0.149 11.904 13.518 1.00 95.06 180 THR A CA 1
ATOM 1467 C C . THR A 1 180 ? 1.424 11.375 12.853 1.00 95.06 180 THR A C 1
ATOM 1469 O O . THR A 1 180 ? 1.398 11.019 11.675 1.00 95.06 180 THR A O 1
ATOM 1472 N N . LEU A 1 181 ? 2.529 11.277 13.603 1.00 94.25 181 LEU A N 1
ATOM 1473 C CA . LEU A 1 181 ? 3.789 10.712 13.105 1.00 94.25 181 LEU A CA 1
ATOM 1474 C C . LEU A 1 181 ? 3.641 9.233 12.737 1.00 94.25 181 LEU A C 1
ATOM 1476 O O . LEU A 1 181 ? 4.151 8.801 11.701 1.00 94.25 181 LEU A O 1
ATOM 1480 N N . VAL A 1 182 ? 2.931 8.468 13.570 1.00 92.56 182 VAL A N 1
ATOM 1481 C CA . VAL A 1 182 ? 2.703 7.035 13.348 1.00 92.56 182 VAL A CA 1
ATOM 1482 C C . VAL A 1 182 ? 1.845 6.807 12.103 1.00 92.56 182 VAL A C 1
ATOM 1484 O O . VAL A 1 182 ? 2.225 5.993 11.266 1.00 92.56 182 VAL A O 1
ATOM 1487 N N . TYR A 1 183 ? 0.763 7.571 11.925 1.00 97.00 183 TYR A N 1
ATOM 1488 C CA . TYR A 1 183 ? -0.068 7.526 10.716 1.00 97.00 183 TYR A CA 1
ATOM 1489 C C . TYR A 1 183 ? 0.735 7.841 9.453 1.00 97.00 183 TYR A C 1
ATOM 1491 O O . TYR A 1 183 ? 0.684 7.083 8.485 1.00 97.00 183 TYR A O 1
ATOM 1499 N N . TYR A 1 184 ? 1.505 8.936 9.462 1.00 97.50 184 TYR A N 1
ATOM 1500 C CA . TYR A 1 184 ? 2.321 9.325 8.312 1.00 97.50 184 TYR A CA 1
ATOM 1501 C C . TYR A 1 184 ? 3.305 8.217 7.926 1.00 97.50 184 TYR A C 1
ATOM 1503 O O . TYR A 1 184 ? 3.334 7.792 6.773 1.00 97.50 184 TYR A O 1
ATOM 1511 N N . ARG A 1 185 ? 4.064 7.693 8.898 1.00 96.69 185 ARG A N 1
ATOM 1512 C CA . ARG A 1 185 ? 5.002 6.592 8.658 1.00 96.69 185 ARG A CA 1
ATOM 1513 C C . ARG A 1 185 ? 4.282 5.357 8.114 1.00 96.69 185 ARG A C 1
ATOM 1515 O O . ARG A 1 185 ? 4.716 4.800 7.109 1.00 96.69 185 ARG A O 1
ATOM 1522 N N . ARG A 1 186 ? 3.172 4.957 8.742 1.00 96.56 186 ARG A N 1
ATOM 1523 C CA . ARG A 1 186 ? 2.475 3.715 8.403 1.00 96.56 186 ARG A CA 1
ATOM 1524 C C . ARG A 1 186 ? 1.850 3.742 7.010 1.00 96.56 186 ARG A C 1
ATOM 1526 O O . ARG A 1 186 ? 1.916 2.739 6.306 1.00 96.56 186 ARG A O 1
ATOM 1533 N N . LEU A 1 187 ? 1.289 4.877 6.590 1.00 96.38 187 LEU A N 1
ATOM 1534 C CA . LEU A 1 187 ? 0.777 5.060 5.227 1.00 96.38 187 LEU A CA 1
ATOM 1535 C C . LEU A 1 187 ? 1.874 4.829 4.180 1.00 96.38 187 LEU A C 1
ATOM 1537 O O . LEU A 1 187 ? 1.647 4.123 3.200 1.00 96.38 187 LEU A O 1
ATOM 1541 N N . LEU A 1 188 ? 3.071 5.381 4.397 1.00 94.94 188 LEU A N 1
ATOM 1542 C CA . LEU A 1 188 ? 4.188 5.231 3.462 1.00 94.94 188 LEU A CA 1
ATOM 1543 C C . LEU A 1 188 ? 4.760 3.808 3.455 1.00 94.94 188 LEU A C 1
ATOM 1545 O O . LEU A 1 188 ? 5.060 3.282 2.387 1.00 94.94 188 LEU A O 1
ATOM 1549 N N . GLU A 1 189 ? 4.858 3.163 4.619 1.00 95.06 189 GLU A N 1
ATOM 1550 C CA . GLU A 1 189 ? 5.245 1.748 4.717 1.00 95.06 189 GLU A CA 1
ATOM 1551 C C . GLU A 1 189 ? 4.261 0.851 3.956 1.00 95.06 189 GLU A C 1
ATOM 1553 O O . GLU A 1 189 ? 4.674 0.098 3.081 1.00 95.06 189 GLU A O 1
ATOM 1558 N N . LEU A 1 190 ? 2.953 0.989 4.210 1.00 94.06 190 LEU A N 1
ATOM 1559 C CA . LEU A 1 190 ? 1.916 0.216 3.517 1.00 94.06 190 LEU A CA 1
ATOM 1560 C C . LEU A 1 190 ? 1.895 0.477 2.008 1.00 94.06 190 LEU A C 1
ATOM 1562 O O . LEU A 1 190 ? 1.631 -0.438 1.227 1.00 94.06 190 LEU A O 1
ATOM 1566 N N . TYR A 1 191 ? 2.163 1.717 1.592 1.00 90.56 191 TYR A N 1
ATOM 1567 C CA . TYR A 1 191 ? 2.329 2.047 0.184 1.00 90.56 191 TYR A CA 1
ATOM 1568 C C . TYR A 1 191 ? 3.512 1.269 -0.413 1.00 90.56 191 TYR A C 1
ATOM 1570 O O . TYR A 1 191 ? 3.345 0.568 -1.412 1.00 90.56 191 TYR A O 1
ATOM 1578 N N . TYR A 1 192 ? 4.695 1.347 0.204 1.00 86.19 192 TYR A N 1
ATOM 1579 C CA . TYR A 1 192 ? 5.894 0.682 -0.307 1.00 86.19 192 TYR A CA 1
ATOM 1580 C C . TYR A 1 192 ? 5.758 -0.846 -0.306 1.00 86.19 192 TYR A C 1
ATOM 1582 O O . TYR A 1 192 ? 6.129 -1.493 -1.284 1.00 86.19 192 TYR A O 1
ATOM 1590 N N . ASP A 1 193 ? 5.170 -1.420 0.744 1.00 84.25 193 ASP A N 1
ATOM 1591 C CA . ASP A 1 193 ? 4.891 -2.856 0.853 1.00 84.25 193 ASP A CA 1
ATOM 1592 C C . ASP A 1 193 ? 3.983 -3.353 -0.276 1.00 84.25 193 ASP A C 1
ATOM 1594 O O . ASP A 1 193 ? 4.083 -4.502 -0.701 1.00 84.25 193 ASP A O 1
ATOM 1598 N N . ARG A 1 194 ? 3.083 -2.494 -0.765 1.00 80.50 194 ARG A N 1
ATOM 1599 C CA . ARG A 1 194 ? 2.137 -2.842 -1.824 1.00 80.50 194 ARG A CA 1
ATOM 1600 C C . ARG A 1 194 ? 2.684 -2.602 -3.226 1.00 80.50 194 ARG A C 1
ATOM 1602 O O . ARG A 1 194 ? 2.389 -3.384 -4.128 1.00 80.50 194 ARG A O 1
ATOM 1609 N N . PHE A 1 195 ? 3.392 -1.497 -3.436 1.00 75.44 195 PHE A N 1
ATOM 1610 C CA . PHE A 1 195 ? 3.749 -1.030 -4.778 1.00 75.44 195 PHE A CA 1
ATOM 1611 C C . PHE A 1 195 ? 5.229 -1.191 -5.116 1.00 75.44 195 PHE A C 1
ATOM 1613 O O . PHE A 1 195 ? 5.570 -1.207 -6.296 1.00 75.44 195 PHE A O 1
ATOM 1620 N N . HIS A 1 196 ? 6.091 -1.343 -4.107 1.00 77.69 196 HIS A N 1
ATOM 1621 C CA . HIS A 1 196 ? 7.541 -1.476 -4.257 1.00 77.69 196 HIS A CA 1
ATOM 1622 C C . HIS A 1 196 ? 8.169 -0.358 -5.110 1.00 77.69 196 HIS A C 1
ATOM 1624 O O . HIS A 1 196 ? 9.128 -0.576 -5.851 1.00 77.69 196 HIS A O 1
ATOM 1630 N N . ASP A 1 197 ? 7.614 0.852 -5.004 1.00 75.38 197 ASP A N 1
ATOM 1631 C CA . ASP A 1 197 ? 8.085 2.062 -5.672 1.00 75.38 197 ASP A CA 1
ATOM 1632 C C . ASP A 1 197 ? 8.057 3.266 -4.713 1.00 75.38 197 ASP A C 1
ATOM 1634 O O . ASP A 1 197 ? 7.528 3.186 -3.603 1.00 75.38 197 ASP A O 1
ATOM 1638 N N . TYR A 1 198 ? 8.661 4.379 -5.135 1.00 81.00 198 TYR A N 1
ATOM 1639 C CA . TYR A 1 198 ? 8.775 5.604 -4.336 1.00 81.00 198 TYR A CA 1
ATOM 1640 C C . TYR A 1 198 ? 7.831 6.728 -4.800 1.00 81.00 198 TYR A C 1
ATOM 1642 O O . TYR A 1 198 ? 8.044 7.881 -4.424 1.00 81.00 198 TYR A O 1
ATOM 1650 N N . TYR A 1 199 ? 6.789 6.433 -5.593 1.00 79.56 199 TYR A N 1
ATOM 1651 C CA . TYR A 1 199 ? 5.759 7.417 -5.981 1.00 79.56 199 TYR A CA 1
ATOM 1652 C C . TYR A 1 199 ? 4.737 7.617 -4.863 1.00 79.56 199 TYR A C 1
ATOM 1654 O O . TYR A 1 199 ? 3.531 7.523 -5.079 1.00 79.56 199 TYR A O 1
ATOM 1662 N N . TYR A 1 200 ? 5.233 7.846 -3.647 1.00 85.44 200 TYR A N 1
ATOM 1663 C CA . TYR A 1 200 ? 4.394 8.051 -2.479 1.00 85.44 200 TYR A CA 1
ATOM 1664 C C . TYR A 1 200 ? 3.312 9.106 -2.747 1.00 85.44 200 TYR A C 1
ATOM 1666 O O . TYR A 1 200 ? 3.580 10.090 -3.445 1.00 85.44 200 TYR A O 1
ATOM 1674 N N . PRO A 1 201 ? 2.107 8.933 -2.177 1.00 87.56 201 PRO A N 1
ATOM 1675 C CA . PRO A 1 201 ? 1.046 9.915 -2.328 1.00 87.56 201 PRO A CA 1
ATOM 1676 C C . PRO A 1 201 ? 1.472 11.257 -1.726 1.00 87.56 201 PRO A C 1
ATOM 1678 O O . PRO A 1 201 ? 2.175 11.306 -0.713 1.00 87.56 201 PRO A O 1
ATOM 1681 N N . GLU A 1 202 ? 1.008 12.357 -2.314 1.00 91.12 202 GLU A N 1
ATOM 1682 C CA . GLU A 1 202 ? 1.135 13.668 -1.682 1.00 91.12 202 GLU A CA 1
ATOM 1683 C C . GLU A 1 202 ? 0.251 13.710 -0.428 1.00 91.12 202 GLU A C 1
ATOM 1685 O O . GLU A 1 202 ? -0.932 13.372 -0.485 1.00 91.12 202 GLU A O 1
ATOM 1690 N N . ILE A 1 203 ? 0.808 14.132 0.710 1.00 96.06 203 ILE A N 1
ATOM 1691 C CA . ILE A 1 203 ? 0.086 14.204 1.987 1.00 96.06 203 ILE A CA 1
ATOM 1692 C C . ILE A 1 203 ? 0.121 15.643 2.508 1.00 96.06 203 ILE A C 1
ATOM 1694 O O . ILE A 1 203 ? 1.192 16.200 2.747 1.00 96.06 203 ILE A O 1
ATOM 1698 N N . VAL A 1 204 ? -1.053 16.230 2.742 1.00 97.75 204 VAL A N 1
ATOM 1699 C CA . VAL A 1 204 ? -1.215 17.511 3.438 1.00 97.75 204 VAL A CA 1
ATOM 1700 C C . VAL A 1 204 ? -1.633 17.229 4.871 1.00 97.75 204 VAL A C 1
ATOM 1702 O O . VAL A 1 204 ? -2.689 16.650 5.116 1.00 97.75 204 VAL A O 1
ATOM 1705 N N . ILE A 1 205 ? -0.816 17.653 5.831 1.00 98.44 205 ILE A N 1
ATOM 1706 C CA . ILE A 1 205 ? -1.109 17.481 7.255 1.00 98.44 205 ILE A CA 1
ATOM 1707 C C . ILE A 1 205 ? -1.624 18.801 7.819 1.00 98.44 205 ILE A C 1
ATOM 1709 O O . ILE A 1 205 ? -0.916 19.809 7.792 1.00 98.44 205 ILE A O 1
ATOM 1713 N N . HIS A 1 206 ? -2.827 18.788 8.390 1.00 98.31 206 HIS A N 1
ATOM 1714 C CA . HIS A 1 206 ? -3.307 19.881 9.227 1.00 98.31 206 HIS A CA 1
ATOM 1715 C C . HIS A 1 206 ? -3.282 19.434 10.688 1.00 98.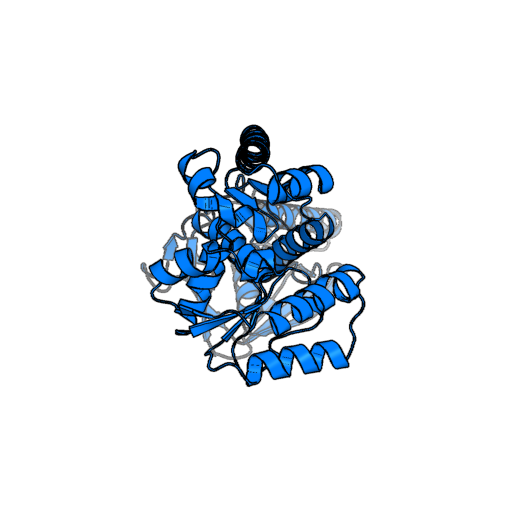31 206 HIS A C 1
ATOM 1717 O O . HIS A 1 206 ? -4.141 18.670 11.128 1.00 98.31 206 HIS A O 1
ATOM 1723 N N . SER A 1 207 ? -2.271 19.886 11.430 1.00 97.75 207 SER A N 1
ATOM 1724 C CA . SER A 1 207 ? -2.103 19.546 12.845 1.00 97.75 207 SER A CA 1
ATOM 1725 C C . SER A 1 207 ? -2.848 20.541 13.729 1.00 97.75 207 SER A C 1
ATOM 1727 O O . SER A 1 207 ? -2.550 21.736 13.707 1.00 97.75 207 SER A O 1
ATOM 1729 N N . LEU A 1 208 ? -3.798 20.043 14.517 1.00 97.38 208 LEU A N 1
ATOM 1730 C CA . LEU A 1 208 ? -4.575 20.845 15.458 1.00 97.38 208 LEU A CA 1
ATOM 1731 C C . LEU A 1 208 ? -3.769 21.241 16.701 1.00 97.38 208 LEU A C 1
ATOM 1733 O O . LEU A 1 208 ? -2.754 20.629 17.038 1.00 97.38 208 LEU A O 1
ATOM 1737 N N . ASP A 1 209 ? -4.269 22.259 17.403 1.00 96.69 209 ASP A N 1
ATOM 1738 C CA . ASP A 1 209 ? -3.870 22.549 18.778 1.00 96.69 209 ASP A CA 1
ATOM 1739 C C . ASP A 1 209 ? -4.543 21.522 19.698 1.00 96.69 209 ASP A C 1
ATOM 1741 O O . ASP A 1 209 ? -5.769 21.510 19.839 1.00 96.69 209 ASP A O 1
ATOM 1745 N N . PHE A 1 210 ? -3.737 20.643 20.297 1.00 92.12 210 PHE A N 1
ATOM 1746 C CA . PHE A 1 210 ? -4.233 19.516 21.083 1.00 92.12 210 PHE A CA 1
ATOM 1747 C C . PHE A 1 210 ? -4.970 19.943 22.360 1.00 92.12 210 PHE A C 1
ATOM 1749 O O . PHE A 1 210 ? -5.985 19.339 22.712 1.00 92.12 210 PHE A O 1
ATOM 1756 N N . GLN A 1 211 ? -4.506 20.996 23.042 1.00 91.00 211 GLN A N 1
ATOM 1757 C CA . GLN A 1 211 ? -5.179 21.471 24.254 1.00 91.00 211 GLN A CA 1
ATOM 1758 C C . GLN A 1 211 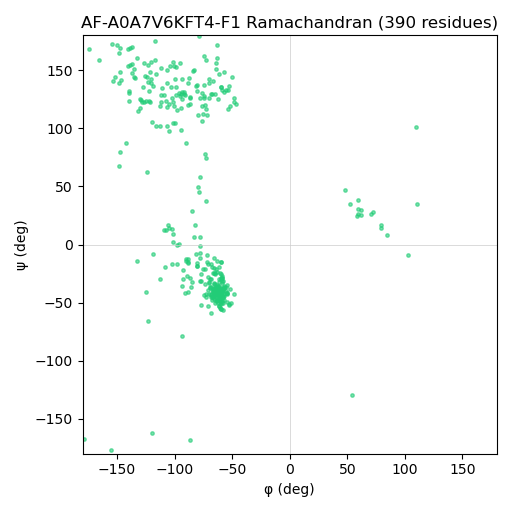? -6.539 22.061 23.892 1.00 91.00 211 GLN A C 1
ATOM 1760 O O . GLN A 1 211 ? -7.551 21.712 24.486 1.00 91.00 211 GLN A O 1
ATOM 1765 N N . LYS A 1 212 ? -6.586 22.886 22.843 1.00 95.00 212 LYS A N 1
ATOM 1766 C CA . LYS A 1 212 ? -7.847 23.454 22.363 1.00 95.00 212 LYS A CA 1
ATOM 1767 C C . LYS A 1 212 ? -8.833 22.379 21.896 1.00 95.00 212 LYS A C 1
ATOM 1769 O O . LYS A 1 212 ? -10.032 22.507 22.136 1.00 95.00 212 LYS A O 1
ATOM 1774 N N . PHE A 1 213 ? -8.340 21.338 21.225 1.00 94.25 213 PHE A N 1
ATOM 1775 C CA . PHE A 1 213 ? -9.154 20.197 20.809 1.00 94.25 213 PHE A CA 1
ATOM 1776 C C . PHE A 1 213 ? -9.779 19.486 22.017 1.00 94.25 213 PHE A C 1
ATOM 1778 O O . PHE A 1 213 ? -10.993 19.291 22.038 1.00 94.25 213 PHE A O 1
ATOM 1785 N N . THR A 1 214 ? -8.977 19.153 23.035 1.00 89.56 214 THR A N 1
ATOM 1786 C CA . THR A 1 214 ? -9.460 18.442 24.231 1.00 89.56 214 THR A CA 1
ATOM 1787 C C . THR A 1 214 ? -10.358 19.312 25.114 1.00 89.56 214 THR A C 1
ATOM 1789 O O . THR A 1 214 ? -11.319 18.804 25.692 1.00 89.56 214 THR A O 1
ATOM 1792 N N . ASP A 1 215 ? -10.127 20.627 25.180 1.00 91.56 215 ASP A N 1
ATOM 1793 C CA . ASP A 1 215 ? -11.021 21.562 25.873 1.00 91.56 215 ASP A CA 1
ATOM 1794 C C . ASP A 1 215 ? -12.436 21.522 25.270 1.00 91.56 215 ASP A C 1
ATOM 1796 O O . ASP A 1 215 ? -13.419 21.422 26.011 1.00 91.56 215 ASP A O 1
ATOM 1800 N N . PHE A 1 216 ? -12.542 21.546 23.935 1.00 94.31 216 PHE A N 1
ATOM 1801 C CA . PHE A 1 216 ? -13.821 21.440 23.230 1.00 94.31 216 PHE A CA 1
ATOM 1802 C C . PHE A 1 216 ? -14.443 20.044 23.326 1.00 94.31 216 PHE A C 1
ATOM 1804 O O . PHE A 1 216 ? -15.641 19.947 23.576 1.00 94.31 216 PHE A O 1
ATOM 1811 N N . GLU A 1 217 ? -13.650 18.979 23.185 1.00 90.06 217 GLU A N 1
ATOM 1812 C CA . GLU A 1 217 ? -14.119 17.586 23.286 1.00 90.06 217 GLU A CA 1
ATOM 1813 C C . GLU A 1 217 ? -14.842 17.313 24.611 1.00 90.06 217 GLU A C 1
ATOM 1815 O O . GLU A 1 217 ? -15.871 16.640 24.641 1.00 90.06 217 GLU A O 1
ATOM 1820 N N . ASN A 1 218 ? -14.322 17.881 25.700 1.00 84.12 218 ASN A N 1
ATOM 1821 C CA . ASN A 1 218 ? -14.828 17.639 27.045 1.00 84.12 218 ASN A CA 1
ATOM 1822 C C . ASN A 1 218 ? -15.946 18.603 27.472 1.00 84.12 218 ASN A C 1
ATOM 1824 O O . ASN A 1 218 ? -16.757 18.245 28.327 1.00 84.12 218 ASN A O 1
ATOM 1828 N N . HIS A 1 219 ? -15.996 19.824 26.923 1.00 90.50 219 HIS A N 1
ATOM 1829 C CA . HIS A 1 219 ? -16.842 20.890 27.482 1.00 90.50 219 HIS A CA 1
ATOM 1830 C C . HIS A 1 219 ? -17.706 21.649 26.466 1.00 90.50 219 HIS A C 1
ATOM 1832 O O . HIS A 1 219 ? -18.617 22.365 26.883 1.00 90.50 219 HIS A O 1
ATOM 1838 N N . ASP A 1 220 ? -17.460 21.522 25.159 1.00 91.50 220 ASP A N 1
ATOM 1839 C CA . ASP A 1 220 ? -18.163 22.305 24.135 1.00 91.50 220 ASP A CA 1
ATOM 1840 C C . ASP A 1 220 ? -18.354 21.525 22.817 1.00 91.50 220 ASP A C 1
ATOM 1842 O O . ASP A 1 220 ? -17.644 21.755 21.832 1.00 91.50 220 ASP A O 1
ATOM 1846 N N . PRO A 1 221 ? -19.354 20.621 22.757 1.00 85.94 221 PRO A N 1
ATOM 1847 C CA . PRO A 1 221 ? -19.592 19.771 21.588 1.00 85.94 221 PRO A CA 1
ATOM 1848 C C . PRO A 1 221 ? -19.847 20.545 20.291 1.00 85.94 221 PRO A C 1
ATOM 1850 O O . PRO A 1 221 ? -19.552 20.057 19.200 1.00 85.94 221 PRO A O 1
ATOM 1853 N N . LYS A 1 222 ? -20.399 21.762 20.390 1.00 87.94 222 LYS A N 1
ATOM 1854 C CA . LYS A 1 222 ? -20.655 22.597 19.216 1.00 87.94 222 LYS A CA 1
ATOM 1855 C C . LYS A 1 222 ? -19.340 23.113 18.640 1.00 87.94 222 LYS A C 1
ATOM 1857 O O . LYS A 1 222 ? -19.075 22.912 17.457 1.00 87.94 222 LYS A O 1
ATOM 1862 N N . ASN A 1 223 ? -18.509 23.740 19.474 1.00 94.38 223 ASN A N 1
ATOM 1863 C CA . ASN A 1 223 ? -17.211 24.228 19.018 1.00 94.38 223 ASN A CA 1
ATOM 1864 C C . ASN A 1 223 ? -16.262 23.081 18.642 1.00 94.38 223 ASN A C 1
ATOM 1866 O O . ASN A 1 223 ? -15.398 23.286 17.794 1.00 94.38 223 ASN A O 1
ATOM 1870 N N . TYR A 1 224 ? -16.443 21.879 19.196 1.00 95.62 224 TYR A N 1
ATOM 1871 C CA . TYR A 1 224 ? -15.705 20.681 18.794 1.00 95.62 224 TYR A CA 1
ATOM 1872 C C . TYR A 1 224 ? -15.928 20.328 17.316 1.00 95.62 224 TYR A C 1
ATOM 1874 O O . TYR A 1 224 ? -14.969 20.267 16.542 1.00 95.62 224 TYR A O 1
ATOM 1882 N N . LEU A 1 225 ? -17.194 20.186 16.903 1.00 96.50 225 LEU A N 1
ATOM 1883 C CA . LEU A 1 225 ? -17.559 19.917 15.510 1.00 96.50 225 LEU A CA 1
ATOM 1884 C C . LEU A 1 225 ? -17.078 21.038 14.576 1.00 96.50 225 LEU A C 1
ATOM 1886 O O . LEU A 1 225 ? -16.435 20.757 13.565 1.00 96.50 225 LEU A O 1
ATOM 1890 N N . ASP A 1 226 ? -17.339 22.301 14.933 1.00 97.06 226 ASP A N 1
ATOM 1891 C CA . ASP A 1 226 ? -16.952 23.464 14.122 1.00 97.06 226 ASP A CA 1
ATOM 1892 C C . ASP A 1 226 ? -15.421 23.567 13.961 1.00 97.06 226 ASP A C 1
ATOM 1894 O O . ASP A 1 226 ? -14.916 23.947 12.899 1.00 97.06 226 ASP A O 1
ATOM 1898 N N . TYR A 1 227 ? -14.660 23.207 15.001 1.00 97.81 227 TYR A N 1
ATOM 1899 C CA . TYR A 1 227 ? -13.199 23.221 14.973 1.00 97.81 227 TYR A CA 1
ATOM 1900 C C . TYR A 1 227 ? -12.640 22.178 14.000 1.00 97.81 227 TYR A C 1
ATOM 1902 O O . TYR A 1 227 ? -11.781 22.529 13.189 1.00 97.81 227 TYR A O 1
ATOM 1910 N N . ILE A 1 228 ? -13.169 20.947 14.023 1.00 98.06 228 ILE A N 1
ATOM 1911 C CA . ILE A 1 228 ? -12.773 19.877 13.095 1.00 98.06 228 ILE A CA 1
ATOM 1912 C C . ILE A 1 228 ? -13.204 20.211 11.662 1.00 98.06 228 ILE A C 1
ATOM 1914 O O . ILE A 1 228 ? -12.386 20.139 10.743 1.00 98.06 228 ILE A O 1
ATOM 1918 N N . ALA A 1 229 ? -14.455 20.639 11.465 1.00 98.00 229 ALA A N 1
ATOM 1919 C CA . ALA A 1 229 ? -14.997 20.983 10.152 1.00 98.00 229 ALA A CA 1
ATOM 1920 C C . ALA A 1 229 ? -14.165 22.072 9.461 1.00 98.00 229 ALA A C 1
ATOM 1922 O O . ALA A 1 229 ? -13.795 21.932 8.298 1.00 98.00 229 ALA A O 1
ATOM 1923 N N . ARG A 1 230 ? -13.778 23.123 10.195 1.00 97.88 230 ARG A N 1
ATOM 1924 C CA . ARG A 1 230 ? -12.915 24.186 9.664 1.00 97.88 230 ARG A CA 1
ATOM 1925 C C . ARG A 1 230 ? -11.560 23.660 9.191 1.00 97.88 230 ARG A C 1
ATOM 1927 O O . ARG A 1 230 ? -11.045 24.127 8.180 1.00 97.88 230 ARG A O 1
ATOM 1934 N N . SER A 1 231 ? -10.978 22.705 9.903 1.00 98.00 231 SER A N 1
ATOM 1935 C CA . SER A 1 231 ? -9.704 22.109 9.507 1.00 98.00 231 SER A CA 1
ATOM 1936 C C . SER A 1 231 ? -9.835 21.172 8.307 1.00 98.00 231 SER A C 1
ATOM 1938 O O . SER A 1 231 ? -8.954 21.181 7.450 1.00 98.00 231 SER A O 1
ATOM 1940 N N . LEU A 1 232 ? -10.951 20.448 8.172 1.00 98.25 232 LEU A N 1
ATOM 1941 C CA . LEU A 1 232 ? -11.272 19.727 6.936 1.00 98.25 232 LEU A CA 1
ATOM 1942 C C . LEU A 1 232 ? -11.456 20.686 5.749 1.00 98.25 232 LEU A C 1
ATOM 1944 O O . LEU A 1 232 ? -11.000 20.379 4.651 1.00 98.25 232 LEU A O 1
ATOM 1948 N N . THR A 1 233 ? -12.044 21.868 5.960 1.00 98.25 233 THR A N 1
ATOM 1949 C CA . THR A 1 233 ? -12.147 22.902 4.916 1.00 98.25 233 THR A CA 1
ATOM 1950 C C . THR A 1 233 ? -10.770 23.385 4.467 1.00 98.25 233 THR A C 1
ATOM 1952 O O . THR A 1 233 ? -10.524 23.466 3.269 1.00 98.25 233 THR A O 1
ATOM 1955 N N . LEU A 1 234 ? -9.842 23.630 5.399 1.00 98.00 234 LEU A N 1
ATOM 1956 C CA . LEU A 1 234 ? -8.463 24.009 5.058 1.00 98.00 234 LEU A CA 1
ATOM 1957 C C . LEU A 1 234 ? -7.737 22.911 4.267 1.00 98.00 234 LEU A C 1
ATOM 1959 O O . LEU A 1 234 ? -6.992 23.213 3.338 1.00 98.00 234 LEU A O 1
ATOM 1963 N N . LEU A 1 235 ? -7.967 21.637 4.603 1.00 97.69 235 LEU A N 1
ATOM 1964 C CA . LEU A 1 235 ? -7.459 20.517 3.807 1.00 97.69 235 LEU A CA 1
ATOM 1965 C C . LEU A 1 235 ? -8.075 20.512 2.403 1.00 97.69 235 LEU A C 1
ATOM 1967 O O . LEU A 1 235 ? -7.351 20.343 1.425 1.00 97.69 235 LEU A O 1
ATOM 1971 N N . LYS A 1 236 ? -9.385 20.760 2.280 1.00 95.19 236 LYS A N 1
ATOM 1972 C CA . LYS A 1 236 ? -10.044 20.839 0.973 1.00 95.19 236 LYS A CA 1
ATOM 1973 C C . LYS A 1 236 ? -9.501 21.984 0.112 1.00 95.19 236 LYS A C 1
ATOM 1975 O O . LYS A 1 236 ? -9.310 21.802 -1.086 1.00 95.19 236 LYS A O 1
ATOM 1980 N N . GLU A 1 237 ? -9.221 23.139 0.712 1.00 96.50 237 GLU A N 1
ATOM 1981 C CA . GLU A 1 237 ? -8.592 24.287 0.040 1.00 96.50 237 GLU A CA 1
ATOM 1982 C C . GLU A 1 237 ? -7.158 23.992 -0.426 1.00 96.50 237 GLU A C 1
ATOM 1984 O O . GLU A 1 237 ? -6.696 24.581 -1.402 1.00 96.50 237 GLU A O 1
ATOM 1989 N N . ALA A 1 238 ? -6.473 23.044 0.219 1.00 94.69 238 ALA A N 1
ATOM 1990 C CA . ALA A 1 238 ? -5.179 22.516 -0.213 1.00 94.69 238 ALA A CA 1
ATOM 1991 C C . ALA A 1 238 ? -5.293 21.425 -1.300 1.00 94.69 238 ALA A C 1
ATOM 1993 O O . ALA A 1 238 ? -4.327 20.698 -1.541 1.00 94.69 238 ALA A O 1
ATOM 1994 N N . ASP A 1 239 ? -6.451 21.321 -1.960 1.00 90.50 239 ASP A N 1
ATOM 1995 C CA . ASP A 1 239 ? -6.735 20.400 -3.067 1.00 90.50 239 ASP A CA 1
ATOM 1996 C C . ASP A 1 239 ? -6.561 18.922 -2.684 1.00 90.50 239 ASP A C 1
ATOM 1998 O O . ASP A 1 239 ? -6.020 18.115 -3.429 1.00 90.50 239 ASP A O 1
ATOM 2002 N N . VAL A 1 240 ? -6.972 18.582 -1.460 1.00 93.06 240 VAL A N 1
ATOM 2003 C CA . VAL A 1 240 ? -7.051 17.197 -0.986 1.00 93.06 240 VAL A CA 1
ATOM 2004 C C . VAL A 1 240 ? -8.252 16.481 -1.617 1.00 93.06 240 VAL A C 1
ATOM 2006 O O . VAL A 1 240 ? -9.370 17.016 -1.646 1.00 93.06 240 VAL A O 1
ATOM 2009 N N . ASP A 1 241 ? -8.029 15.235 -2.036 1.00 90.25 241 ASP A N 1
ATOM 2010 C CA . ASP A 1 241 ? -9.034 14.354 -2.639 1.00 90.25 241 ASP A CA 1
ATOM 2011 C C . ASP A 1 241 ? -9.764 13.496 -1.605 1.00 90.25 241 ASP A C 1
ATOM 2013 O O . ASP A 1 241 ? -10.983 13.341 -1.673 1.00 90.25 241 ASP A O 1
ATOM 2017 N N . ILE A 1 242 ? -9.024 12.957 -0.631 1.00 93.94 242 ILE A N 1
ATOM 2018 C CA . ILE A 1 242 ? -9.558 12.177 0.493 1.00 93.94 242 ILE A CA 1
ATOM 2019 C C . ILE A 1 242 ? -8.901 12.626 1.790 1.00 93.94 242 ILE A C 1
ATOM 2021 O O . ILE A 1 242 ? -7.705 12.911 1.821 1.00 93.94 242 ILE A O 1
ATOM 2025 N N . ALA A 1 243 ? -9.652 12.633 2.882 1.00 97.06 243 ALA A N 1
ATOM 2026 C CA . ALA A 1 243 ? -9.128 12.945 4.199 1.00 97.06 243 ALA A CA 1
ATOM 2027 C C . ALA A 1 243 ? -9.330 11.796 5.188 1.00 97.06 243 ALA A C 1
ATOM 2029 O O . ALA A 1 243 ? -10.233 10.969 5.052 1.00 97.06 243 ALA A O 1
ATOM 2030 N N . LEU A 1 244 ? -8.495 11.789 6.220 1.00 97.81 244 LEU A N 1
ATOM 2031 C CA . LEU A 1 244 ? -8.623 10.937 7.391 1.00 97.81 244 LEU A CA 1
ATOM 2032 C C . LEU A 1 244 ? -8.290 11.724 8.662 1.00 97.81 244 LEU A C 1
ATOM 2034 O O . LEU A 1 244 ? -7.526 12.692 8.632 1.00 97.81 244 LEU A O 1
ATOM 2038 N N . MET A 1 245 ? -8.846 11.286 9.791 1.00 97.56 245 MET A N 1
ATOM 2039 C CA . MET A 1 245 ? -8.550 11.846 11.112 1.00 97.56 245 MET A CA 1
ATOM 2040 C C . MET A 1 245 ? -7.641 10.894 11.885 1.00 97.56 245 MET A C 1
ATOM 2042 O O . MET A 1 245 ? -8.003 9.744 12.132 1.00 97.56 245 MET A O 1
ATOM 2046 N N . ALA A 1 246 ? -6.462 11.373 12.280 1.00 95.44 246 ALA A N 1
ATOM 2047 C CA . ALA A 1 246 ? -5.414 10.589 12.933 1.00 95.44 246 ALA A CA 1
ATOM 2048 C C . ALA A 1 246 ? -5.684 10.361 14.433 1.00 95.44 246 ALA A C 1
ATOM 2050 O O . ALA A 1 246 ? -4.802 10.564 15.264 1.00 95.44 246 ALA A O 1
ATOM 2051 N N . ALA A 1 247 ? -6.912 10.000 14.803 1.00 92.19 247 ALA A N 1
ATOM 2052 C CA . ALA A 1 247 ? -7.315 9.705 16.177 1.00 92.19 247 ALA A CA 1
ATOM 2053 C C . ALA A 1 247 ? -8.671 8.995 16.215 1.00 92.19 247 ALA A C 1
ATOM 2055 O O . ALA A 1 247 ? -9.478 9.114 15.295 1.00 92.19 247 ALA A O 1
ATOM 2056 N N . ASN A 1 248 ? -8.951 8.298 17.317 1.00 92.00 248 ASN A N 1
ATOM 2057 C CA . ASN A 1 248 ? -10.226 7.608 17.516 1.00 92.00 248 ASN A CA 1
ATOM 2058 C C . ASN A 1 248 ? -11.358 8.574 17.895 1.00 92.00 248 ASN A C 1
ATOM 2060 O O . ASN A 1 248 ? -12.388 8.591 17.227 1.00 92.00 248 ASN A O 1
ATOM 2064 N N . SER A 1 249 ? -11.159 9.413 18.913 1.00 89.19 249 SER A N 1
ATOM 2065 C CA . SER A 1 249 ? -12.214 10.258 19.485 1.00 89.19 249 SER A CA 1
ATOM 2066 C C . SER A 1 249 ? -12.930 11.228 18.523 1.00 89.19 249 SER A C 1
ATOM 2068 O O . SER A 1 249 ? -14.153 11.308 18.650 1.00 89.19 249 SER A O 1
ATOM 2070 N N . PRO A 1 250 ? -12.301 11.871 17.506 1.00 93.44 250 PRO A N 1
ATOM 2071 C CA . PRO A 1 250 ? -13.036 12.737 16.571 1.00 93.44 250 PRO A CA 1
ATOM 2072 C C . PRO A 1 250 ? -14.040 11.984 15.693 1.00 93.44 250 PRO A C 1
ATOM 2074 O O . PRO A 1 250 ? -14.893 12.604 15.058 1.00 93.44 250 PRO A O 1
ATOM 2077 N N . HIS A 1 251 ? -14.000 10.647 15.672 1.00 94.81 251 HIS A N 1
ATOM 2078 C CA . HIS A 1 251 ? -15.010 9.854 14.980 1.00 94.81 251 HIS A CA 1
ATOM 2079 C C . HIS A 1 251 ? -16.376 9.863 15.689 1.00 94.81 251 HIS A C 1
ATOM 2081 O O . HIS A 1 251 ? -17.364 9.450 15.083 1.00 94.81 251 HIS A O 1
ATOM 2087 N N . SER A 1 252 ? -16.472 10.403 16.912 1.00 92.81 252 SER A N 1
ATOM 2088 C CA . SER A 1 252 ? -17.748 10.668 17.593 1.00 92.81 252 SER A CA 1
ATOM 2089 C C . SER A 1 252 ? -18.674 11.592 16.795 1.00 92.81 252 SER A C 1
ATOM 2091 O O . SER A 1 252 ? -19.891 11.425 16.825 1.00 92.81 252 SER A O 1
ATOM 2093 N N . VAL A 1 253 ? -18.096 12.519 16.027 1.00 94.94 253 VAL A N 1
ATOM 2094 C CA . VAL A 1 253 ? -18.816 13.471 15.170 1.00 94.94 253 VAL A CA 1
ATOM 2095 C C . VAL A 1 253 ? -18.680 13.145 13.677 1.00 94.94 253 VAL A C 1
ATOM 2097 O O .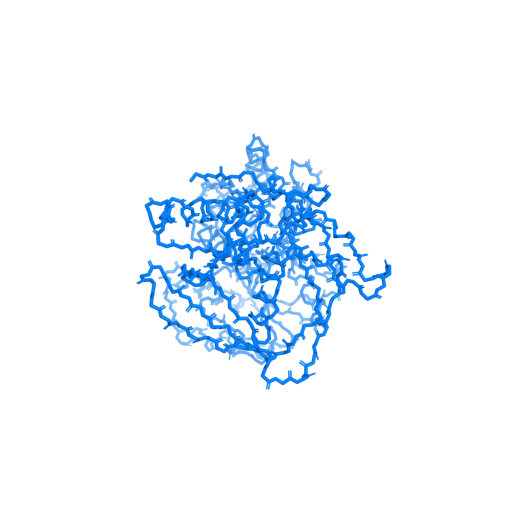 VAL A 1 253 ? -19.058 13.953 12.827 1.00 94.94 253 VAL A O 1
ATOM 2100 N N . PHE A 1 254 ? -18.181 11.949 13.328 1.00 95.62 254 PHE A N 1
ATOM 2101 C CA . PHE A 1 254 ? -17.912 11.548 11.940 1.00 95.62 254 PHE A CA 1
ATOM 2102 C C . PHE A 1 254 ? -19.140 11.703 11.040 1.00 95.62 254 PHE A C 1
ATOM 2104 O O . PHE A 1 254 ? -19.054 12.330 9.992 1.00 95.62 254 PHE A O 1
ATOM 2111 N N . ALA A 1 255 ? -20.299 11.191 11.466 1.00 94.12 255 ALA A N 1
ATOM 2112 C CA . ALA A 1 255 ? -21.525 11.247 10.669 1.00 94.12 255 ALA A CA 1
ATOM 2113 C C . ALA A 1 255 ? -21.980 12.692 10.388 1.00 94.12 255 ALA A C 1
ATOM 2115 O O . ALA A 1 255 ? -22.544 12.978 9.334 1.00 94.12 255 ALA A O 1
ATOM 2116 N N . GLN A 1 256 ? -21.721 13.616 11.320 1.00 96.00 256 GLN A N 1
ATOM 2117 C CA . GLN A 1 256 ? -22.033 15.033 11.137 1.00 96.00 256 GLN A CA 1
ATOM 2118 C C . GLN A 1 256 ? -21.070 15.679 10.136 1.00 96.00 256 GLN A C 1
ATOM 2120 O O . GLN A 1 256 ? -21.518 16.421 9.269 1.00 96.00 256 GLN A O 1
ATOM 2125 N N . LEU A 1 257 ? -19.772 15.368 10.225 1.00 96.75 257 LEU A N 1
ATOM 2126 C CA . LEU A 1 257 ? -18.750 15.843 9.285 1.00 96.75 257 LEU A CA 1
ATOM 2127 C C . LEU A 1 257 ? -18.973 15.290 7.869 1.00 96.75 257 LEU A C 1
ATOM 2129 O O . LEU A 1 257 ? -18.888 16.034 6.895 1.00 96.75 257 LEU A O 1
ATOM 2133 N N . GLU A 1 258 ? -19.312 14.007 7.753 1.00 94.44 258 GLU A N 1
ATOM 2134 C CA . GLU A 1 258 ? -19.630 13.353 6.483 1.00 94.44 258 GLU A CA 1
ATOM 2135 C C . GLU A 1 258 ? -20.858 13.994 5.824 1.00 94.44 258 GLU A C 1
ATOM 2137 O O . GLU A 1 258 ? -20.824 14.328 4.640 1.00 94.44 258 GLU A O 1
ATOM 2142 N N . ALA A 1 259 ? -21.912 14.268 6.601 1.00 95.44 259 ALA A N 1
ATOM 2143 C CA . ALA A 1 259 ? -23.112 14.941 6.108 1.00 95.44 259 ALA A CA 1
ATOM 2144 C C . ALA A 1 259 ? -22.853 16.374 5.603 1.00 95.44 259 ALA A C 1
ATOM 2146 O O . ALA A 1 259 ? -23.617 16.871 4.774 1.00 95.44 259 ALA A O 1
ATOM 2147 N N . MET A 1 260 ? -21.789 17.043 6.068 1.00 96.44 260 MET A N 1
ATOM 2148 C CA . MET A 1 260 ? -21.381 18.354 5.543 1.00 96.44 260 MET A CA 1
ATOM 2149 C C . MET A 1 260 ? -20.743 18.265 4.150 1.00 96.44 260 MET A C 1
ATOM 2151 O O . MET A 1 260 ? -20.713 19.271 3.445 1.00 96.44 260 MET A O 1
ATOM 2155 N N . GLY A 1 261 ? -20.229 17.097 3.743 1.00 93.12 261 GLY A N 1
ATOM 2156 C CA . GLY A 1 261 ? -19.688 16.873 2.399 1.00 93.12 261 GLY A CA 1
ATOM 2157 C C . GLY A 1 261 ? -18.483 17.750 2.033 1.00 93.12 261 GLY A C 1
ATOM 2158 O O . GLY A 1 261 ? -18.312 18.078 0.862 1.00 93.12 261 GLY A O 1
ATOM 2159 N N . ILE A 1 262 ? -17.667 18.155 3.017 1.00 95.00 262 ILE A N 1
ATOM 2160 C CA . ILE A 1 262 ? -16.520 19.066 2.818 1.00 95.00 262 ILE A CA 1
ATOM 2161 C C . ILE A 1 262 ? -15.445 18.412 1.936 1.00 95.00 262 ILE A C 1
ATOM 2163 O O . ILE A 1 262 ? -14.975 18.993 0.958 1.00 95.00 262 ILE A O 1
ATOM 2167 N N . VAL A 1 263 ? -15.059 17.190 2.295 1.00 93.56 263 VAL A N 1
ATOM 2168 C CA . VAL A 1 263 ? -14.077 16.344 1.611 1.00 93.56 263 VAL A CA 1
ATOM 2169 C C . VAL A 1 263 ? -14.456 14.883 1.884 1.00 93.56 263 VAL A C 1
ATOM 2171 O O . VAL A 1 263 ? -14.941 14.605 2.986 1.00 93.56 263 VAL A O 1
ATOM 2174 N N . PRO A 1 264 ? -14.285 13.947 0.930 1.00 94.31 264 PRO A N 1
ATOM 2175 C CA . PRO A 1 264 ? -14.456 12.522 1.200 1.00 94.31 264 PRO A CA 1
ATOM 2176 C C . PRO A 1 264 ? -13.624 12.095 2.412 1.00 94.31 264 PRO A C 1
ATOM 2178 O O . PRO A 1 264 ? -12.402 12.240 2.408 1.00 94.31 264 PRO A O 1
ATOM 2181 N N . LEU A 1 265 ? -14.286 11.601 3.456 1.00 96.06 265 LEU A N 1
ATOM 2182 C CA . LEU A 1 265 ? -13.651 11.247 4.721 1.00 96.06 265 LEU A CA 1
ATOM 2183 C C . LEU A 1 265 ? -13.636 9.726 4.868 1.00 96.06 265 LEU A C 1
ATOM 2185 O O . LEU A 1 265 ? -14.667 9.074 4.720 1.00 96.06 265 LEU A O 1
ATOM 2189 N N . ILE A 1 266 ? -12.471 9.151 5.152 1.00 96.56 266 ILE A N 1
ATOM 2190 C CA . ILE A 1 266 ? -12.346 7.718 5.420 1.00 96.56 266 ILE A CA 1
ATOM 2191 C C . ILE A 1 266 ? -12.603 7.483 6.907 1.00 96.56 266 ILE A C 1
ATOM 2193 O O . ILE A 1 266 ? -12.002 8.130 7.763 1.00 96.56 266 ILE A O 1
ATOM 2197 N N . SER A 1 267 ? -13.540 6.582 7.209 1.00 96.31 267 SER A N 1
ATOM 2198 C CA . SER A 1 267 ? -13.901 6.235 8.583 1.00 96.31 267 SER A CA 1
ATOM 2199 C C . SER A 1 267 ? -12.998 5.139 9.133 1.00 96.31 267 SER A C 1
ATOM 2201 O O . SER A 1 267 ? -13.000 4.009 8.636 1.00 96.31 267 SER A O 1
ATOM 2203 N N . LEU A 1 268 ? -12.310 5.447 10.232 1.00 97.00 268 LEU A N 1
ATOM 2204 C CA . LEU A 1 268 ? -11.572 4.472 11.031 1.00 97.00 268 LEU A CA 1
ATOM 2205 C C . LEU A 1 268 ? -12.482 3.339 11.511 1.00 97.00 268 LEU A C 1
ATOM 2207 O O . LEU A 1 268 ? -12.156 2.165 11.365 1.00 97.00 268 LEU A O 1
ATOM 2211 N N . VAL A 1 269 ? -13.648 3.677 12.061 1.00 96.88 269 VAL A N 1
ATOM 2212 C CA . VAL A 1 269 ? -14.541 2.691 12.687 1.00 96.88 269 VAL A CA 1
ATOM 2213 C C . VAL A 1 269 ? -15.154 1.761 11.646 1.00 96.88 269 VAL A C 1
ATOM 2215 O O . VAL A 1 269 ? -15.273 0.558 11.887 1.00 96.88 269 VAL A O 1
ATOM 2218 N N . GLU A 1 270 ? -15.484 2.280 10.460 1.00 96.94 270 GLU A N 1
ATOM 2219 C CA . GLU A 1 270 ? -15.929 1.425 9.361 1.00 96.94 270 GLU A CA 1
ATOM 2220 C C . GLU A 1 270 ? -14.810 0.535 8.824 1.00 96.94 270 GLU A C 1
ATOM 2222 O O . GLU A 1 270 ? -15.088 -0.613 8.483 1.00 96.94 270 GLU A O 1
ATOM 2227 N N . ALA A 1 271 ? -13.560 1.014 8.765 1.00 97.44 271 ALA A N 1
ATOM 2228 C CA . ALA A 1 271 ? -12.421 0.184 8.371 1.00 97.44 271 ALA A CA 1
ATOM 2229 C C . ALA A 1 271 ? -12.275 -1.031 9.306 1.00 97.44 271 ALA A C 1
ATOM 2231 O O . ALA A 1 271 ? -12.163 -2.168 8.841 1.00 97.44 271 ALA A O 1
ATOM 2232 N N . VAL A 1 272 ? -12.396 -0.820 10.622 1.00 97.94 272 VAL A N 1
ATOM 2233 C CA . VAL A 1 272 ? -12.382 -1.917 11.604 1.00 97.94 272 VAL A CA 1
ATOM 2234 C C . VAL A 1 272 ? -13.589 -2.847 11.429 1.00 97.94 272 VAL A C 1
ATOM 2236 O O . VAL A 1 272 ? -13.427 -4.068 11.432 1.00 97.94 272 VAL A O 1
ATOM 2239 N N . ALA A 1 273 ? -14.797 -2.311 11.229 1.00 97.88 273 ALA A N 1
ATOM 2240 C CA . ALA A 1 273 ? -16.004 -3.121 11.040 1.00 97.88 273 ALA A CA 1
ATOM 2241 C C . ALA A 1 273 ? -15.951 -3.979 9.758 1.00 97.88 273 ALA A C 1
ATOM 2243 O O . ALA A 1 273 ? -16.347 -5.151 9.768 1.00 97.88 273 ALA A O 1
ATOM 2244 N N . LYS A 1 274 ? -15.425 -3.426 8.656 1.00 96.62 274 LYS A N 1
ATOM 2245 C CA . LYS A 1 274 ? -15.188 -4.147 7.394 1.00 96.62 274 LYS A CA 1
ATOM 2246 C C . LYS A 1 274 ? -14.230 -5.317 7.605 1.00 96.62 274 LYS A C 1
ATOM 2248 O O . LYS A 1 274 ? -14.524 -6.424 7.146 1.00 96.62 274 LYS A O 1
ATOM 2253 N N . GLU A 1 275 ? -13.141 -5.103 8.340 1.00 96.94 275 GLU A N 1
ATOM 2254 C CA . GLU A 1 275 ? -12.176 -6.162 8.640 1.00 96.94 275 GLU A CA 1
ATOM 2255 C C . GLU A 1 275 ? -12.764 -7.239 9.556 1.00 96.94 275 GLU A C 1
ATOM 2257 O O . GLU A 1 275 ? -12.660 -8.431 9.262 1.00 96.94 275 GLU A O 1
ATOM 2262 N N . ALA A 1 276 ? -13.469 -6.845 10.618 1.00 97.81 276 ALA A N 1
ATOM 2263 C CA . ALA A 1 276 ? -14.157 -7.780 11.505 1.00 97.81 276 ALA A CA 1
ATOM 2264 C C . ALA A 1 276 ? -15.133 -8.684 10.731 1.00 97.81 276 ALA A C 1
ATOM 2266 O O . ALA A 1 276 ? -15.162 -9.903 10.923 1.00 97.81 276 ALA A O 1
ATOM 2267 N N . LYS A 1 277 ? -15.880 -8.108 9.780 1.00 96.81 277 LYS A N 1
ATOM 2268 C CA . LYS A 1 277 ? -16.772 -8.857 8.888 1.00 96.81 277 LYS A CA 1
ATOM 2269 C C . LYS A 1 277 ? -16.007 -9.784 7.940 1.00 96.81 277 LYS A C 1
ATOM 2271 O O . LYS A 1 277 ? -16.435 -10.922 7.737 1.00 96.81 277 LYS A O 1
ATOM 2276 N N . ARG A 1 278 ? -14.878 -9.338 7.375 1.00 96.38 278 ARG A N 1
ATOM 2277 C CA . ARG A 1 278 ? -13.997 -10.163 6.523 1.00 96.38 278 ARG A CA 1
ATOM 2278 C C . ARG A 1 278 ? -13.498 -11.398 7.277 1.00 96.38 278 ARG A C 1
ATOM 2280 O O . ARG A 1 278 ? -13.496 -12.495 6.718 1.00 96.38 278 ARG A O 1
ATOM 2287 N N . LEU A 1 279 ? -13.152 -11.223 8.551 1.00 95.19 279 LEU A N 1
ATOM 2288 C CA . LEU A 1 279 ? -12.732 -12.277 9.477 1.00 95.19 279 LEU A CA 1
ATOM 2289 C C . LEU A 1 279 ? -13.898 -13.106 10.047 1.00 95.19 279 LEU A C 1
ATOM 2291 O O . LEU A 1 279 ? -13.663 -14.074 10.764 1.00 95.19 279 LEU A O 1
ATOM 2295 N N . ARG A 1 280 ? -15.149 -12.782 9.685 1.00 96.94 280 ARG A N 1
ATOM 2296 C CA . ARG A 1 280 ? -16.381 -13.458 10.136 1.00 96.94 280 ARG A CA 1
ATOM 2297 C C . ARG A 1 280 ? -16.577 -13.432 11.658 1.00 96.94 280 ARG A C 1
ATOM 2299 O O . ARG A 1 280 ? -17.196 -14.343 12.209 1.00 96.94 280 ARG A O 1
ATOM 2306 N N . LEU A 1 281 ? -16.078 -12.388 12.313 1.00 97.69 281 LEU A N 1
ATOM 2307 C CA . LEU A 1 281 ? -16.302 -12.136 13.736 1.00 97.69 281 LEU A CA 1
ATOM 2308 C C . LEU A 1 281 ? -17.743 -11.677 13.964 1.00 97.69 281 LEU A C 1
ATOM 2310 O O . LEU A 1 281 ? -18.398 -11.201 13.034 1.00 97.69 281 LEU A O 1
ATOM 2314 N N . LYS A 1 282 ? -18.251 -11.820 15.190 1.00 97.25 282 LYS A N 1
ATOM 2315 C CA . LYS A 1 282 ? -19.598 -11.356 15.555 1.00 97.25 282 LYS A CA 1
ATOM 2316 C C . LYS A 1 282 ? -19.581 -10.422 16.748 1.00 97.25 282 LYS A C 1
ATOM 2318 O O . LYS A 1 282 ? -20.305 -9.429 16.741 1.00 97.25 282 LYS A O 1
ATOM 2323 N N . LYS A 1 283 ? -18.772 -10.731 17.757 1.00 98.06 283 LYS A N 1
ATOM 2324 C CA . LYS A 1 283 ? -18.714 -9.990 19.013 1.00 98.06 283 LYS A CA 1
ATOM 2325 C C . LYS A 1 283 ? -17.269 -9.612 19.318 1.00 98.06 283 LYS A C 1
ATOM 2327 O O . LYS A 1 283 ? -16.418 -10.490 19.387 1.00 98.06 283 LYS A O 1
ATOM 2332 N N . LEU A 1 284 ? -16.988 -8.324 19.477 1.00 98.44 284 LEU A N 1
ATOM 2333 C CA . LEU A 1 284 ? -15.631 -7.823 19.687 1.00 98.44 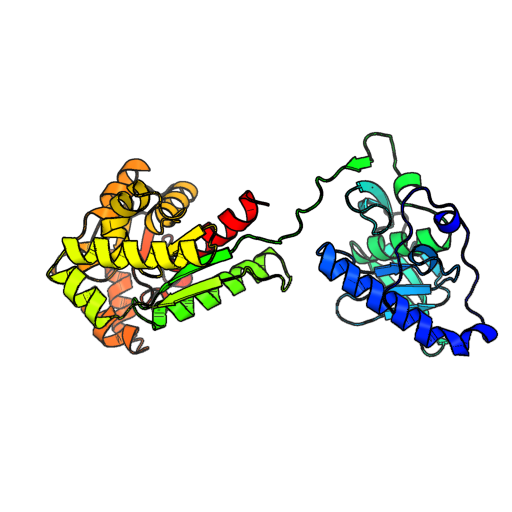284 LEU A CA 1
ATOM 2334 C C . LEU A 1 284 ? -15.546 -6.999 20.967 1.00 98.44 284 LEU A C 1
ATOM 2336 O O . LEU A 1 284 ? -16.473 -6.256 21.288 1.00 98.44 284 LEU A O 1
ATOM 2340 N N . LEU A 1 285 ? -14.421 -7.106 21.668 1.00 98.38 285 LEU A N 1
ATOM 2341 C CA . LEU A 1 285 ? -14.098 -6.246 22.802 1.00 98.38 285 LEU A CA 1
ATOM 2342 C C . LEU A 1 285 ? -13.405 -4.975 22.305 1.00 98.38 285 LEU A C 1
ATOM 2344 O O . LEU A 1 285 ? -12.403 -5.059 21.600 1.00 98.38 285 LEU A O 1
ATOM 2348 N N . LEU A 1 286 ? -13.904 -3.804 22.690 1.00 98.12 286 LEU A N 1
ATOM 2349 C CA . LEU A 1 286 ? -13.255 -2.523 22.421 1.00 98.12 286 LEU A CA 1
ATOM 2350 C C . LEU A 1 286 ? -12.386 -2.110 23.610 1.00 98.12 286 LEU A C 1
ATOM 2352 O O . LEU A 1 286 ? -12.907 -1.853 24.694 1.00 98.12 286 LEU A O 1
ATOM 2356 N N . LEU A 1 287 ? -11.078 -1.993 23.378 1.00 97.75 287 LEU A N 1
ATOM 2357 C CA . LEU A 1 287 ? -10.140 -1.370 24.306 1.00 97.75 287 LEU A CA 1
ATOM 2358 C C . LEU A 1 287 ? -9.713 -0.008 23.768 1.00 97.75 287 LEU A C 1
ATOM 2360 O O . LEU A 1 287 ? -9.452 0.150 22.579 1.00 97.75 287 LEU A O 1
ATOM 2364 N N . GLY A 1 288 ? -9.613 0.983 24.639 1.00 94.88 288 GLY A N 1
ATOM 2365 C CA . GLY A 1 288 ? -9.176 2.329 24.294 1.00 94.88 288 GLY A CA 1
ATOM 2366 C C . GLY A 1 288 ? -9.154 3.201 25.537 1.00 94.88 288 GLY A C 1
ATOM 2367 O O . GLY A 1 288 ? -9.273 2.694 26.648 1.00 94.88 288 GLY A O 1
ATOM 2368 N N . ILE A 1 289 ? -9.034 4.512 25.356 1.00 91.12 289 ILE A N 1
ATOM 2369 C CA . ILE A 1 289 ? -9.272 5.449 26.458 1.00 91.12 289 ILE A CA 1
ATOM 2370 C C . ILE A 1 289 ? -10.734 5.367 26.909 1.00 91.12 289 ILE A C 1
ATOM 2372 O O . ILE A 1 289 ? -11.618 4.988 26.127 1.00 91.12 289 ILE A O 1
ATOM 2376 N N . LYS A 1 290 ? -11.009 5.761 28.152 1.00 90.81 290 LYS A N 1
ATOM 2377 C CA . LYS A 1 290 ? -12.350 5.686 28.742 1.00 90.81 290 LYS A CA 1
ATOM 2378 C C . LYS A 1 290 ? -13.399 6.392 27.883 1.00 90.81 290 LYS A C 1
ATOM 2380 O O . LYS A 1 290 ? -14.455 5.819 27.644 1.00 90.81 290 LYS A O 1
ATOM 2385 N N . TYR A 1 291 ? -13.074 7.569 27.342 1.00 87.19 291 TYR A N 1
ATOM 2386 C CA . TYR A 1 291 ? -13.951 8.306 26.426 1.00 87.19 291 TYR A CA 1
ATOM 2387 C C . TYR A 1 291 ? -14.417 7.439 25.243 1.00 87.19 291 TYR A C 1
ATOM 2389 O O . TYR A 1 291 ? -15.613 7.315 24.994 1.00 87.19 291 TYR A O 1
ATOM 2397 N N . THR A 1 292 ? -13.484 6.778 24.551 1.00 91.19 292 THR A N 1
ATOM 2398 C CA . THR A 1 292 ? -13.782 5.904 23.405 1.00 91.19 292 THR A CA 1
ATOM 2399 C C . THR A 1 292 ? -14.637 4.705 23.813 1.00 91.19 292 THR A C 1
ATOM 2401 O O . THR A 1 292 ? -15.546 4.331 23.079 1.00 91.19 292 THR A O 1
ATOM 2404 N N . MET A 1 293 ? -14.365 4.108 24.977 1.00 94.56 293 MET A N 1
ATOM 2405 C CA . MET A 1 293 ? -15.115 2.950 25.483 1.00 94.56 293 MET A CA 1
ATOM 2406 C C . MET A 1 293 ? -16.505 3.309 26.033 1.00 94.56 293 MET A C 1
ATOM 2408 O O . MET A 1 293 ? -17.360 2.432 26.135 1.00 94.56 293 MET A O 1
ATOM 2412 N N . ASP A 1 294 ? -16.743 4.564 26.409 1.00 92.88 294 ASP A N 1
ATOM 2413 C CA . ASP A 1 294 ? -18.045 5.026 26.906 1.00 92.88 294 ASP A CA 1
ATOM 2414 C C . ASP A 1 294 ? -18.937 5.594 25.795 1.00 92.88 294 ASP A C 1
ATOM 2416 O O . ASP A 1 294 ? -20.159 5.644 25.948 1.00 92.88 294 ASP A O 1
ATOM 2420 N N . HIS A 1 295 ? -18.354 6.018 24.673 1.00 92.00 295 HIS A N 1
ATOM 2421 C CA . HIS A 1 295 ? -19.101 6.636 23.586 1.00 92.00 295 HIS A CA 1
ATOM 2422 C C . HIS A 1 295 ? -19.750 5.607 22.647 1.00 92.00 295 HIS A C 1
ATOM 2424 O O . HIS A 1 295 ? -19.243 4.515 22.396 1.00 92.00 295 HIS A O 1
ATOM 2430 N N . THR A 1 296 ? -20.876 5.990 22.048 1.00 93.50 296 THR A N 1
ATOM 2431 C CA . THR A 1 296 ? -21.694 5.124 21.187 1.00 93.50 296 THR A CA 1
ATOM 2432 C C . THR A 1 296 ? -21.210 4.975 19.739 1.00 93.50 296 THR A C 1
ATOM 2434 O O . THR A 1 296 ? -21.733 4.122 19.028 1.00 93.50 296 THR A O 1
ATOM 2437 N N . PHE A 1 297 ? -20.203 5.728 19.277 1.00 93.69 297 PHE A N 1
ATOM 2438 C CA . PHE A 1 297 ? -19.876 5.797 17.842 1.00 93.69 297 PHE A CA 1
ATOM 2439 C C . PHE A 1 297 ? -19.294 4.486 17.277 1.00 93.69 297 PHE A C 1
ATOM 2441 O O . PHE A 1 297 ? -19.531 4.157 16.112 1.00 93.69 297 PHE A O 1
ATOM 2448 N N . TYR A 1 298 ? -18.592 3.697 18.102 1.00 95.81 298 TYR A N 1
ATOM 2449 C CA . TYR A 1 298 ? -18.198 2.325 17.762 1.00 95.81 298 TYR A CA 1
ATOM 2450 C C . TYR A 1 298 ? -19.419 1.389 17.690 1.00 95.81 298 TYR A C 1
ATOM 2452 O O . TYR A 1 298 ? -19.661 0.843 16.610 1.00 95.81 298 TYR A O 1
ATOM 2460 N N . PRO A 1 299 ? -20.217 1.218 18.770 1.00 95.69 299 PRO A N 1
ATOM 2461 C CA . PRO A 1 299 ? -21.431 0.398 18.737 1.00 95.69 299 PRO A CA 1
ATOM 2462 C C . PRO A 1 299 ? -22.397 0.730 17.590 1.00 95.69 299 PRO A C 1
ATOM 2464 O O . PRO A 1 299 ? -22.775 -0.169 16.843 1.00 95.69 299 PRO A O 1
ATOM 2467 N N . GLU A 1 300 ? -22.745 2.006 17.400 1.00 95.00 300 GLU A N 1
ATOM 2468 C CA . GLU A 1 300 ? -23.688 2.457 16.363 1.00 95.00 300 GLU A CA 1
ATOM 2469 C C . GLU A 1 300 ? -23.186 2.151 14.947 1.00 95.00 300 GLU A C 1
ATOM 2471 O O . GLU A 1 300 ? -23.966 1.806 14.056 1.00 95.00 300 GLU A O 1
ATOM 2476 N N . THR A 1 301 ? -21.876 2.263 14.714 1.00 95.19 301 THR A N 1
ATOM 2477 C CA . THR A 1 301 ? -21.287 1.919 13.415 1.00 95.19 301 THR A CA 1
ATOM 2478 C C . THR A 1 301 ? -21.275 0.408 13.213 1.00 95.19 301 THR A C 1
ATOM 2480 O O . THR A 1 301 ? -21.677 -0.063 12.154 1.00 95.19 301 THR A O 1
ATOM 2483 N N . PHE A 1 302 ? -20.871 -0.370 14.220 1.00 96.94 302 PHE A N 1
ATOM 2484 C CA . PHE A 1 302 ? -20.781 -1.832 14.135 1.00 96.94 302 PHE A CA 1
ATOM 2485 C C . PHE A 1 302 ? -22.146 -2.508 13.965 1.00 96.94 302 PHE A C 1
ATOM 2487 O O . PHE A 1 302 ? -22.248 -3.502 13.239 1.00 96.94 302 PHE A O 1
ATOM 2494 N N . GLU A 1 303 ? -23.205 -1.941 14.545 1.00 95.62 303 GLU A N 1
ATOM 2495 C CA . GLU A 1 303 ? -24.575 -2.435 14.384 1.00 95.62 303 GLU A CA 1
ATOM 2496 C C . GLU A 1 303 ? -25.000 -2.461 12.906 1.00 95.62 303 GLU A C 1
ATOM 2498 O O . GLU A 1 303 ? -25.567 -3.452 12.440 1.00 95.62 303 GLU A O 1
ATOM 2503 N N . LYS A 1 304 ? -24.612 -1.446 12.115 1.00 94.56 304 LYS A N 1
ATOM 2504 C CA . LYS A 1 304 ? -24.861 -1.394 10.657 1.00 94.56 304 LYS A CA 1
ATOM 2505 C C . LYS A 1 304 ? -24.209 -2.557 9.899 1.00 94.56 304 LYS A C 1
ATOM 2507 O O . LYS A 1 304 ? -24.663 -2.925 8.816 1.00 94.56 304 LYS A O 1
ATOM 2512 N N . TYR A 1 305 ? -23.153 -3.146 10.461 1.00 95.69 305 TYR A N 1
ATOM 2513 C CA . TYR A 1 305 ? -22.436 -4.295 9.905 1.00 95.69 305 TYR A CA 1
ATOM 2514 C C . TYR A 1 305 ? -22.905 -5.638 10.494 1.00 95.69 305 TYR A C 1
ATOM 2516 O O . TYR A 1 305 ? -22.402 -6.683 10.074 1.00 95.69 305 TYR A O 1
ATOM 2524 N N . GLY A 1 306 ? -23.886 -5.631 11.406 1.00 96.56 306 GLY A N 1
ATOM 2525 C CA . GLY A 1 306 ? -24.380 -6.824 12.097 1.00 96.56 306 GLY A CA 1
ATOM 2526 C C . GLY A 1 306 ? -23.405 -7.367 13.144 1.00 96.56 306 GLY A C 1
ATOM 2527 O O . GLY A 1 306 ? -23.383 -8.574 13.384 1.00 96.56 306 GLY A O 1
ATOM 2528 N N . LEU A 1 307 ? -22.576 -6.494 13.723 1.00 97.75 307 LEU A N 1
ATOM 2529 C CA . LEU A 1 307 ? -21.555 -6.824 14.715 1.00 97.75 307 LEU A CA 1
ATOM 2530 C C . LEU A 1 307 ? -21.928 -6.239 16.082 1.00 97.75 307 LEU A C 1
ATOM 2532 O O . LEU A 1 307 ? -22.604 -5.218 16.173 1.00 97.75 307 LEU A O 1
ATOM 2536 N N . THR A 1 308 ? -21.472 -6.876 17.158 1.00 98.00 308 THR A N 1
ATOM 2537 C CA . THR A 1 308 ? -21.685 -6.426 18.539 1.00 98.00 308 THR A CA 1
ATOM 2538 C C . THR A 1 308 ? -20.367 -5.981 19.162 1.00 98.00 308 THR A C 1
ATOM 2540 O O . THR A 1 308 ? -19.398 -6.738 19.165 1.00 98.00 308 THR A O 1
ATOM 2543 N N . ILE A 1 309 ? -20.346 -4.775 19.729 1.00 97.69 309 ILE A N 1
ATOM 2544 C CA . ILE A 1 309 ? -19.234 -4.279 20.546 1.00 97.69 309 ILE A CA 1
ATOM 2545 C C . ILE A 1 309 ? -19.550 -4.510 22.020 1.00 97.69 309 ILE A C 1
ATOM 2547 O O . ILE A 1 309 ? -20.624 -4.137 22.492 1.00 97.69 309 ILE A O 1
ATOM 2551 N N . LEU A 1 310 ? -18.599 -5.096 22.741 1.00 97.00 310 LEU A N 1
ATOM 2552 C CA . LEU A 1 310 ? -18.555 -5.107 24.197 1.00 97.00 310 LEU A CA 1
ATOM 2553 C C . LEU A 1 310 ? -17.461 -4.163 24.686 1.00 97.00 310 LEU A C 1
ATOM 2555 O O . LEU A 1 310 ? -16.440 -3.980 24.023 1.00 97.00 310 LEU A O 1
ATOM 2559 N N . THR A 1 311 ? -17.663 -3.593 25.866 1.00 96.06 311 THR A N 1
ATOM 2560 C CA . THR A 1 311 ? -16.657 -2.786 26.559 1.00 96.06 311 THR A CA 1
ATOM 2561 C C . THR A 1 311 ? -16.390 -3.375 27.945 1.00 96.06 311 THR A C 1
ATOM 2563 O O . THR A 1 311 ? -17.251 -4.089 28.473 1.00 96.06 311 THR A O 1
ATOM 2566 N N . PRO A 1 312 ? -15.198 -3.141 28.528 1.00 95.94 312 PRO A N 1
ATOM 2567 C CA . PRO A 1 312 ? -14.843 -3.693 29.834 1.00 95.94 312 PRO A CA 1
ATOM 2568 C C . PRO A 1 312 ? -15.744 -3.167 30.960 1.00 95.94 312 PRO A C 1
ATOM 2570 O O . PRO A 1 312 ? -16.525 -2.229 30.776 1.00 95.94 312 PRO A O 1
ATOM 2573 N N . THR A 1 313 ? -15.610 -3.732 32.162 1.00 96.06 313 THR A N 1
ATOM 2574 C CA . THR A 1 313 ? -16.276 -3.178 33.352 1.00 96.06 313 THR A CA 1
ATOM 2575 C C . THR A 1 313 ? -15.763 -1.768 33.664 1.00 96.06 313 THR A C 1
ATOM 2577 O O . THR A 1 313 ? -14.671 -1.399 33.248 1.00 96.06 313 THR A O 1
ATOM 2580 N N . GLU A 1 314 ? -16.504 -0.966 34.435 1.00 96.06 314 GLU A N 1
ATOM 2581 C CA . GLU A 1 314 ? -16.047 0.392 34.785 1.00 96.06 314 GLU A CA 1
ATOM 2582 C C . GLU A 1 314 ? -14.681 0.415 35.488 1.00 96.06 314 GLU A C 1
ATOM 2584 O O . GLU A 1 314 ? -13.869 1.296 35.213 1.00 96.06 314 GLU A O 1
ATOM 2589 N N . ALA A 1 315 ? -14.398 -0.568 36.349 1.00 95.94 315 ALA A N 1
ATOM 2590 C CA . ALA A 1 315 ? -13.093 -0.693 36.998 1.00 95.94 315 ALA A CA 1
ATOM 2591 C C . ALA A 1 315 ? -11.984 -0.996 35.978 1.00 95.94 315 ALA A C 1
ATOM 2593 O O . ALA A 1 315 ? -10.917 -0.388 36.024 1.00 95.94 315 ALA A O 1
ATOM 2594 N N . ASP A 1 316 ? -12.262 -1.883 35.022 1.00 96.62 316 ASP A N 1
ATOM 2595 C CA . ASP A 1 316 ? -11.314 -2.233 33.969 1.00 96.62 316 ASP A CA 1
ATOM 2596 C C . ASP A 1 316 ? -11.090 -1.080 32.992 1.00 96.62 316 ASP A C 1
ATOM 2598 O O . ASP A 1 316 ? -9.960 -0.842 32.589 1.00 96.62 316 ASP A O 1
ATOM 2602 N N . LYS A 1 317 ? -12.129 -0.310 32.652 1.00 96.88 317 LYS A N 1
ATOM 2603 C CA . LYS A 1 317 ? -11.990 0.886 31.810 1.00 96.88 317 LYS A CA 1
ATOM 2604 C C . LYS A 1 317 ? -11.036 1.906 32.430 1.00 96.88 317 LYS A C 1
ATOM 2606 O O . LYS A 1 317 ? -10.214 2.466 31.713 1.00 96.88 317 LYS A O 1
ATOM 2611 N N . ILE A 1 318 ? -11.145 2.141 33.742 1.00 95.75 318 ILE A N 1
ATOM 2612 C CA . ILE A 1 318 ? -10.235 3.030 34.483 1.00 95.75 318 ILE A CA 1
ATOM 2613 C C . ILE A 1 318 ? -8.804 2.492 34.427 1.00 95.75 318 ILE A C 1
ATOM 2615 O O . ILE A 1 318 ? -7.870 3.265 34.233 1.00 95.75 318 ILE A O 1
ATOM 2619 N N . GLU A 1 319 ? -8.629 1.177 34.564 1.00 96.94 319 GLU A N 1
ATOM 2620 C CA . GLU A 1 319 ? -7.307 0.557 34.505 1.00 96.94 319 GLU A CA 1
ATOM 2621 C C . GLU A 1 319 ? -6.686 0.630 33.104 1.00 96.94 319 GLU A C 1
ATOM 2623 O O . GLU A 1 319 ? -5.523 1.004 32.976 1.00 96.94 319 GLU A O 1
ATOM 2628 N N . VAL A 1 320 ? -7.451 0.361 32.040 1.00 96.62 320 VAL A N 1
ATOM 2629 C CA . VAL A 1 320 ? -6.971 0.526 30.657 1.00 96.62 320 VAL A CA 1
ATOM 2630 C C . VAL A 1 320 ? -6.571 1.979 30.388 1.00 96.62 320 VAL A C 1
ATOM 2632 O O . VAL A 1 320 ? -5.505 2.226 29.828 1.00 96.62 320 VAL A O 1
ATOM 2635 N N . ASP A 1 321 ? -7.375 2.947 30.834 1.00 94.06 321 ASP A N 1
ATOM 2636 C CA . ASP A 1 321 ? -7.078 4.376 30.688 1.00 94.06 321 ASP A CA 1
ATOM 2637 C C . ASP A 1 321 ? -5.799 4.783 31.449 1.00 94.06 321 ASP A C 1
ATOM 2639 O O . ASP A 1 321 ? -4.932 5.472 30.903 1.00 94.06 321 ASP A O 1
ATOM 2643 N N . ARG A 1 322 ? -5.620 4.268 32.677 1.00 95.62 322 ARG A N 1
ATOM 2644 C CA . ARG A 1 322 ? -4.397 4.435 33.479 1.00 95.62 322 ARG A CA 1
ATOM 2645 C C . ARG A 1 322 ? -3.172 3.869 32.762 1.00 95.62 322 ARG A C 1
ATOM 2647 O O . ARG A 1 322 ? -2.144 4.542 32.748 1.00 95.62 322 ARG A O 1
ATOM 2654 N N . ILE A 1 323 ? -3.259 2.669 32.185 1.00 96.19 323 ILE A N 1
ATOM 2655 C CA . ILE A 1 323 ? -2.155 2.059 31.426 1.00 96.19 323 ILE A CA 1
ATOM 2656 C C . ILE A 1 323 ? -1.803 2.944 30.223 1.00 96.19 323 ILE A C 1
ATOM 2658 O O . ILE A 1 323 ? -0.635 3.274 30.020 1.00 96.19 323 ILE A O 1
ATOM 2662 N N . ILE A 1 324 ? -2.802 3.404 29.463 1.00 91.56 324 ILE A N 1
ATOM 2663 C CA . ILE A 1 324 ? -2.582 4.246 28.280 1.00 91.56 324 ILE A CA 1
ATOM 2664 C C . ILE A 1 324 ? -1.863 5.550 28.649 1.00 91.56 324 ILE A C 1
ATOM 2666 O O . ILE A 1 324 ? -0.806 5.833 28.092 1.00 91.56 324 ILE A O 1
ATOM 2670 N N . PHE A 1 325 ? -2.387 6.341 29.587 1.00 87.94 325 PHE A N 1
ATOM 2671 C CA . PHE A 1 325 ? -1.817 7.663 29.888 1.00 87.94 325 PHE A CA 1
ATOM 2672 C C . PHE A 1 325 ? -0.648 7.632 30.878 1.00 87.94 325 PHE A C 1
ATOM 2674 O O . PHE A 1 325 ? 0.251 8.473 30.809 1.00 87.94 325 PHE A O 1
ATOM 2681 N N . GLY A 1 326 ? -0.656 6.690 31.819 1.00 88.75 326 GLY A N 1
ATOM 2682 C CA . GLY A 1 326 ? 0.376 6.554 32.844 1.00 88.75 326 GLY A CA 1
ATOM 2683 C C . GLY A 1 326 ? 1.662 5.916 32.325 1.00 88.75 326 GLY A C 1
ATOM 2684 O O . GLY A 1 326 ? 2.742 6.273 32.806 1.00 88.75 326 GLY A O 1
ATOM 2685 N N . GLU A 1 327 ? 1.548 5.019 31.339 1.00 92.25 327 GLU A N 1
ATOM 2686 C CA . GLU A 1 327 ? 2.658 4.208 30.829 1.00 92.25 327 GLU A CA 1
ATOM 2687 C C . GLU A 1 327 ? 2.864 4.411 29.322 1.00 92.25 327 GLU A C 1
ATOM 2689 O O . GLU A 1 327 ? 3.871 4.996 28.914 1.00 92.25 327 GLU A O 1
ATOM 2694 N N . LEU A 1 328 ? 1.901 3.995 28.490 1.00 87.94 328 LEU A N 1
ATOM 2695 C CA . LEU A 1 328 ? 2.108 3.865 27.041 1.00 87.94 328 LEU A CA 1
ATOM 2696 C C . LEU A 1 328 ? 2.334 5.208 26.335 1.00 87.94 328 LEU A C 1
ATOM 2698 O O . LEU A 1 328 ? 3.210 5.314 25.480 1.00 87.94 328 LEU A O 1
ATOM 2702 N N . ALA A 1 329 ? 1.617 6.262 26.735 1.00 82.31 329 ALA A N 1
ATOM 2703 C CA . ALA A 1 329 ? 1.794 7.625 26.222 1.00 82.31 329 ALA A CA 1
ATOM 2704 C C . ALA A 1 329 ? 3.187 8.212 26.533 1.00 82.31 329 ALA A C 1
ATOM 2706 O O . ALA A 1 329 ? 3.581 9.231 25.966 1.00 82.31 329 ALA A O 1
ATOM 2707 N N . ARG A 1 330 ? 3.933 7.581 27.447 1.00 83.69 330 ARG A N 1
ATOM 2708 C CA . ARG A 1 330 ? 5.313 7.916 27.822 1.00 83.69 330 ARG A CA 1
ATOM 2709 C C . ARG A 1 330 ? 6.316 6.870 27.325 1.00 83.69 330 ARG A C 1
ATOM 2711 O O . ARG A 1 330 ? 7.456 6.883 27.780 1.00 83.69 330 ARG A O 1
ATOM 2718 N N . GLU A 1 331 ? 5.883 5.979 26.429 1.00 83.38 331 GLU A N 1
ATOM 2719 C CA . GLU A 1 331 ? 6.657 4.865 25.865 1.00 83.38 331 GLU A CA 1
ATOM 2720 C C . GLU A 1 331 ? 7.176 3.868 26.919 1.00 83.38 331 GLU A C 1
ATOM 2722 O O . GLU A 1 331 ? 8.183 3.190 26.717 1.00 83.38 331 GLU A O 1
ATOM 2727 N N . ILE A 1 332 ? 6.484 3.761 28.057 1.00 90.44 332 ILE A N 1
ATOM 2728 C CA . ILE A 1 332 ? 6.792 2.786 29.108 1.00 90.44 332 ILE A CA 1
ATOM 2729 C C . ILE A 1 332 ? 5.921 1.548 28.878 1.00 90.44 332 ILE A C 1
ATOM 2731 O O . ILE A 1 332 ? 4.708 1.668 28.725 1.00 90.44 332 ILE A O 1
ATOM 2735 N N . ILE A 1 333 ? 6.536 0.363 28.859 1.00 92.88 333 ILE A N 1
ATOM 2736 C CA . ILE A 1 333 ? 5.842 -0.923 28.712 1.00 92.88 333 ILE A CA 1
ATOM 2737 C C . ILE A 1 333 ? 6.132 -1.768 29.951 1.00 92.88 333 ILE A C 1
ATOM 2739 O O . ILE A 1 333 ? 7.226 -2.319 30.085 1.00 92.88 333 ILE A O 1
ATOM 2743 N N . GLU A 1 334 ? 5.145 -1.886 30.836 1.00 95.94 334 GLU A N 1
ATOM 2744 C CA . GLU A 1 334 ? 5.237 -2.736 32.023 1.00 95.94 334 GLU A CA 1
ATOM 2745 C C . GLU A 1 334 ? 4.686 -4.146 31.730 1.00 95.94 334 GLU A C 1
ATOM 2747 O O . GLU A 1 334 ? 3.561 -4.279 31.231 1.00 95.94 334 GLU A O 1
ATOM 2752 N N . PRO A 1 335 ? 5.427 -5.226 32.052 1.00 96.25 335 PRO A N 1
ATOM 2753 C CA . PRO A 1 335 ? 4.944 -6.596 31.866 1.00 96.25 335 PRO A CA 1
ATOM 2754 C C . PRO A 1 335 ? 3.633 -6.883 32.608 1.00 96.25 335 PRO A C 1
ATOM 2756 O O . PRO A 1 335 ? 2.755 -7.543 32.059 1.00 96.25 335 PRO A O 1
ATOM 2759 N N . GLU A 1 336 ? 3.467 -6.335 33.816 1.00 97.06 336 GLU A N 1
ATOM 2760 C CA . GLU A 1 336 ? 2.248 -6.509 34.619 1.00 97.06 336 GLU A CA 1
ATOM 2761 C C . GLU A 1 336 ? 1.020 -5.895 33.932 1.00 97.06 336 GLU A C 1
ATOM 2763 O O . GLU A 1 336 ? -0.044 -6.511 33.897 1.00 97.06 336 GLU A O 1
ATOM 2768 N N . SER A 1 337 ? 1.173 -4.720 33.315 1.00 97.62 337 SER A N 1
ATOM 2769 C CA . SER A 1 337 ? 0.113 -4.078 32.530 1.00 97.62 337 SER A CA 1
ATOM 2770 C C . SER A 1 337 ? -0.245 -4.897 31.293 1.00 97.62 337 SER A C 1
ATOM 2772 O O . SER A 1 337 ? -1.420 -5.011 30.944 1.00 97.62 337 SER A O 1
ATOM 2774 N N . LYS A 1 338 ? 0.747 -5.520 30.644 1.00 97.19 338 LYS A N 1
ATOM 2775 C CA . LYS A 1 338 ? 0.508 -6.402 29.496 1.00 97.19 338 LYS A CA 1
ATOM 2776 C C . LYS A 1 338 ? -0.297 -7.631 29.901 1.00 97.19 338 LYS A C 1
ATOM 2778 O O . LYS A 1 338 ? -1.293 -7.942 29.249 1.00 97.19 338 LYS A O 1
ATOM 2783 N N . ASP A 1 339 ? 0.114 -8.302 30.971 1.00 97.19 339 ASP A N 1
ATOM 2784 C CA . ASP A 1 339 ? -0.594 -9.470 31.491 1.00 97.19 339 ASP A CA 1
ATOM 2785 C C . ASP A 1 339 ? -2.006 -9.089 31.951 1.00 97.19 339 ASP A C 1
ATOM 2787 O O . ASP A 1 339 ? -2.967 -9.767 31.593 1.00 97.19 339 ASP A O 1
ATOM 2791 N N . ARG A 1 340 ? -2.174 -7.928 32.600 1.00 97.06 340 ARG A N 1
ATOM 2792 C CA . ARG A 1 340 ? -3.495 -7.418 32.989 1.00 97.06 340 ARG A CA 1
ATOM 2793 C C . ARG A 1 340 ? -4.429 -7.216 31.796 1.00 97.06 340 ARG A C 1
ATOM 2795 O O . ARG A 1 340 ? -5.604 -7.576 31.878 1.00 97.06 340 ARG A O 1
ATOM 2802 N N . LEU A 1 341 ? -3.935 -6.633 30.702 1.00 97.56 341 LEU A N 1
ATOM 2803 C CA . LEU A 1 341 ? -4.735 -6.441 29.492 1.00 97.56 341 LEU A CA 1
ATOM 2804 C C . LEU A 1 341 ? -5.085 -7.777 28.826 1.00 97.56 341 LEU A C 1
ATOM 2806 O O . LEU A 1 341 ? -6.211 -7.942 28.359 1.00 97.56 341 LEU A O 1
ATOM 2810 N N . LYS A 1 342 ? -4.155 -8.739 28.803 1.00 97.56 342 LYS A N 1
ATOM 2811 C CA . LYS A 1 342 ? -4.415 -10.087 28.281 1.00 97.56 342 LYS A CA 1
ATOM 2812 C C . LYS A 1 342 ? -5.482 -10.811 29.100 1.00 97.56 342 LYS A C 1
ATOM 2814 O O . LYS A 1 342 ? -6.443 -11.296 28.513 1.00 97.56 342 LYS A O 1
ATOM 2819 N N . ASP A 1 343 ? -5.373 -10.797 30.428 1.00 96.19 343 ASP A N 1
ATOM 2820 C CA . ASP A 1 343 ? -6.351 -11.415 31.332 1.00 96.19 343 ASP A CA 1
ATOM 2821 C C . ASP A 1 343 ? -7.762 -10.856 31.108 1.00 96.19 343 ASP A C 1
ATOM 2823 O O . ASP A 1 343 ? -8.742 -11.600 31.069 1.00 96.19 343 ASP A O 1
ATOM 2827 N N . LEU A 1 344 ? -7.871 -9.536 30.931 1.00 96.25 344 LEU A N 1
ATOM 2828 C CA . LEU A 1 344 ? -9.132 -8.854 30.640 1.00 96.25 344 LEU A CA 1
ATOM 2829 C C . LEU A 1 344 ? -9.741 -9.365 29.321 1.00 96.25 344 LEU A C 1
ATOM 2831 O O . LEU A 1 344 ? -10.937 -9.670 29.265 1.00 96.25 344 LEU A O 1
ATOM 2835 N N . ILE A 1 345 ? -8.922 -9.489 28.273 1.00 96.56 345 ILE A N 1
ATOM 2836 C CA . ILE A 1 345 ? -9.351 -9.978 26.956 1.00 96.56 345 ILE A CA 1
ATOM 2837 C C . ILE A 1 345 ? -9.771 -11.451 27.032 1.00 96.56 345 ILE A C 1
ATOM 2839 O O . ILE A 1 345 ? -10.843 -11.799 26.545 1.00 96.56 345 ILE A O 1
ATOM 2843 N N . GLU A 1 346 ? -8.972 -12.306 27.668 1.00 93.56 346 GLU A N 1
ATOM 2844 C CA . GLU A 1 346 ? -9.228 -13.748 27.778 1.00 93.56 346 GLU A CA 1
ATOM 2845 C C . GLU A 1 346 ? -10.446 -14.075 28.655 1.00 93.56 346 GLU A C 1
ATOM 2847 O O . GLU A 1 346 ? -11.146 -15.057 28.409 1.00 93.56 346 GLU A O 1
ATOM 2852 N N . CYS A 1 347 ? -10.745 -13.235 29.651 1.00 93.50 347 CYS A N 1
ATOM 2853 C CA . CYS A 1 347 ? -11.953 -13.354 30.472 1.00 93.50 347 CYS A CA 1
ATOM 2854 C C . CYS A 1 347 ? -13.222 -12.830 29.774 1.00 93.50 347 CYS A C 1
ATOM 2856 O O . CYS A 1 347 ? -14.324 -12.985 30.311 1.00 93.50 347 CYS A O 1
ATOM 2858 N N . SER A 1 348 ? -13.095 -12.199 28.604 1.00 93.44 348 SER A N 1
ATOM 2859 C CA . SER A 1 348 ? -14.223 -11.675 27.839 1.00 93.44 348 SER A CA 1
ATOM 2860 C C . SER A 1 348 ? -14.730 -12.726 26.846 1.00 93.44 348 SER A C 1
ATOM 2862 O O . SER A 1 348 ? -13.971 -13.259 26.045 1.00 93.44 348 SER A O 1
ATOM 2864 N N . ASP A 1 349 ? -16.037 -13.003 26.849 1.00 95.12 349 ASP A N 1
ATOM 2865 C CA . ASP A 1 349 ? -16.682 -13.861 25.841 1.00 95.12 349 ASP A CA 1
ATOM 2866 C C . ASP A 1 349 ? -16.796 -13.107 24.505 1.00 95.12 349 ASP A C 1
ATOM 2868 O O . ASP A 1 349 ? -17.856 -12.557 24.202 1.00 95.12 349 ASP A O 1
ATOM 2872 N N . VAL A 1 350 ? -15.694 -13.002 23.752 1.00 97.44 350 VAL A N 1
ATOM 2873 C CA . VAL A 1 350 ? -15.588 -12.286 22.466 1.00 97.44 350 VAL A CA 1
ATOM 2874 C C . VAL A 1 350 ? -14.790 -13.073 21.423 1.00 97.44 350 VAL A C 1
ATOM 2876 O O . VAL A 1 350 ? -13.923 -13.877 21.748 1.00 97.44 350 VAL A O 1
ATOM 2879 N N . ASP A 1 351 ? -15.057 -12.792 20.148 1.00 97.31 351 ASP A N 1
ATOM 2880 C CA . ASP A 1 351 ? -14.387 -13.415 19.003 1.00 97.31 351 ASP A CA 1
ATOM 2881 C C . ASP A 1 351 ? -13.107 -12.671 18.588 1.00 97.31 351 ASP A C 1
ATOM 2883 O O . ASP A 1 351 ? -12.355 -13.169 17.758 1.00 97.31 351 ASP A O 1
ATOM 2887 N N . GLY A 1 352 ? -12.877 -11.460 19.100 1.00 97.69 352 GLY A N 1
ATOM 2888 C CA . GLY A 1 352 ? -11.736 -10.614 18.754 1.00 97.69 352 GLY A CA 1
ATOM 2889 C C . GLY A 1 352 ? -11.670 -9.352 19.611 1.00 97.69 352 GLY A C 1
ATOM 2890 O O . GLY A 1 352 ? -12.628 -9.005 20.307 1.00 97.69 352 GLY A O 1
ATOM 2891 N N . VAL A 1 353 ? -10.541 -8.649 19.545 1.00 98.38 353 VAL A N 1
ATOM 2892 C CA . VAL A 1 353 ? -10.303 -7.401 20.284 1.00 98.38 353 VAL A CA 1
ATOM 2893 C C . VAL A 1 353 ? -9.936 -6.268 19.332 1.00 98.38 353 VAL A C 1
ATOM 2895 O O . VAL A 1 353 ? -9.186 -6.464 18.378 1.00 98.38 353 VAL A O 1
ATOM 2898 N N . ILE A 1 354 ? -10.462 -5.075 19.593 1.00 98.31 354 ILE A N 1
ATOM 2899 C CA . ILE A 1 354 ? -10.135 -3.839 18.883 1.00 98.31 354 ILE A CA 1
ATOM 2900 C C . ILE A 1 354 ? -9.191 -3.020 19.757 1.00 98.31 354 ILE A C 1
ATOM 2902 O O . ILE A 1 354 ? -9.520 -2.698 20.901 1.00 98.31 354 ILE A O 1
ATOM 2906 N N . LEU A 1 355 ? -8.049 -2.631 19.194 1.00 97.31 355 LEU A N 1
ATOM 2907 C CA . LEU A 1 355 ? -7.142 -1.654 19.788 1.00 97.31 355 LEU A CA 1
ATOM 2908 C C . LEU A 1 355 ? -7.554 -0.256 19.298 1.00 97.31 355 LEU A C 1
ATOM 2910 O O . LEU A 1 355 ? -7.091 0.234 18.268 1.00 97.31 355 LEU A O 1
ATOM 2914 N N . GLY A 1 356 ? -8.489 0.367 20.016 1.00 94.31 356 GLY A N 1
ATOM 2915 C CA . GLY A 1 356 ? -9.111 1.669 19.731 1.00 94.31 356 GLY A CA 1
ATOM 2916 C C . GLY A 1 356 ? -8.316 2.876 20.243 1.00 94.31 356 GLY A C 1
ATOM 2917 O O . GLY A 1 356 ? -8.891 3.907 20.597 1.00 94.31 356 GLY A O 1
ATOM 2918 N N . CYS A 1 357 ? -6.994 2.742 20.336 1.00 90.50 357 CYS A N 1
ATOM 2919 C CA . CYS A 1 357 ? -6.051 3.779 20.742 1.00 90.50 357 CYS A CA 1
ATOM 2920 C C . CYS A 1 357 ? -4.693 3.472 20.098 1.00 90.50 357 CYS A C 1
ATOM 2922 O O . CYS A 1 357 ? -4.313 2.306 20.006 1.00 90.50 357 CYS A O 1
ATOM 2924 N N . THR A 1 358 ? -3.978 4.497 19.637 1.00 86.19 358 THR A N 1
ATOM 2925 C CA . THR A 1 358 ? -2.708 4.351 18.903 1.00 86.19 358 THR A CA 1
ATOM 2926 C C . THR A 1 358 ? -1.560 3.806 19.747 1.00 86.19 358 THR A C 1
ATOM 2928 O O . THR A 1 358 ? -0.585 3.296 19.206 1.00 86.19 358 THR A O 1
ATOM 2931 N N . GLU A 1 359 ? -1.686 3.893 21.064 1.00 89.06 359 GLU A N 1
ATOM 2932 C CA . GLU A 1 359 ? -0.702 3.473 22.049 1.00 89.06 359 GLU A CA 1
ATOM 2933 C C . GLU A 1 359 ? -0.833 1.983 22.405 1.00 89.06 359 GLU A C 1
ATOM 2935 O O . GLU A 1 359 ? 0.160 1.338 22.726 1.00 89.06 359 GLU A O 1
ATOM 2940 N N . LEU A 1 360 ? -2.034 1.398 22.318 1.00 93.56 360 LEU A N 1
ATOM 2941 C CA . LEU A 1 360 ? -2.272 -0.011 22.673 1.00 93.56 360 LEU A CA 1
ATOM 2942 C C . LEU A 1 360 ? -1.448 -1.023 21.844 1.00 93.56 360 LEU A C 1
ATOM 2944 O O . LEU A 1 360 ? -0.972 -1.998 22.432 1.00 93.56 360 LEU A O 1
ATOM 2948 N N . PRO A 1 361 ? -1.205 -0.810 20.532 1.00 92.56 361 PRO A N 1
ATOM 2949 C CA . PRO A 1 361 ? -0.299 -1.651 19.747 1.00 92.56 361 PRO A CA 1
ATOM 2950 C C . PRO A 1 361 ? 1.154 -1.690 20.250 1.00 92.56 361 PRO A C 1
ATOM 2952 O O . PRO A 1 361 ? 1.909 -2.572 19.849 1.00 92.56 361 PRO A O 1
ATOM 2955 N N . LEU A 1 362 ? 1.572 -0.765 21.130 1.00 88.94 362 LEU A N 1
ATOM 2956 C CA . LEU A 1 362 ? 2.911 -0.790 21.735 1.00 88.94 362 LEU A CA 1
ATOM 2957 C C . LEU A 1 362 ? 3.072 -1.936 22.744 1.00 88.94 362 LEU A C 1
ATOM 2959 O O . LEU A 1 362 ? 4.185 -2.416 22.946 1.00 88.94 362 LEU A O 1
ATOM 2963 N N . ILE A 1 363 ? 1.979 -2.374 23.377 1.00 94.81 363 ILE A N 1
ATOM 2964 C CA . ILE A 1 363 ? 1.996 -3.390 24.441 1.00 94.81 363 ILE A CA 1
ATOM 2965 C C . ILE A 1 363 ? 1.324 -4.706 24.030 1.00 94.81 363 ILE A C 1
ATOM 2967 O O . ILE A 1 363 ? 1.743 -5.774 24.488 1.00 94.81 363 ILE A O 1
ATOM 2971 N N . LEU A 1 364 ? 0.328 -4.649 23.140 1.00 95.56 364 LEU A N 1
ATOM 2972 C CA . LEU A 1 364 ? -0.417 -5.806 22.646 1.00 95.56 364 LEU A CA 1
ATOM 2973 C C . LEU A 1 364 ? -0.264 -5.989 21.137 1.00 95.56 364 LEU A C 1
ATOM 2975 O O . LEU A 1 364 ? -0.408 -5.052 20.358 1.00 95.56 364 LEU A O 1
ATOM 2979 N N . SER A 1 365 ? -0.066 -7.237 20.723 1.00 94.25 365 SER A N 1
ATOM 2980 C CA . SER A 1 365 ? 0.054 -7.641 19.323 1.00 94.25 365 SER A CA 1
ATOM 2981 C C . SER A 1 365 ? -0.690 -8.950 19.049 1.00 94.25 365 SER A C 1
ATOM 2983 O O . SER A 1 365 ? -1.072 -9.671 19.971 1.00 94.25 365 SER A O 1
ATOM 2985 N N . GLN A 1 366 ? -0.846 -9.315 17.771 1.00 95.31 366 GLN A N 1
ATOM 2986 C CA . GLN A 1 366 ? -1.465 -10.592 17.394 1.00 95.31 366 GLN A CA 1
ATOM 2987 C C . GLN A 1 366 ? -0.729 -11.815 17.967 1.00 95.31 366 GLN A C 1
ATOM 2989 O O . GLN A 1 366 ? -1.363 -12.834 18.217 1.00 95.31 366 GLN A O 1
ATOM 2994 N N . SER A 1 367 ? 0.588 -11.742 18.193 1.00 94.38 367 SER A N 1
ATOM 2995 C CA . SER A 1 367 ? 1.347 -12.852 18.791 1.00 94.38 367 SER A CA 1
ATOM 2996 C C . SER A 1 367 ? 1.063 -13.070 20.278 1.00 94.38 367 SER A C 1
ATOM 2998 O O . SER A 1 367 ? 1.415 -14.122 20.804 1.00 94.38 367 SER A O 1
ATOM 3000 N N . ASP A 1 368 ? 0.439 -12.104 20.953 1.00 94.38 368 ASP A N 1
ATOM 3001 C CA . ASP A 1 368 ? 0.155 -12.185 22.387 1.00 94.38 368 ASP A CA 1
ATOM 3002 C C . ASP A 1 368 ? -1.185 -12.858 22.702 1.00 94.38 368 ASP A C 1
ATOM 3004 O O . ASP A 1 368 ? -1.423 -13.215 23.856 1.00 94.38 368 ASP A O 1
ATOM 3008 N N . LEU A 1 369 ? -2.061 -13.005 21.702 1.00 94.94 369 LEU A N 1
ATOM 3009 C CA . LEU A 1 369 ? -3.459 -13.395 21.869 1.00 94.94 369 LEU A CA 1
ATOM 3010 C C . LEU A 1 369 ? -3.858 -14.474 20.857 1.00 94.94 369 LEU A C 1
ATOM 3012 O O . LEU A 1 369 ? -3.445 -14.461 19.698 1.00 94.94 369 LEU A O 1
ATOM 3016 N N . SER A 1 370 ? -4.700 -15.410 21.297 1.00 93.50 370 SER A N 1
ATOM 3017 C CA . SER A 1 370 ? -5.230 -16.494 20.456 1.00 93.50 370 SER A CA 1
ATOM 3018 C C . SER A 1 370 ? -6.401 -16.058 19.570 1.00 93.50 370 SER A C 1
ATOM 3020 O O . SER A 1 370 ? -6.704 -16.724 18.578 1.00 93.50 370 SER A O 1
ATOM 3022 N N . ILE A 1 371 ? -7.045 -14.941 19.913 1.00 96.56 371 ILE A N 1
ATOM 3023 C CA . ILE A 1 371 ? -8.115 -14.323 19.131 1.00 96.56 371 ILE A CA 1
ATOM 3024 C C . ILE A 1 371 ? -7.556 -13.220 18.211 1.00 96.56 371 ILE A C 1
ATOM 3026 O O . ILE A 1 371 ? -6.494 -12.657 18.495 1.00 96.56 371 ILE A O 1
ATOM 3030 N N . PRO A 1 372 ? -8.247 -12.884 17.109 1.00 97.81 372 PRO A N 1
ATOM 3031 C CA . PRO A 1 372 ? -7.875 -11.773 16.241 1.00 97.81 372 PRO A CA 1
ATOM 3032 C C . PRO A 1 372 ? -7.747 -10.428 16.966 1.00 97.81 372 PRO A C 1
ATOM 3034 O O . PRO A 1 372 ? -8.643 -10.017 17.710 1.00 97.81 372 PRO A O 1
ATOM 3037 N N . VAL A 1 373 ? -6.649 -9.727 16.683 1.00 97.94 373 VAL A N 1
ATOM 3038 C CA . VAL A 1 373 ? -6.353 -8.374 17.167 1.00 97.94 373 VAL A CA 1
ATOM 3039 C C . VAL A 1 373 ? -6.516 -7.386 16.020 1.00 97.94 373 VAL A C 1
ATOM 3041 O O . VAL A 1 373 ? -5.820 -7.469 15.010 1.00 97.94 373 VAL A O 1
ATOM 3044 N N . LEU A 1 374 ? -7.447 -6.449 16.171 1.00 98.00 374 LEU A N 1
ATOM 3045 C CA . LEU A 1 374 ? -7.752 -5.430 15.176 1.00 98.00 374 LEU A CA 1
ATOM 3046 C C . LEU A 1 374 ? -7.166 -4.093 15.636 1.00 98.00 374 LEU A C 1
ATOM 3048 O O . LEU A 1 374 ? -7.766 -3.379 16.440 1.00 98.00 374 LEU A O 1
ATOM 3052 N N . ASP A 1 375 ? -5.988 -3.756 15.115 1.00 97.12 375 ASP A N 1
ATOM 3053 C CA . ASP A 1 375 ? -5.394 -2.429 15.279 1.00 97.12 375 ASP A CA 1
ATOM 3054 C C . ASP A 1 375 ? -6.169 -1.411 14.436 1.00 97.12 375 ASP A C 1
ATOM 3056 O O . ASP A 1 375 ? -6.140 -1.437 13.203 1.00 97.12 375 ASP A O 1
ATOM 3060 N N . SER A 1 376 ? -6.884 -0.511 15.114 1.00 96.69 376 SER A N 1
ATOM 3061 C CA . SER A 1 376 ? -7.732 0.470 14.445 1.00 96.69 376 SER A CA 1
ATOM 3062 C C . SER A 1 376 ? -6.955 1.442 13.554 1.00 96.69 376 SER A C 1
ATOM 3064 O O . SER A 1 376 ? -7.451 1.808 12.490 1.00 96.69 376 SER A O 1
ATOM 3066 N N . MET A 1 377 ? -5.736 1.829 13.940 1.00 95.44 377 MET A N 1
ATOM 3067 C CA . MET A 1 377 ? -4.905 2.753 13.167 1.00 95.44 377 MET A CA 1
ATOM 3068 C C . MET A 1 377 ? -4.316 2.067 11.936 1.00 95.44 377 MET A C 1
ATOM 3070 O O . MET A 1 377 ? -4.372 2.634 10.842 1.00 95.44 377 MET A O 1
ATOM 3074 N N . ASP A 1 378 ? -3.815 0.836 12.087 1.00 96.31 378 ASP A N 1
ATOM 3075 C CA . ASP A 1 378 ? -3.287 0.062 10.958 1.00 96.31 378 ASP A CA 1
ATOM 3076 C C . ASP A 1 378 ? -4.374 -0.191 9.908 1.00 96.31 378 ASP A C 1
ATOM 3078 O O . ASP A 1 378 ? -4.168 0.050 8.717 1.00 96.31 378 ASP A O 1
ATOM 3082 N N . LEU A 1 379 ? -5.563 -0.614 10.348 1.00 97.69 379 LEU A N 1
ATOM 3083 C CA . LEU A 1 379 ? -6.701 -0.860 9.461 1.00 97.69 379 LEU A CA 1
ATOM 3084 C C . LEU A 1 379 ? -7.187 0.420 8.779 1.00 97.69 379 LEU A C 1
ATOM 3086 O O . LEU A 1 379 ? -7.504 0.395 7.590 1.00 97.69 379 LEU A O 1
ATOM 3090 N N . HIS A 1 380 ? -7.185 1.546 9.492 1.00 97.88 380 HIS A N 1
ATOM 3091 C CA . HIS A 1 380 ? -7.518 2.839 8.908 1.00 97.88 380 HIS A CA 1
ATOM 3092 C C . HIS A 1 380 ? -6.526 3.231 7.804 1.00 97.88 380 HIS A C 1
ATOM 3094 O O . HIS A 1 380 ? -6.946 3.600 6.707 1.00 97.88 380 HIS A O 1
ATOM 3100 N N . CYS A 1 381 ? -5.218 3.074 8.041 1.00 97.00 381 CYS A N 1
ATOM 3101 C CA . CYS A 1 381 ? -4.198 3.328 7.023 1.00 97.00 381 CYS A CA 1
ATOM 3102 C C . CYS A 1 381 ? -4.351 2.393 5.813 1.00 97.00 381 CYS A C 1
ATOM 3104 O O . CYS A 1 381 ? -4.237 2.845 4.675 1.00 97.00 381 CYS A O 1
ATOM 3106 N N . ARG A 1 382 ? -4.657 1.106 6.025 1.00 95.44 382 ARG A N 1
ATOM 3107 C CA . ARG A 1 382 ? -4.913 0.159 4.925 1.00 95.44 382 ARG A CA 1
ATOM 3108 C C . ARG A 1 382 ? -6.106 0.572 4.072 1.00 95.44 382 ARG A C 1
ATOM 3110 O O . ARG A 1 382 ? -5.993 0.518 2.853 1.00 95.44 382 ARG A O 1
ATOM 3117 N N . GLU A 1 383 ? -7.205 1.020 4.678 1.00 94.44 383 GLU A N 1
ATOM 3118 C CA . GLU A 1 383 ? -8.379 1.495 3.931 1.00 94.44 383 GLU A CA 1
ATOM 3119 C C . GLU A 1 383 ? -8.037 2.734 3.085 1.00 94.44 383 GLU A C 1
ATOM 3121 O O . GLU A 1 383 ? -8.496 2.844 1.950 1.00 94.44 383 GLU A O 1
ATOM 3126 N N . VAL A 1 384 ? -7.174 3.632 3.579 1.00 93.81 384 VAL A N 1
ATOM 3127 C CA . VAL A 1 384 ? -6.658 4.766 2.788 1.00 93.81 384 VAL A CA 1
ATOM 3128 C C . VAL A 1 384 ? -5.842 4.276 1.589 1.00 93.81 384 VAL A C 1
ATOM 3130 O O . VAL A 1 384 ? -6.081 4.722 0.468 1.00 93.81 384 VAL A O 1
ATOM 3133 N N . ILE A 1 385 ? -4.917 3.330 1.783 1.00 90.75 385 ILE A N 1
ATOM 3134 C CA . ILE A 1 385 ? -4.115 2.767 0.682 1.00 90.75 385 ILE A CA 1
ATOM 3135 C C . ILE A 1 385 ? -4.986 1.984 -0.319 1.00 90.75 385 ILE A C 1
ATOM 3137 O O . ILE A 1 385 ? -4.737 2.021 -1.525 1.00 90.75 385 ILE A O 1
ATOM 3141 N N . ASP A 1 386 ? -6.039 1.309 0.144 1.00 86.56 386 ASP A N 1
ATOM 3142 C CA . ASP A 1 386 ? -7.054 0.685 -0.710 1.00 86.56 386 ASP A CA 1
ATOM 3143 C C . ASP A 1 386 ? -7.857 1.728 -1.504 1.00 86.56 386 ASP A C 1
ATOM 3145 O O . ASP A 1 386 ? -8.152 1.506 -2.678 1.00 86.56 386 ASP A O 1
ATOM 3149 N N . ALA A 1 387 ? -8.201 2.869 -0.900 1.00 83.88 387 ALA A N 1
ATOM 3150 C CA . ALA A 1 387 ? -8.911 3.951 -1.578 1.00 83.88 387 ALA A CA 1
ATOM 3151 C C . ALA A 1 387 ? -8.062 4.577 -2.693 1.00 83.88 387 ALA A C 1
ATOM 3153 O O . ALA A 1 387 ? -8.571 4.757 -3.798 1.00 83.88 387 ALA A O 1
ATOM 3154 N N . ILE A 1 388 ? -6.763 4.802 -2.450 1.00 74.88 388 ILE A N 1
ATOM 3155 C CA . ILE A 1 388 ? -5.807 5.224 -3.491 1.00 74.88 388 ILE A CA 1
ATOM 3156 C C . ILE A 1 388 ? -5.842 4.250 -4.673 1.00 74.88 388 ILE A C 1
ATOM 3158 O O . ILE A 1 388 ? -5.841 4.671 -5.824 1.00 74.88 388 ILE A O 1
ATOM 3162 N N . TYR A 1 389 ? -5.910 2.945 -4.397 1.00 66.88 389 TYR A N 1
ATOM 3163 C CA . TYR A 1 389 ? -5.930 1.923 -5.440 1.00 66.88 389 TYR A CA 1
ATOM 3164 C C . TYR A 1 389 ? -7.226 1.891 -6.254 1.00 66.88 389 TYR A C 1
ATOM 3166 O O . TYR A 1 389 ? -7.173 1.551 -7.421 1.00 66.88 389 TYR A O 1
ATOM 3174 N N . ARG A 1 390 ? -8.389 2.199 -5.668 1.00 63.56 390 ARG A N 1
ATOM 3175 C CA . ARG A 1 390 ? -9.680 2.114 -6.382 1.00 63.56 390 ARG A CA 1
ATOM 3176 C C . ARG A 1 390 ? -9.970 3.312 -7.289 1.00 63.56 390 ARG A C 1
ATOM 3178 O O . ARG A 1 390 ? -10.873 3.222 -8.116 1.00 63.56 390 ARG A O 1
ATOM 3185 N N . VAL A 1 391 ? -9.284 4.434 -7.077 1.00 49.44 391 VAL A N 1
ATOM 3186 C CA . VAL A 1 391 ? -9.434 5.665 -7.877 1.00 49.44 391 VAL A CA 1
ATOM 3187 C C . VAL A 1 391 ? -8.504 5.663 -9.103 1.00 49.44 391 VAL A C 1
ATOM 3189 O O . VAL A 1 391 ? -8.728 6.411 -10.053 1.00 49.44 391 VAL A O 1
ATOM 3192 N N . VAL A 1 392 ? -7.507 4.777 -9.091 1.00 36.56 392 VAL A N 1
ATOM 3193 C CA . VAL A 1 392 ? -6.588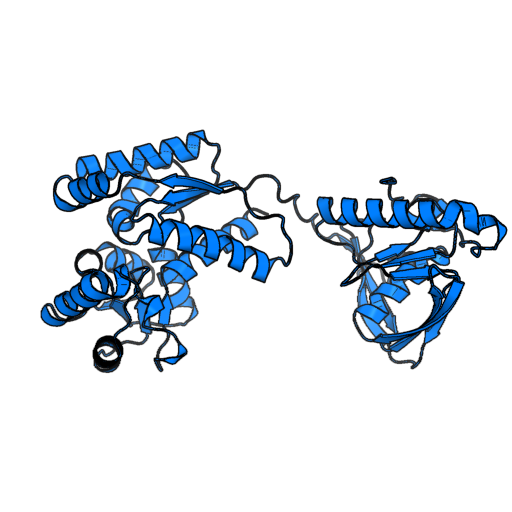 4.439 -10.185 1.00 36.56 392 VAL A CA 1
ATOM 3194 C C . VAL A 1 392 ? -7.156 3.212 -10.908 1.00 36.56 392 VAL A C 1
ATOM 3196 O O . VAL A 1 392 ? -7.279 3.231 -12.152 1.00 36.56 392 VAL A O 1
#